Protein 3BZB (pdb70)

Organism: Cyanidioschyzon merolae (strain NIES-3377 / 10D) (NCBI:txid280699)

Solvent-accessible surface area: 18916 Å² total

Radius of gyration: 25.21 Å; Cα contacts (8 Å, |Δi|>4): 828; chains: 2; bounding box: 79×40×41 Å

Sequence (386 aa):
RVERYQSPAGAPQCSVQVQTTSGARALADTLCWQPELIAGKTVCELGAGAGLVSIVAFLAGADQVVATDYPDPEILNSLESNIREHTAASPKVVPYRWGDSPDSLQRCTGLQRFQVVLLADLLSFHQAHDALLRSVKLLALPANDPTAVALVTFTHDLAFFRLVNADGALIAEPWLSPLVHRWRLRWRRVERYQSPAGAPLQCSVQVQTTSGARALADTLCWQPELIAGKTVCELGAGAGLVSIVAFLAGADQVVATDYPDPEILNSLESNIREHRASPKVVPYRWGDSPDSLQRCTGLQRFQVVLLADLLSFHQAHDALLRSVKLLALPANDPTAVALVTFTHHRPHLAERDLAFFRLVNADGALIAEPWLSPLQQVHRWRLRWR

Foldseek 3Di:
DWDKDWEDPPFCIDIAIFDACPLLNVLLNVCRNCVVLAAQWAEEEEQCHRPSNQLSSVVSHHLEYEYEYAPDCVRQVRSVVRQVVNDPNGYHYDYDDQQDQCVVVCVVRVDPATQEYEAGAPVPDPVCLVSNLNNCCSWDDCVVPVNRKYKHFHDDPCVSQVVNVVVPAKHKAFDDDDPRGIIMIGGD/DKDWAFADPPFPQTDIAIFDALPLLNVLLNVCSNPLVLAAQWAEEEEQCGRVSNQLSSVSSHHVEYEYEYAPDCSRQVRSVVRQVVHVDGYHYDYDDQQDDCVVVCVVGVDDATLEYEAGAPPPDPVCLVSNLNRCCSWDDCVVPQNGKYKHKHDDDDDDQDDSNCVSQVVNVVPPFKHKAFDDPQDVHMGIIMIGGD

Secondary structure (DSSP, 8-state):
-EEEEEPPSS----EEEEE---HHHHHHHHHHH-GGGTTT-EEEETT-TTSHHHHHHHHTT-SEEEEEE-S-HHHHHHHHHHHHTT-----EEEE--TTS-THHHHHHHS-SSBSEEEEES--S-GGGHHHHHHHH--BPPTTT-TT-EEEEEE---THHHHHHHHSTTEEEEEEE----EEEEEEE-/-EEEEEPPTT-SS--EEEEE---HHHHHHHHHHH-GGGTTTSEEEETT-TT-HHHHHHHHTT-SEEEEEE-S-HHHHHHHHHHHHT---PPEEEE--TTS--HHHHHHHS-SSBSEEEEES--S-GGGHHHHHHHH--BPPTTT-TT-EEEEEEE-SSSS--TGGGHHHHHHHHSSSEEEEEEEEEE--EEEEEEEE-

Structure (mmCIF, N/CA/C/O backbone):
data_3BZB
#
_entry.id   3BZB
#
_cell.length_a   103.783
_cell.length_b   103.783
_cell.length_c   105.385
_cell.angle_alpha   90.000
_cell.angle_beta   90.000
_cell.angle_gamma   120.000
#
_symmetry.space_group_name_H-M   'P 31 2 1'
#
loop_
_entity.id
_entity.type
_entity.pdbx_description
1 polymer 'Uncharacterized protein'
2 water water
#
loop_
_atom_site.group_PDB
_atom_site.id
_atom_site.type_symbol
_atom_site.label_atom_id
_atom_site.label_alt_id
_atom_site.label_comp_id
_atom_site.label_asym_id
_atom_site.label_entity_id
_atom_site.label_seq_id
_atom_site.pdbx_PDB_ins_code
_atom_site.Cartn_x
_atom_site.Cartn_y
_atom_site.Cartn_z
_atom_site.occupancy
_atom_site.B_iso_or_equiv
_atom_site.auth_seq_id
_atom_site.auth_comp_id
_atom_site.auth_asym_id
_atom_site.auth_atom_id
_atom_site.pdbx_PDB_model_num
ATOM 1 N N . ARG A 1 29 ? 35.991 59.390 -2.736 1.00 79.69 29 ARG A N 1
ATOM 2 C CA . ARG A 1 29 ? 36.929 60.206 -3.561 1.00 79.77 29 ARG A CA 1
ATOM 3 C C . ARG A 1 29 ? 36.200 60.998 -4.649 1.00 79.78 29 ARG A C 1
ATOM 4 O O . ARG A 1 29 ? 35.782 60.440 -5.666 1.00 79.77 29 ARG A O 1
ATOM 12 N N . VAL A 1 30 ? 36.056 62.302 -4.424 1.00 79.80 30 VAL A N 1
ATOM 13 C CA . VAL A 1 30 ? 35.369 63.181 -5.371 1.00 79.84 30 VAL A CA 1
ATOM 14 C C . VAL A 1 30 ? 36.318 63.679 -6.465 1.00 79.83 30 VAL A C 1
ATOM 15 O O . VAL A 1 30 ? 37.274 64.413 -6.195 1.00 79.78 30 VAL A O 1
ATOM 19 N N . GLU A 1 31 ? 36.047 63.250 -7.696 1.00 79.85 31 GLU A N 1
ATOM 20 C CA . GLU A 1 31 ? 36.744 63.751 -8.877 1.00 79.88 31 GLU A CA 1
ATOM 21 C C . GLU A 1 31 ? 35.957 64.927 -9.460 1.00 79.76 31 GLU A C 1
ATOM 22 O O . GLU A 1 31 ? 34.748 64.825 -9.685 1.00 79.72 31 GLU A O 1
ATOM 28 N N . ARG A 1 32 ? 36.648 66.044 -9.683 1.00 79.68 32 ARG A N 1
ATOM 29 C CA . ARG A 1 32 ? 36.025 67.271 -10.196 1.00 79.51 32 ARG A CA 1
ATOM 30 C C . ARG A 1 32 ? 36.281 67.430 -11.695 1.00 79.26 32 ARG A C 1
ATOM 31 O O . ARG A 1 32 ? 37.364 67.104 -12.187 1.00 79.30 32 ARG A O 1
ATOM 39 N N . TYR A 1 33 ? 35.287 67.937 -12.416 1.00 78.89 33 TYR A N 1
ATOM 40 C CA . TYR A 1 33 ? 35.431 68.166 -13.848 1.00 78.56 33 TYR A CA 1
ATOM 41 C C . TYR A 1 33 ? 34.824 69.489 -14.269 1.00 78.39 33 TYR A C 1
ATOM 42 O O . TYR A 1 33 ? 33.737 69.846 -13.824 1.00 78.31 33 TYR A O 1
ATOM 51 N N . GLN A 1 34 ? 35.535 70.205 -15.136 1.00 78.24 34 GLN A N 1
ATOM 52 C CA . GLN A 1 34 ? 34.935 71.297 -15.907 1.00 78.13 34 GLN A CA 1
ATOM 53 C C . GLN A 1 34 ? 35.417 71.312 -17.355 1.00 77.95 34 GLN A C 1
ATOM 54 O O . GLN A 1 34 ? 36.562 70.953 -17.647 1.00 77.77 34 GLN A O 1
ATOM 60 N N . SER A 1 35 ? 34.512 71.720 -18.246 1.00 77.72 35 SER A N 1
ATOM 61 C CA . SER A 1 35 ? 34.758 71.786 -19.689 1.00 77.41 35 SER A CA 1
ATOM 62 C C . SER A 1 35 ? 35.977 72.649 -20.037 1.00 77.27 35 SER A C 1
ATOM 63 O O . SER A 1 35 ? 36.392 73.486 -19.227 1.00 77.21 35 SER A O 1
ATOM 66 N N . PRO A 1 36 ? 36.564 72.440 -21.236 1.00 77.12 36 PRO A N 1
ATOM 67 C CA . PRO A 1 36 ? 37.758 73.206 -21.617 1.00 76.96 36 PRO A CA 1
ATOM 68 C C . PRO A 1 36 ? 37.438 74.654 -21.978 1.00 76.69 36 PRO A C 1
ATOM 69 O O . PRO A 1 36 ? 36.269 75.002 -22.190 1.00 76.70 36 PRO A O 1
ATOM 73 N N . ALA A 1 37 ? 38.478 75.484 -22.038 1.00 76.29 37 ALA A N 1
ATOM 74 C CA . ALA A 1 37 ? 38.349 76.861 -22.491 1.00 75.95 37 ALA A CA 1
ATOM 75 C C . ALA A 1 37 ? 37.803 76.894 -23.920 1.00 75.73 37 ALA A C 1
ATOM 76 O O . ALA A 1 37 ? 38.078 75.985 -24.721 1.00 75.68 37 ALA A O 1
ATOM 78 N N . GLY A 1 38 ? 37.015 77.929 -24.221 1.00 75.41 38 GLY A N 1
ATOM 79 C CA . GLY A 1 38 ? 36.454 78.137 -25.559 1.00 74.96 38 GLY A CA 1
ATOM 80 C C . GLY A 1 38 ? 35.513 77.040 -26.025 1.00 74.64 38 GLY A C 1
ATOM 81 O O . GLY A 1 38 ? 35.654 76.520 -27.133 1.00 74.68 38 GLY A O 1
ATOM 82 N N . ALA A 1 39 ? 34.558 76.686 -25.171 1.00 74.31 39 ALA A N 1
ATOM 83 C CA . ALA A 1 39 ? 33.551 75.685 -25.500 1.00 73.87 39 ALA A CA 1
ATOM 84 C C . ALA A 1 39 ? 32.147 76.267 -25.320 1.00 73.59 39 ALA A C 1
ATOM 85 O O . ALA A 1 39 ? 31.885 76.953 -24.331 1.00 73.50 39 ALA A O 1
ATOM 87 N N . PRO A 1 40 ? 31.244 76.022 -26.290 1.00 73.33 40 PRO A N 1
ATOM 88 C CA . PRO A 1 40 ? 29.853 76.454 -26.132 1.00 73.21 40 PRO A CA 1
ATOM 89 C C . PRO A 1 40 ? 29.123 75.697 -25.016 1.00 73.19 40 PRO A C 1
ATOM 90 O O . PRO A 1 40 ? 29.603 74.662 -24.540 1.00 73.10 40 PRO A O 1
ATOM 94 N N . GLN A 1 42 ? 29.681 74.526 -20.782 1.00 80.96 42 GLN A N 1
ATOM 95 C CA . GLN A 1 42 ? 30.322 75.424 -19.826 1.00 81.08 42 GLN A CA 1
ATOM 96 C C . GLN A 1 42 ? 29.819 75.243 -18.393 1.00 81.24 42 GLN A C 1
ATOM 97 O O . GLN A 1 42 ? 29.069 76.081 -17.878 1.00 81.30 42 GLN A O 1
ATOM 103 N N . CYS A 1 43 ? 30.250 74.156 -17.751 1.00 81.38 43 CYS A N 1
ATOM 104 C CA . CYS A 1 43 ? 29.849 73.848 -16.376 1.00 81.61 43 CYS A CA 1
ATOM 105 C C . CYS A 1 43 ? 30.859 72.954 -15.655 1.00 81.51 43 CYS A C 1
ATOM 106 O O . CYS A 1 43 ? 31.573 72.169 -16.287 1.00 81.37 43 CYS A O 1
ATOM 109 N N . SER A 1 44 ? 30.897 73.070 -14.328 1.00 81.61 44 SER A N 1
ATOM 110 C CA . SER A 1 44 ? 31.731 72.203 -13.495 1.00 81.74 44 SER A CA 1
ATOM 111 C C . SER A 1 44 ? 30.902 71.142 -12.773 1.00 81.79 44 SER A C 1
ATOM 112 O O . SER A 1 44 ? 29.805 71.417 -12.285 1.00 81.80 44 SER A O 1
ATOM 115 N N . VAL A 1 45 ? 31.443 69.927 -12.719 1.00 81.82 45 VAL A N 1
ATOM 116 C CA . VAL A 1 45 ? 30.750 68.779 -12.151 1.00 81.76 45 VAL A CA 1
ATOM 117 C C . VAL A 1 45 ? 31.590 68.136 -11.048 1.00 81.82 45 VAL A C 1
ATOM 118 O O . VAL A 1 45 ? 32.788 67.898 -11.225 1.00 81.73 45 VAL A O 1
ATOM 122 N N . GLN A 1 46 ? 30.945 67.874 -9.911 1.00 81.93 46 GLN A N 1
ATOM 123 C CA . GLN A 1 46 ? 31.554 67.169 -8.773 1.00 81.95 46 GLN A CA 1
ATOM 124 C C . GLN A 1 46 ? 30.822 65.844 -8.507 1.00 81.83 46 GLN A C 1
ATOM 125 O O . GLN A 1 46 ? 29.617 65.839 -8.240 1.00 81.92 46 GLN A O 1
ATOM 131 N N . VAL A 1 47 ? 31.542 64.725 -8.588 1.00 81.62 47 VAL A N 1
ATOM 132 C CA . VAL A 1 47 ? 30.914 63.401 -8.455 1.00 81.44 47 VAL A CA 1
ATOM 133 C C . VAL A 1 47 ? 31.641 62.447 -7.515 1.00 81.51 47 VAL A C 1
ATOM 134 O O . VAL A 1 47 ? 32.870 62.415 -7.475 1.00 81.60 47 VAL A O 1
ATOM 138 N N . GLN A 1 48 ? 30.867 61.662 -6.771 1.00 81.57 48 GLN A N 1
ATOM 139 C CA . GLN A 1 48 ? 31.411 60.598 -5.926 1.00 81.69 48 GLN A CA 1
ATOM 140 C C . GLN A 1 48 ? 31.874 59.414 -6.788 1.00 81.65 48 GLN A C 1
ATOM 141 O O . GLN A 1 48 ? 31.214 59.060 -7.766 1.00 81.64 48 GLN A O 1
ATOM 147 N N . THR A 1 49 ? 33.009 58.813 -6.429 1.00 81.66 49 THR A N 1
ATOM 148 C CA . THR A 1 49 ? 33.524 57.639 -7.148 1.00 81.72 49 THR A CA 1
ATOM 149 C C . THR A 1 49 ? 33.666 56.419 -6.230 1.00 81.65 49 THR A C 1
ATOM 150 O O . THR A 1 49 ? 34.005 56.559 -5.053 1.00 81.62 49 THR A O 1
ATOM 154 N N . THR A 1 50 ? 33.404 55.232 -6.779 1.00 81.62 50 THR A N 1
ATOM 155 C CA . THR A 1 50 ? 33.569 53.965 -6.053 1.00 81.54 50 THR A CA 1
ATOM 156 C C . THR A 1 50 ? 34.537 53.039 -6.793 1.00 81.44 50 THR A C 1
ATOM 157 O O . THR A 1 50 ? 35.617 52.710 -6.276 1.00 81.26 50 THR A O 1
ATOM 161 N N . SER A 1 62 ? 38.507 58.991 -17.596 1.00 56.14 62 SER A N 1
ATOM 162 C CA . SER A 1 62 ? 39.621 59.330 -18.484 1.00 56.28 62 SER A CA 1
ATOM 163 C C . SER A 1 62 ? 39.146 59.622 -19.914 1.00 56.51 62 SER A C 1
ATOM 164 O O . SER A 1 62 ? 39.247 60.755 -20.398 1.00 56.56 62 SER A O 1
ATOM 167 N N . GLY A 1 63 ? 38.646 58.583 -20.585 1.00 56.57 63 GLY A N 1
ATOM 168 C CA . GLY A 1 63 ? 37.991 58.719 -21.879 1.00 56.30 63 GLY A CA 1
ATOM 169 C C . GLY A 1 63 ? 36.601 59.237 -21.618 1.00 56.45 63 GLY A C 1
ATOM 170 O O . GLY A 1 63 ? 35.924 59.715 -22.533 1.00 56.72 63 GLY A O 1
ATOM 171 N N . ALA A 1 64 ? 36.169 59.136 -20.361 1.00 56.33 64 ALA A N 1
ATOM 172 C CA . ALA A 1 64 ? 34.933 59.768 -19.933 1.00 56.28 64 ALA A CA 1
ATOM 173 C C . ALA A 1 64 ? 35.092 61.279 -20.074 1.00 56.30 64 ALA A C 1
ATOM 174 O O . ALA A 1 64 ? 34.225 61.935 -20.655 1.00 56.40 64 ALA A O 1
ATOM 176 N N . ARG A 1 65 ? 36.214 61.808 -19.570 1.00 56.18 65 ARG A N 1
ATOM 177 C CA . ARG A 1 65 ? 36.589 63.223 -19.733 1.00 56.16 65 ARG A CA 1
ATOM 178 C C . ARG A 1 65 ? 36.723 63.621 -21.202 1.00 55.91 65 ARG A C 1
ATOM 179 O O . ARG A 1 65 ? 36.353 64.726 -21.592 1.00 55.64 65 ARG A O 1
ATOM 187 N N . ALA A 1 66 ? 37.262 62.705 -22.000 1.00 55.86 66 ALA A N 1
ATOM 188 C CA . ALA A 1 66 ? 37.461 62.909 -23.425 1.00 55.88 66 ALA A CA 1
ATOM 189 C C . ALA A 1 66 ? 36.140 62.951 -24.186 1.00 56.00 66 ALA A C 1
ATOM 190 O O . ALA A 1 66 ? 35.913 63.854 -24.985 1.00 55.97 66 ALA A O 1
ATOM 192 N N . LEU A 1 67 ? 35.273 61.972 -23.947 1.00 56.28 67 LEU A N 1
ATOM 193 C CA . LEU A 1 67 ? 33.955 61.985 -24.561 1.00 56.61 67 LEU A CA 1
ATOM 194 C C . LEU A 1 67 ? 33.193 63.233 -24.123 1.00 57.04 67 LEU A C 1
ATOM 195 O O . LEU A 1 67 ? 32.530 63.875 -24.940 1.00 57.30 67 LEU A O 1
ATOM 200 N N . ALA A 1 68 ? 33.306 63.583 -22.841 1.00 57.26 68 ALA A N 1
ATOM 201 C CA . ALA A 1 68 ? 32.726 64.824 -22.332 1.00 57.41 68 ALA A CA 1
ATOM 202 C C . ALA A 1 68 ? 33.275 66.020 -23.103 1.00 57.54 68 ALA A C 1
ATOM 203 O O . ALA A 1 68 ? 32.509 66.750 -23.734 1.00 57.57 68 ALA A O 1
ATOM 205 N N . ASP A 1 69 ? 34.599 66.192 -23.071 1.00 57.74 69 ASP A N 1
ATOM 206 C CA . ASP A 1 69 ? 35.278 67.283 -23.780 1.00 57.88 69 ASP A CA 1
ATOM 207 C C . ASP A 1 69 ? 34.679 67.513 -25.162 1.00 57.72 69 ASP A C 1
ATOM 208 O O . ASP A 1 69 ? 34.313 68.633 -25.499 1.00 57.66 69 ASP A O 1
ATOM 213 N N . THR A 1 70 ? 34.562 66.438 -25.940 1.00 57.77 70 THR A N 1
ATOM 214 C CA . THR A 1 70 ? 33.985 66.481 -27.285 1.00 57.79 70 THR A CA 1
ATOM 215 C C . THR A 1 70 ? 32.576 67.049 -27.278 1.00 57.57 70 THR A C 1
ATOM 216 O O . THR A 1 70 ? 32.249 67.907 -28.103 1.00 57.55 70 THR A O 1
ATOM 220 N N . LEU A 1 71 ? 31.755 66.565 -26.346 1.00 57.24 71 LEU A N 1
ATOM 221 C CA . LEU A 1 71 ? 30.359 66.969 -26.263 1.00 57.08 71 LEU A CA 1
ATOM 222 C C . LEU A 1 71 ? 30.183 68.463 -25.987 1.00 57.15 71 LEU A C 1
ATOM 223 O O . LEU A 1 71 ? 29.205 69.064 -26.431 1.00 57.39 71 LEU A O 1
ATOM 228 N N . CYS A 1 72 ? 31.129 69.064 -25.273 1.00 57.00 72 CYS A N 1
ATOM 229 C CA . CYS A 1 72 ? 31.076 70.501 -25.011 1.00 56.95 72 CYS A CA 1
ATOM 230 C C . CYS A 1 72 ? 31.448 71.326 -26.240 1.00 56.86 72 CYS A C 1
ATOM 231 O O . CYS A 1 72 ? 30.827 72.355 -26.502 1.00 56.86 72 CYS A O 1
ATOM 234 N N . TRP A 1 73 ? 32.458 70.867 -26.979 1.00 56.75 73 TRP A N 1
ATOM 235 C CA . TRP A 1 73 ? 32.888 71.503 -28.228 1.00 56.75 73 TRP A CA 1
ATOM 236 C C . TRP A 1 73 ? 31.845 71.347 -29.336 1.00 56.64 73 TRP A C 1
ATOM 237 O O . TRP A 1 73 ? 31.595 72.288 -30.097 1.00 56.55 73 TRP A O 1
ATOM 248 N N . GLN A 1 74 ? 31.248 70.156 -29.411 1.00 56.48 74 GLN A N 1
ATOM 249 C CA . GLN A 1 74 ? 30.218 69.836 -30.399 1.00 56.27 74 GLN A CA 1
ATOM 250 C C . GLN A 1 74 ? 28.944 69.352 -29.704 1.00 56.32 74 GLN A C 1
ATOM 251 O O . GLN A 1 74 ? 28.631 68.158 -29.738 1.00 56.22 74 GLN A O 1
ATOM 257 N N . PRO A 1 75 ? 28.200 70.274 -29.064 1.00 56.44 75 PRO A N 1
ATOM 258 C CA . PRO A 1 75 ? 26.943 69.885 -28.412 1.00 56.47 75 PRO A CA 1
ATOM 259 C C . PRO A 1 75 ? 25.887 69.434 -29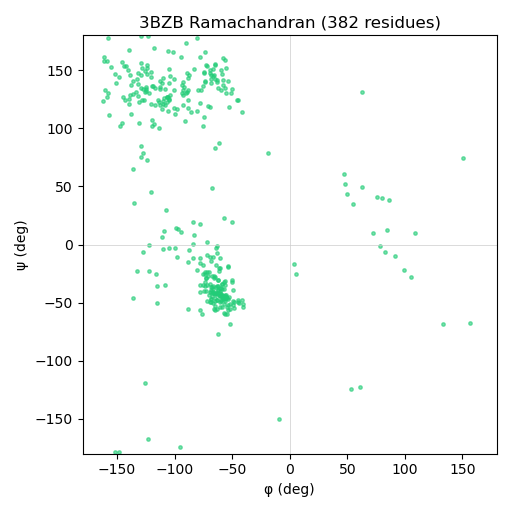.416 1.00 56.49 75 PRO A C 1
ATOM 260 O O . PRO A 1 75 ? 25.023 68.631 -29.069 1.00 56.53 75 PRO A O 1
ATOM 264 N N . GLU A 1 76 ? 25.972 69.948 -30.645 1.00 56.49 76 GLU A N 1
ATOM 265 C CA . GLU A 1 76 ? 25.056 69.584 -31.730 1.00 56.46 76 GLU A CA 1
ATOM 266 C C . GLU A 1 76 ? 25.139 68.101 -32.128 1.00 56.37 76 GLU A C 1
ATOM 267 O O . GLU A 1 76 ? 24.329 67.626 -32.925 1.00 56.46 76 GLU A O 1
ATOM 273 N N . LEU A 1 77 ? 26.114 67.379 -31.573 1.00 56.16 77 LEU A N 1
ATOM 274 C CA . LEU A 1 77 ? 26.158 65.919 -31.692 1.00 56.10 77 LEU A CA 1
ATOM 275 C C . LEU A 1 77 ? 24.952 65.263 -31.012 1.00 55.88 77 LEU A C 1
ATOM 276 O O . LEU A 1 77 ? 24.423 64.253 -31.489 1.00 55.92 77 LEU A O 1
ATOM 281 N N . ILE A 1 78 ? 24.520 65.854 -29.900 1.00 55.49 78 ILE A N 1
ATOM 282 C CA . ILE A 1 78 ? 23.504 65.252 -29.049 1.00 55.05 78 ILE A CA 1
ATOM 283 C C . ILE A 1 78 ? 22.323 66.165 -28.739 1.00 54.26 78 ILE A C 1
ATOM 284 O O . ILE A 1 78 ? 21.357 65.727 -28.131 1.00 54.55 78 ILE A O 1
ATOM 289 N N . ALA A 1 79 ? 22.398 67.427 -29.146 1.00 53.42 79 ALA A N 1
ATOM 290 C CA . ALA A 1 79 ? 21.277 68.361 -28.970 1.00 52.49 79 ALA A CA 1
ATOM 291 C C . ALA A 1 79 ? 19.966 67.801 -29.535 1.00 51.70 79 ALA A C 1
ATOM 292 O O . ALA A 1 79 ? 19.866 67.527 -30.734 1.00 51.64 79 ALA A O 1
ATOM 294 N N . GLY A 1 80 ? 18.978 67.616 -28.657 1.00 50.73 80 GLY A N 1
ATOM 295 C CA . GLY A 1 80 ? 17.642 67.158 -29.055 1.00 49.44 80 GLY A CA 1
ATOM 296 C C . GLY A 1 80 ? 17.573 65.692 -29.456 1.00 48.57 80 GLY A C 1
ATOM 297 O O . GLY A 1 80 ? 16.558 65.232 -29.981 1.00 48.67 80 GLY A O 1
ATOM 298 N N . LYS A 1 81 ? 18.655 64.963 -29.206 1.00 47.45 81 LYS A N 1
ATOM 299 C CA . LYS A 1 81 ? 18.759 63.556 -29.560 1.00 46.50 81 LYS A CA 1
ATOM 300 C C . LYS A 1 81 ? 18.368 62.667 -28.372 1.00 46.03 81 LYS A C 1
ATOM 301 O O . LYS A 1 81 ? 18.338 63.120 -27.225 1.00 45.95 81 LYS A O 1
ATOM 307 N N . THR A 1 82 ? 18.055 61.404 -28.650 1.00 45.25 82 THR A N 1
ATOM 308 C CA . THR A 1 82 ? 17.885 60.417 -27.592 1.00 44.51 82 THR A CA 1
ATOM 309 C C . THR A 1 82 ? 19.238 59.750 -27.334 1.00 44.14 82 THR A C 1
ATOM 310 O O . THR A 1 82 ? 19.907 59.325 -28.275 1.00 44.11 82 THR A O 1
ATOM 314 N N . VAL A 1 83 ? 19.639 59.682 -26.064 1.00 43.54 83 VAL A N 1
ATOM 315 C CA . VAL A 1 83 ? 20.997 59.254 -25.694 1.00 43.14 83 VAL A CA 1
ATOM 316 C C . VAL A 1 83 ? 21.011 58.124 -24.669 1.00 42.83 83 VAL A C 1
ATOM 317 O O . VAL A 1 83 ? 20.312 58.170 -23.655 1.00 42.84 83 VAL A O 1
ATOM 321 N N . CYS A 1 84 ? 21.835 57.120 -24.926 1.00 42.54 84 CYS A N 1
ATOM 322 C CA . CYS A 1 84 ? 21.975 56.006 -24.008 1.00 42.10 84 CYS A CA 1
ATOM 323 C C . CYS A 1 84 ? 23.435 55.776 -23.688 1.00 41.63 84 CYS A C 1
ATOM 324 O O . CYS A 1 84 ? 24.239 55.593 -24.602 1.00 41.61 84 CYS A O 1
ATOM 327 N N . GLU A 1 85 ? 23.778 55.786 -22.400 1.00 41.16 85 GLU A N 1
ATOM 328 C CA . GLU A 1 85 ? 25.165 55.557 -21.990 1.00 40.82 85 GLU A CA 1
ATOM 329 C C . GLU A 1 85 ? 25.369 54.174 -21.412 1.00 39.95 85 GLU A C 1
ATOM 330 O O . GLU A 1 85 ? 24.693 53.777 -20.470 1.00 40.23 85 GLU A O 1
ATOM 336 N N . LEU A 1 86 ? 26.305 53.443 -21.994 1.00 39.09 86 LEU A N 1
ATOM 337 C CA . LEU A 1 86 ? 26.637 52.106 -21.532 1.00 38.48 86 LEU A CA 1
ATOM 338 C C . LEU A 1 86 ? 27.756 52.227 -20.524 1.00 38.25 86 LEU A C 1
ATOM 339 O O . LEU A 1 86 ? 28.702 52.983 -20.745 1.00 38.37 86 LEU A O 1
ATOM 344 N N . GLY A 1 87 ? 27.641 51.497 -19.417 1.00 37.88 87 GLY A N 1
ATOM 345 C CA . GLY A 1 87 ? 28.575 51.634 -18.305 1.00 37.61 87 GLY A CA 1
ATOM 346 C C . GLY A 1 87 ? 28.820 53.091 -17.948 1.00 37.53 87 GLY A C 1
ATOM 347 O O . GLY A 1 87 ? 29.945 53.565 -18.014 1.00 37.73 87 GLY A O 1
ATOM 348 N N . ALA A 1 88 ? 27.760 53.798 -17.570 1.00 37.57 88 ALA A N 1
ATOM 349 C CA . ALA A 1 88 ? 27.825 55.227 -17.254 1.00 37.58 88 ALA A CA 1
ATOM 350 C C . ALA A 1 88 ? 28.752 55.591 -16.090 1.00 37.81 88 ALA A C 1
ATOM 351 O O . ALA A 1 88 ? 29.024 56.767 -15.870 1.00 37.74 88 ALA A O 1
ATOM 353 N N . GLY A 1 89 ? 29.215 54.589 -15.343 1.00 38.33 89 GLY A N 1
ATOM 354 C CA . GLY A 1 89 ? 30.130 54.801 -14.215 1.00 39.12 89 GLY A CA 1
ATOM 355 C C . GLY A 1 89 ? 29.632 55.823 -13.207 1.00 39.64 89 GLY A C 1
ATOM 356 O O . GLY A 1 89 ? 28.527 55.697 -12.679 1.00 39.82 89 GLY A O 1
ATOM 357 N N . ALA A 1 90 ? 30.442 56.846 -12.943 1.00 40.07 90 ALA A N 1
ATOM 358 C CA . ALA A 1 90 ? 30.050 57.925 -12.026 1.00 40.45 90 ALA A CA 1
ATOM 359 C C . ALA A 1 90 ? 28.939 58.825 -12.602 1.00 40.75 90 ALA A C 1
ATOM 360 O O . ALA A 1 90 ? 28.207 59.468 -11.847 1.00 41.09 90 ALA A O 1
ATOM 362 N N . GLY A 1 91 ? 28.820 58.865 -13.929 1.00 40.79 91 GLY A N 1
ATOM 363 C CA . GLY A 1 91 ? 27.725 59.565 -14.588 1.00 40.87 91 GLY A CA 1
ATOM 364 C C . GLY A 1 91 ? 28.113 60.838 -15.310 1.00 41.21 91 GLY A C 1
ATOM 365 O O . GLY A 1 91 ? 27.242 61.595 -15.754 1.00 41.27 91 GLY A O 1
ATOM 366 N N . LEU A 1 92 ? 29.414 61.078 -15.453 1.00 41.33 92 LEU A N 1
ATOM 367 C CA . LEU A 1 92 ? 29.878 62.340 -16.029 1.00 41.26 92 LEU A CA 1
ATOM 368 C C . LEU A 1 92 ? 29.259 62.632 -17.399 1.00 41.03 92 LEU A C 1
ATOM 369 O O . LEU A 1 92 ? 28.556 63.625 -17.560 1.00 41.00 92 LEU A O 1
ATOM 374 N N . VAL A 1 93 ? 29.489 61.740 -18.359 1.00 41.00 93 VAL A N 1
ATOM 375 C CA . VAL A 1 93 ? 29.083 61.964 -19.750 1.00 40.85 93 VAL A CA 1
ATOM 376 C C . VAL A 1 93 ? 27.585 62.147 -19.883 1.00 40.64 93 VAL A C 1
ATOM 377 O O . VAL A 1 93 ? 27.132 62.957 -20.687 1.00 40.61 93 VAL A O 1
ATOM 381 N N . SER A 1 94 ? 26.826 61.389 -19.095 1.00 40.47 94 SER A N 1
ATOM 382 C CA . SER A 1 94 ? 25.368 61.506 -19.065 1.00 40.31 94 SER A CA 1
ATOM 383 C C . SER A 1 94 ? 24.914 62.871 -18.556 1.00 40.22 94 SER A C 1
ATOM 384 O O . SER A 1 94 ? 23.984 63.460 -19.110 1.00 40.22 94 SER A O 1
ATOM 387 N N . ILE A 1 95 ? 25.577 63.365 -17.508 1.00 40.10 95 ILE A N 1
ATOM 388 C CA . ILE A 1 95 ? 25.311 64.704 -16.980 1.00 39.77 95 ILE A CA 1
ATOM 389 C C . ILE A 1 95 ? 25.591 65.751 -18.055 1.00 39.58 95 ILE A C 1
ATOM 390 O O . ILE A 1 95 ? 24.745 66.614 -18.312 1.00 39.73 95 ILE A O 1
ATOM 395 N N . VAL A 1 96 ? 26.758 65.665 -18.691 1.00 39.12 96 VAL A N 1
ATOM 396 C CA . VAL A 1 96 ? 27.092 66.588 -19.776 1.00 38.88 96 VAL A CA 1
ATOM 397 C C . VAL A 1 96 ? 26.066 66.470 -20.901 1.00 38.83 96 VAL A C 1
ATOM 398 O O . VAL A 1 96 ? 25.522 67.477 -21.355 1.00 38.90 96 VAL A O 1
ATOM 402 N N . ALA A 1 97 ? 25.783 65.240 -21.320 1.00 38.73 97 ALA A N 1
ATOM 403 C CA . ALA A 1 97 ? 24.777 64.999 -22.345 1.00 38.94 97 ALA A CA 1
ATOM 404 C C . ALA A 1 97 ? 23.483 65.743 -22.028 1.00 39.28 97 ALA A C 1
ATOM 405 O O . ALA A 1 97 ? 22.931 66.439 -22.890 1.00 39.61 97 ALA A O 1
ATOM 407 N N . PHE A 1 98 ? 23.015 65.608 -20.787 1.00 39.41 98 PHE A N 1
ATOM 408 C CA . PHE A 1 98 ? 21.832 66.323 -20.325 1.00 39.39 98 PHE A CA 1
ATOM 409 C C . PHE A 1 98 ? 22.016 67.827 -20.514 1.00 39.45 98 PHE A C 1
ATOM 410 O O . PHE A 1 98 ? 21.255 68.457 -21.251 1.00 39.50 98 PHE A O 1
ATOM 418 N N . LEU A 1 99 ? 23.043 68.387 -19.874 1.00 39.39 99 LEU A N 1
ATOM 419 C CA . LEU A 1 99 ? 23.330 69.828 -19.944 1.00 39.32 99 LEU A CA 1
ATOM 420 C C . LEU A 1 99 ? 23.458 70.348 -21.372 1.00 39.13 99 LEU A C 1
ATOM 421 O O . LEU A 1 99 ? 23.347 71.549 -21.611 1.00 38.91 99 LEU A O 1
ATOM 426 N N . ALA A 1 100 ? 23.680 69.435 -22.314 1.00 39.10 100 ALA A N 1
ATOM 427 C CA . ALA A 1 100 ? 23.807 69.795 -23.725 1.00 39.12 100 ALA A CA 1
ATOM 428 C C . ALA A 1 100 ? 22.461 69.837 -24.456 1.00 39.02 100 ALA A C 1
ATOM 429 O O . ALA A 1 100 ? 22.401 70.192 -25.632 1.00 39.00 100 ALA A O 1
ATOM 431 N N . GLY A 1 101 ? 21.392 69.463 -23.757 1.00 38.97 101 GLY A N 1
ATOM 432 C CA . GLY A 1 101 ? 20.035 69.546 -24.296 1.00 38.69 101 GLY A CA 1
ATOM 433 C C . GLY A 1 101 ? 19.580 68.343 -25.103 1.00 38.47 101 GLY A C 1
ATOM 434 O O . GLY A 1 101 ? 18.899 68.492 -26.118 1.00 38.48 101 GLY A O 1
ATOM 435 N N . ALA A 1 102 ? 19.966 67.151 -24.660 1.00 38.21 102 ALA A N 1
ATOM 436 C CA . ALA A 1 102 ? 19.398 65.915 -25.182 1.00 38.00 102 ALA A CA 1
ATOM 437 C C . ALA A 1 102 ? 17.930 65.878 -24.755 1.00 37.92 102 ALA A C 1
ATOM 438 O O . ALA A 1 102 ? 17.588 66.465 -23.729 1.00 38.06 102 ALA A O 1
ATOM 440 N N . ASP A 1 103 ? 17.049 65.230 -25.514 1.00 37.75 103 ASP A N 1
ATOM 441 C CA . ASP A 1 103 ? 15.640 65.200 -25.082 1.00 38.00 103 ASP A CA 1
ATOM 442 C C . ASP A 1 103 ? 15.341 64.019 -24.140 1.00 37.78 103 ASP A C 1
ATOM 443 O O . ASP A 1 103 ? 14.292 64.001 -23.461 1.00 37.82 103 ASP A O 1
ATOM 448 N N . GLN A 1 104 ? 16.266 63.051 -24.115 1.00 37.05 104 GLN A N 1
ATOM 449 C CA . GLN A 1 104 ? 16.290 61.984 -23.111 1.00 36.37 104 GLN A CA 1
ATOM 450 C C . GLN A 1 104 ? 17.680 61.370 -22.984 1.00 36.04 104 GLN A C 1
ATOM 451 O O . GLN A 1 104 ? 18.320 61.008 -23.981 1.00 36.00 104 GLN A O 1
ATOM 457 N N . VAL A 1 105 ? 18.142 61.274 -21.743 1.00 35.39 105 VAL A N 1
ATOM 458 C CA . VAL A 1 105 ? 19.351 60.544 -21.424 1.00 34.61 105 VAL A CA 1
ATOM 459 C C . VAL A 1 105 ? 18.967 59.352 -20.565 1.00 34.34 105 VAL A C 1
ATOM 460 O O . VAL A 1 105 ? 18.318 59.494 -19.528 1.00 34.30 105 VAL A O 1
ATOM 464 N N . VAL A 1 106 ? 19.354 58.173 -21.025 1.00 33.98 106 VAL A N 1
ATOM 465 C CA . VAL A 1 106 ? 19.176 56.950 -20.270 1.00 33.37 106 VAL A CA 1
ATOM 466 C C . VAL A 1 106 ? 20.582 56.476 -19.922 1.00 33.57 106 VAL A C 1
ATOM 467 O O . VAL A 1 106 ? 21.294 55.923 -20.770 1.00 33.96 106 VAL A O 1
ATOM 471 N N . ALA A 1 107 ? 21.008 56.739 -18.692 1.00 33.40 107 ALA A N 1
ATOM 472 C CA . ALA A 1 107 ? 22.324 56.292 -18.234 1.00 33.20 107 ALA A CA 1
ATOM 473 C C . ALA A 1 107 ? 22.184 54.899 -17.638 1.00 33.03 107 ALA A C 1
ATOM 474 O O . ALA A 1 107 ? 21.281 54.665 -16.828 1.00 33.22 107 ALA A O 1
ATOM 476 N N . THR A 1 108 ? 23.049 53.972 -18.043 1.00 32.50 108 THR A N 1
ATOM 477 C CA . THR A 1 108 ? 22.947 52.603 -17.540 1.00 32.38 108 THR A CA 1
ATOM 478 C C . THR A 1 108 ? 24.252 52.076 -16.982 1.00 32.35 108 THR A C 1
ATOM 479 O O . THR A 1 108 ? 25.327 52.490 -17.399 1.00 32.66 108 THR A O 1
ATOM 483 N N . ASP A 1 109 ? 24.148 51.160 -16.032 1.00 32.24 109 ASP A N 1
ATOM 484 C CA . ASP A 1 109 ? 25.294 50.388 -15.598 1.00 32.57 109 ASP A CA 1
ATOM 485 C C . ASP A 1 109 ? 24.820 49.027 -15.087 1.00 32.50 109 ASP A C 1
ATOM 486 O O . ASP A 1 109 ? 23.625 48.733 -15.138 1.00 32.23 109 ASP A O 1
ATOM 491 N N . TYR A 1 110 ? 25.754 48.199 -14.620 1.00 32.42 110 TYR A N 1
ATOM 492 C CA . TYR A 1 110 ? 25.455 46.821 -14.243 1.00 32.32 110 TYR A CA 1
ATOM 493 C C . TYR A 1 110 ? 24.511 46.821 -13.046 1.00 32.60 110 TYR A C 1
ATOM 494 O O . TYR A 1 110 ? 24.619 47.701 -12.187 1.00 32.58 110 TYR A O 1
ATOM 503 N N . PRO A 1 111 ? 23.548 45.871 -13.004 1.00 32.87 111 PRO A N 1
ATOM 504 C CA . PRO A 1 111 ? 22.594 45.860 -11.897 1.00 33.20 111 PRO A CA 1
ATOM 505 C C . PRO A 1 111 ? 23.278 45.581 -10.559 1.00 34.17 111 PRO A C 1
ATOM 506 O O . PRO A 1 111 ? 23.304 44.437 -10.077 1.00 34.34 111 PRO A O 1
ATOM 510 N N . ASP A 1 112 ? 23.827 46.650 -9.983 1.00 34.91 112 ASP A N 1
ATOM 511 C CA . ASP A 1 112 ? 24.495 46.631 -8.694 1.00 35.33 112 ASP A CA 1
ATOM 512 C C . ASP A 1 112 ? 24.047 47.885 -7.942 1.00 35.76 112 ASP A C 1
ATOM 513 O O . ASP A 1 112 ? 24.387 49.002 -8.358 1.00 36.21 112 ASP A O 1
ATOM 518 N N . PRO A 1 113 ? 23.275 47.708 -6.844 1.00 35.82 113 PRO A N 1
ATOM 519 C CA . PRO A 1 113 ? 22.740 48.796 -6.003 1.00 35.44 113 PRO A CA 1
ATOM 520 C C . PRO A 1 113 ? 23.752 49.881 -5.666 1.00 35.21 113 PRO A C 1
ATOM 521 O O . PRO A 1 113 ? 23.458 51.051 -5.847 1.00 34.75 113 PRO A O 1
ATOM 525 N N . GLU A 1 114 ? 24.931 49.494 -5.192 1.00 35.77 114 GLU A N 1
ATOM 526 C CA . GLU A 1 114 ? 25.976 50.459 -4.835 1.00 36.74 114 GLU A CA 1
ATOM 527 C C . GLU A 1 114 ? 26.252 51.437 -5.976 1.00 36.71 114 GLU A C 1
ATOM 528 O O . GLU A 1 114 ? 26.235 52.657 -5.765 1.00 36.86 114 GLU A O 1
ATOM 534 N N . ILE A 1 115 ? 26.481 50.906 -7.180 1.00 36.68 115 ILE A N 1
ATOM 535 C CA . ILE A 1 115 ? 26.903 51.742 -8.304 1.00 36.59 115 ILE A CA 1
ATOM 536 C C . ILE A 1 115 ? 25.744 52.527 -8.917 1.00 36.31 115 ILE A C 1
ATOM 537 O O . ILE A 1 115 ? 25.899 53.705 -9.242 1.00 36.72 115 ILE A O 1
ATOM 542 N N . LEU A 1 116 ? 24.587 51.882 -9.050 1.00 35.81 116 LEU A N 1
ATOM 543 C CA . LEU A 1 116 ? 23.384 52.536 -9.580 1.00 35.52 116 LEU A CA 1
ATOM 544 C C . LEU A 1 116 ? 22.900 53.681 -8.696 1.00 35.71 116 LEU A C 1
ATOM 545 O O . LEU A 1 116 ? 22.599 54.765 -9.200 1.00 36.26 116 LEU A O 1
ATOM 550 N N . ASN A 1 117 ? 22.813 53.439 -7.385 1.00 35.43 117 ASN A N 1
ATOM 551 C CA . ASN A 1 117 ? 22.394 54.476 -6.430 1.00 34.69 117 ASN A CA 1
ATOM 552 C C . ASN A 1 117 ? 23.236 55.741 -6.512 1.00 34.80 117 ASN A C 1
ATOM 553 O O . ASN A 1 117 ? 22.695 56.838 -6.531 1.00 34.50 117 ASN A O 1
ATOM 558 N N . SER A 1 118 ? 24.557 55.585 -6.576 1.00 35.34 118 SER A N 1
ATOM 559 C CA . SER A 1 118 ? 25.440 56.750 -6.652 1.00 36.04 118 SER A CA 1
ATOM 560 C C . SER A 1 118 ? 25.475 57.355 -8.057 1.00 36.28 118 SER A C 1
ATOM 561 O O . SER A 1 118 ? 25.581 58.572 -8.202 1.00 36.31 118 SER A O 1
ATOM 564 N N . LEU A 1 119 ? 25.376 56.513 -9.085 1.00 36.88 119 LEU A N 1
ATOM 565 C CA . LEU A 1 119 ? 25.113 57.007 -10.439 1.00 37.38 119 LEU A CA 1
ATOM 566 C C . LEU A 1 119 ? 23.931 57.978 -10.417 1.00 37.71 119 LEU A C 1
ATOM 567 O O . LEU A 1 119 ? 24.029 59.103 -10.901 1.00 37.68 119 LEU A O 1
ATOM 572 N N . GLU A 1 120 ? 22.824 57.542 -9.827 1.00 38.24 120 GLU A N 1
ATOM 573 C CA . GLU A 1 120 ? 21.631 58.359 -9.767 1.00 39.01 120 GLU A CA 1
ATOM 574 C C . GLU A 1 120 ? 21.809 59.559 -8.847 1.00 39.12 120 GLU A C 1
ATOM 575 O O . GLU A 1 120 ? 21.372 60.658 -9.175 1.00 39.49 120 GLU A O 1
ATOM 581 N N . SER A 1 121 ? 22.453 59.350 -7.705 1.00 39.36 121 SER A N 1
ATOM 582 C CA . SER A 1 121 ? 22.739 60.439 -6.775 1.00 39.54 121 SER A CA 1
ATOM 583 C C . SER A 1 121 ? 23.532 61.560 -7.458 1.00 39.67 121 SER A C 1
ATOM 584 O O . SER A 1 121 ? 23.233 62.744 -7.276 1.00 39.56 121 SER A O 1
ATOM 587 N N . ASN A 1 122 ? 24.530 61.166 -8.248 1.00 39.89 122 ASN A N 1
ATOM 588 C CA . ASN A 1 122 ? 25.351 62.098 -9.009 1.00 40.15 122 ASN A CA 1
ATOM 589 C C . ASN A 1 122 ? 24.584 62.794 -10.120 1.00 40.26 122 ASN A C 1
ATOM 590 O O . ASN A 1 122 ? 24.707 64.002 -10.300 1.00 40.39 122 ASN A O 1
ATOM 595 N N . ILE A 1 123 ? 23.792 62.028 -10.861 1.00 40.46 123 ILE A N 1
ATOM 596 C CA . ILE A 1 123 ? 23.006 62.577 -11.958 1.00 40.79 123 ILE A CA 1
ATOM 597 C C . ILE A 1 123 ? 21.922 63.538 -11.453 1.00 41.30 123 ILE A C 1
ATOM 598 O O . ILE A 1 123 ? 21.689 64.602 -12.041 1.00 41.28 123 ILE A O 1
ATOM 603 N N . ARG A 1 124 ? 21.282 63.171 -10.349 1.00 41.89 124 ARG A N 1
ATOM 604 C CA . ARG A 1 124 ? 20.233 63.998 -9.784 1.00 42.72 124 ARG A CA 1
ATOM 605 C C . ARG A 1 124 ? 20.808 65.312 -9.271 1.00 43.18 124 ARG A C 1
ATOM 606 O O . ARG A 1 124 ? 20.225 66.371 -9.499 1.00 43.29 124 ARG A O 1
ATOM 614 N N . GLU A 1 125 ? 21.962 65.240 -8.611 1.00 43.78 125 GLU A N 1
ATOM 615 C CA . GLU A 1 125 ? 22.626 66.423 -8.054 1.00 44.48 125 GLU A CA 1
ATOM 616 C C . GLU A 1 125 ? 23.073 67.470 -9.083 1.00 44.76 125 GLU A C 1
ATOM 617 O O . GLU A 1 125 ? 23.630 68.500 -8.717 1.00 44.72 125 GLU A O 1
ATOM 623 N N . HIS A 1 126 ? 22.839 67.204 -10.363 1.00 45.35 126 HIS A N 1
ATOM 624 C CA . HIS A 1 126 ? 23.169 68.160 -11.417 1.00 45.86 126 HIS A CA 1
ATOM 625 C C . HIS A 1 126 ? 22.021 68.281 -12.427 1.00 46.16 126 HIS A C 1
ATOM 626 O O . HIS A 1 126 ? 22.242 68.463 -13.626 1.00 46.25 126 HIS A O 1
ATOM 633 N N . THR A 1 127 ? 20.793 68.194 -11.917 1.00 46.53 127 THR A N 1
ATOM 634 C CA . THR A 1 127 ? 19.591 68.190 -12.743 1.00 46.77 127 THR A CA 1
ATOM 635 C C . THR A 1 127 ? 18.425 68.897 -12.033 1.00 46.86 127 THR A C 1
ATOM 636 O O . THR A 1 127 ? 17.823 68.341 -11.109 1.00 47.01 127 THR A O 1
ATOM 640 N N . ALA A 1 128 ? 18.119 70.120 -12.469 1.00 46.86 128 ALA A N 1
ATOM 641 C CA . ALA A 1 128 ? 17.057 70.932 -11.864 1.00 46.79 128 ALA A CA 1
ATOM 642 C C . ALA A 1 128 ? 15.980 71.295 -12.890 1.00 46.74 128 ALA A C 1
ATOM 643 O O . ALA A 1 128 ? 16.066 72.327 -13.564 1.00 46.74 128 ALA A O 1
ATOM 645 N N . ALA A 1 139 ? 12.535 67.162 -18.044 1.00 25.65 139 ALA A N 1
ATOM 646 C CA . ALA A 1 139 ? 12.626 65.765 -18.470 1.00 25.85 139 ALA A CA 1
ATOM 647 C C . ALA A 1 139 ? 13.938 65.138 -18.007 1.00 25.82 139 ALA A C 1
ATOM 648 O O . ALA A 1 139 ? 14.887 65.004 -18.785 1.00 25.97 139 ALA A O 1
ATOM 650 N N . SER A 1 140 ? 13.987 64.760 -16.733 1.00 25.63 140 SER A N 1
ATOM 651 C CA . SER A 1 140 ? 15.233 64.325 -16.115 1.00 25.36 140 SER A CA 1
ATOM 652 C C . SER A 1 140 ? 15.700 62.992 -16.673 1.00 25.08 140 SER A C 1
ATOM 653 O O . SER A 1 140 ? 14.886 62.176 -17.098 1.00 25.19 140 SER A O 1
ATOM 656 N N . PRO A 1 141 ? 17.023 62.777 -16.693 1.00 24.83 141 PRO A N 1
ATOM 657 C CA . PRO A 1 141 ? 17.575 61.529 -17.186 1.00 24.55 141 PRO A CA 1
ATOM 658 C C . PRO A 1 141 ? 17.149 60.385 -16.291 1.00 24.32 141 PRO A C 1
ATOM 659 O O . PRO A 1 141 ? 16.842 60.609 -15.116 1.00 24.50 141 PRO A O 1
ATOM 663 N N . LYS A 1 142 ? 17.124 59.179 -16.854 1.00 23.67 142 LYS A N 1
ATOM 664 C CA . LYS A 1 142 ? 16.761 57.979 -16.127 1.00 22.69 142 LYS A CA 1
ATOM 665 C C . LYS A 1 142 ? 17.998 57.134 -15.965 1.00 22.57 142 LYS A C 1
ATOM 666 O O . LYS A 1 142 ? 18.841 57.075 -16.870 1.00 22.40 142 LYS A O 1
ATOM 672 N N . VAL A 1 143 ? 18.097 56.476 -14.810 1.00 22.22 143 VAL A N 1
ATOM 673 C CA . VAL A 1 143 ? 19.153 55.510 -14.553 1.00 21.58 143 VAL A CA 1
ATOM 674 C C . VAL A 1 143 ? 18.555 54.107 -14.502 1.00 21.32 143 VAL A C 1
ATOM 675 O O . VAL A 1 143 ? 17.681 53.817 -13.696 1.00 21.13 143 VAL A O 1
ATOM 679 N N . VAL A 1 144 ? 19.035 53.239 -15.378 1.00 21.39 144 VAL A N 1
ATOM 680 C CA . VAL A 1 144 ? 18.439 51.927 -15.570 1.00 21.59 144 VAL A CA 1
ATOM 681 C C . VAL A 1 144 ? 19.552 50.887 -15.548 1.00 21.77 144 VAL A C 1
ATOM 682 O O . VAL A 1 144 ? 20.623 51.134 -16.098 1.00 21.76 144 VAL A O 1
ATOM 686 N N . PRO A 1 145 ? 19.326 49.730 -14.882 1.00 22.01 145 PRO A N 1
ATOM 687 C CA . PRO A 1 145 ? 20.361 48.694 -14.918 1.00 22.04 145 PRO A CA 1
ATOM 688 C C . PRO A 1 145 ? 20.339 48.034 -16.281 1.00 22.59 145 PRO A C 1
ATOM 689 O O . PRO A 1 145 ? 19.273 47.943 -16.904 1.00 23.27 145 PRO A O 1
ATOM 693 N N . TYR A 1 146 ? 21.494 47.604 -16.762 1.00 22.92 146 TYR A N 1
ATOM 694 C CA . TYR A 1 146 ? 21.565 46.897 -18.034 1.00 23.13 146 TYR A CA 1
ATOM 695 C C . TYR A 1 146 ? 22.869 46.149 -18.157 1.00 23.12 146 TYR A C 1
ATOM 696 O O . TYR A 1 146 ? 23.960 46.732 -18.059 1.00 23.32 146 TYR A O 1
ATOM 705 N N . ARG A 1 147 ? 22.751 44.850 -18.371 1.00 22.88 147 ARG A N 1
ATOM 706 C CA . ARG A 1 147 ? 23.925 44.020 -18.561 1.00 22.76 147 ARG A CA 1
ATOM 707 C C . ARG A 1 147 ? 24.185 43.919 -20.067 1.00 22.48 147 ARG A C 1
ATOM 708 O O . ARG A 1 147 ? 23.272 43.658 -20.849 1.00 22.91 147 ARG A O 1
ATOM 716 N N . TRP A 1 148 ? 25.420 44.166 -20.475 1.00 21.88 148 TRP A N 1
ATOM 717 C CA . TRP A 1 148 ? 25.760 44.108 -21.883 1.00 21.58 148 TRP A CA 1
ATOM 718 C C . TRP A 1 148 ? 25.383 42.745 -22.474 1.00 22.75 148 TRP A C 1
ATOM 719 O O . TRP A 1 148 ? 25.697 41.689 -21.897 1.00 22.79 148 TRP A O 1
ATOM 730 N N . GLY A 1 149 ? 24.672 42.783 -23.602 1.00 23.76 149 GLY A N 1
ATOM 731 C CA . GLY A 1 149 ? 24.256 41.568 -24.292 1.00 25.07 149 GLY A CA 1
ATOM 732 C C . GLY A 1 149 ? 22.826 41.125 -24.040 1.00 26.13 149 GLY A C 1
ATOM 733 O O . GLY A 1 149 ? 22.262 40.384 -24.841 1.00 26.43 149 GLY A O 1
ATOM 734 N N . ASP A 1 150 ? 22.240 41.564 -22.927 1.00 27.12 150 ASP A N 1
ATOM 735 C CA . ASP A 1 150 ? 20.850 41.244 -22.584 1.00 27.95 150 ASP A CA 1
ATOM 736 C C . ASP A 1 150 ? 19.865 41.922 -23.524 1.00 28.53 150 ASP A C 1
ATOM 737 O O . ASP A 1 150 ? 20.078 43.074 -23.915 1.00 28.69 150 ASP A O 1
ATOM 742 N N . SER A 1 151 ? 18.780 41.228 -23.872 1.00 29.20 151 SER A N 1
ATOM 743 C CA . SER A 1 151 ? 17.703 41.868 -24.640 1.00 29.79 151 SER A CA 1
ATOM 744 C C . SER A 1 151 ? 17.246 43.096 -23.858 1.00 30.27 151 SER A C 1
ATOM 745 O O . SER A 1 151 ? 17.091 43.033 -22.637 1.00 30.60 151 SER A O 1
ATOM 748 N N . PRO A 1 152 ? 17.070 44.231 -24.543 1.00 30.72 152 PRO A N 1
ATOM 749 C CA . PRO A 1 152 ? 16.786 45.458 -23.803 1.00 31.10 152 PRO A CA 1
ATOM 750 C C . PRO A 1 152 ? 15.313 45.666 -23.441 1.00 31.45 152 PRO A C 1
ATOM 751 O O . PRO A 1 152 ? 14.924 46.787 -23.121 1.00 31.58 152 PRO A O 1
ATOM 755 N N . ASP A 1 153 ? 14.515 44.600 -23.463 1.00 31.91 153 ASP A N 1
ATOM 756 C CA . ASP A 1 153 ? 13.075 44.703 -23.234 1.00 32.62 153 ASP A CA 1
ATOM 757 C C . ASP A 1 153 ? 12.735 45.521 -22.013 1.00 32.82 153 ASP A C 1
ATOM 758 O O . ASP A 1 153 ? 11.905 46.425 -22.090 1.00 33.07 153 ASP A O 1
ATOM 763 N N . SER A 1 154 ? 13.380 45.209 -20.891 1.00 33.03 154 SER A N 1
ATOM 764 C CA . SER A 1 154 ? 13.108 45.909 -19.639 1.00 33.23 154 SER A CA 1
ATOM 765 C C . SER A 1 154 ? 13.571 47.365 -19.689 1.00 33.19 154 SER A C 1
ATOM 766 O O . SER A 1 154 ? 12.917 48.235 -19.120 1.00 33.15 154 SER A O 1
ATOM 769 N N . LEU A 1 155 ? 14.694 47.623 -20.360 1.00 33.21 155 LEU A N 1
ATOM 770 C CA . LEU A 1 155 ? 15.184 48.989 -20.529 1.00 33.43 155 LEU A CA 1
ATOM 771 C C . LEU A 1 155 ? 14.225 49.781 -21.395 1.00 33.80 155 LEU A C 1
ATOM 772 O O . LEU A 1 155 ? 13.977 50.963 -21.150 1.00 33.83 155 LEU A O 1
ATOM 777 N N . GLN A 1 156 ? 13.685 49.118 -22.410 1.00 34.32 156 GLN A N 1
ATOM 778 C CA . GLN A 1 156 ? 12.716 49.736 -23.303 1.00 34.96 156 GLN A CA 1
ATOM 779 C C . GLN A 1 156 ? 11.354 49.904 -22.622 1.00 34.86 156 GLN A C 1
ATOM 780 O O . GLN A 1 156 ? 10.588 50.787 -22.981 1.00 35.19 156 GLN A O 1
ATOM 786 N N . ARG A 1 157 ? 11.081 49.067 -21.625 1.00 35.07 157 ARG A N 1
ATOM 787 C CA . ARG A 1 157 ? 9.893 49.184 -20.782 1.00 35.36 157 ARG A CA 1
ATOM 788 C C . ARG A 1 157 ? 9.978 50.416 -19.870 1.00 35.35 157 ARG A C 1
ATOM 789 O O . ARG A 1 157 ? 9.005 51.151 -19.722 1.00 35.34 157 ARG A O 1
ATOM 797 N N . CYS A 1 158 ? 11.152 50.625 -19.276 1.00 35.44 158 CYS A N 1
ATOM 798 C CA . CYS A 1 158 ? 11.393 51.641 -18.243 1.00 35.76 158 CYS A CA 1
ATOM 799 C C . CYS A 1 158 ? 11.496 53.060 -18.741 1.00 35.38 158 CYS A C 1
ATOM 800 O O . CYS A 1 158 ? 11.290 54.012 -17.982 1.00 35.43 158 CYS A O 1
ATOM 803 N N . THR A 1 159 ? 11.882 53.197 -19.999 1.00 34.93 159 THR A N 1
ATOM 804 C CA . THR A 1 159 ? 12.228 54.484 -20.550 1.00 34.48 159 THR A CA 1
ATOM 805 C C . THR A 1 159 ? 11.264 54.863 -21.659 1.00 34.35 159 THR A C 1
ATOM 806 O O . THR A 1 159 ? 11.061 56.042 -21.936 1.00 34.47 159 THR A O 1
ATOM 810 N N . GLY A 1 160 ? 10.668 53.854 -22.284 1.00 34.18 160 GLY A N 1
ATOM 811 C CA . GLY A 1 160 ? 9.714 54.064 -23.360 1.00 34.02 160 GLY A CA 1
ATOM 812 C C . GLY A 1 160 ? 10.363 54.080 -24.727 1.00 33.98 160 GLY A C 1
ATOM 813 O O . GLY A 1 160 ? 9.675 54.062 -25.741 1.00 34.14 160 GLY A O 1
ATOM 814 N N . LEU A 1 161 ? 11.691 54.118 -24.752 1.00 34.09 161 LEU A N 1
ATOM 815 C CA . LEU A 1 161 ? 12.453 54.123 -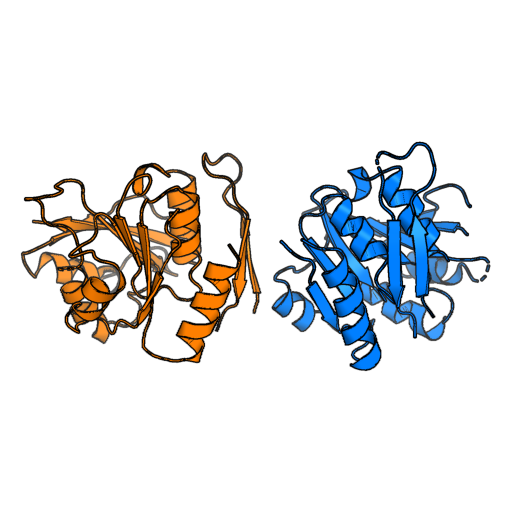26.002 1.00 33.98 161 LEU A CA 1
ATOM 816 C C . LEU A 1 161 ? 12.840 52.713 -26.421 1.00 33.77 161 LEU A C 1
ATOM 817 O O . LEU A 1 161 ? 13.316 51.927 -25.599 1.00 33.65 161 LEU A O 1
ATOM 822 N N . GLN A 1 162 ? 12.626 52.398 -27.700 1.00 33.50 162 GLN A N 1
ATOM 823 C CA . GLN A 1 162 ? 13.112 51.138 -28.281 1.00 33.21 162 GLN A CA 1
ATOM 824 C C . GLN A 1 162 ? 14.617 51.237 -28.578 1.00 32.41 162 GLN A C 1
ATOM 825 O O . GLN A 1 162 ? 15.423 50.437 -28.081 1.00 31.97 162 GLN A O 1
ATOM 831 N N . ARG A 1 163 ? 14.979 52.243 -29.371 1.00 31.53 163 ARG A N 1
ATOM 832 C CA . ARG A 1 163 ? 16.358 52.461 -29.774 1.00 30.61 163 ARG A CA 1
ATOM 833 C C . ARG A 1 163 ? 16.800 53.905 -29.533 1.00 30.44 163 ARG A C 1
ATOM 834 O O . ARG A 1 163 ? 16.027 54.721 -29.049 1.00 30.51 163 ARG A O 1
ATOM 842 N N . PHE A 1 164 ? 18.048 54.216 -29.847 1.00 30.31 164 PHE A N 1
ATOM 843 C CA . PHE A 1 164 ? 18.603 55.516 -29.493 1.00 30.33 164 PHE A CA 1
ATOM 844 C C . PHE A 1 164 ? 19.397 56.140 -30.641 1.00 30.46 164 PHE A C 1
ATOM 845 O O . PHE A 1 164 ? 20.144 55.452 -31.346 1.00 30.38 164 PHE A O 1
ATOM 853 N N . GLN A 1 165 ? 19.248 57.453 -30.794 1.00 30.57 165 GLN A N 1
ATOM 854 C CA . GLN A 1 165 ? 19.963 58.216 -31.814 1.00 30.80 165 GLN A CA 1
ATOM 855 C C . GLN A 1 165 ? 21.469 58.298 -31.548 1.00 30.91 165 GLN A C 1
ATOM 856 O O . GLN A 1 165 ? 22.270 58.097 -32.464 1.00 31.45 165 GLN A O 1
ATOM 862 N N . VAL A 1 166 ? 21.849 58.606 -30.310 1.00 30.78 166 VAL A N 1
ATOM 863 C CA . VAL A 1 166 ? 23.259 58.604 -29.899 1.00 30.67 166 VAL A CA 1
ATOM 864 C C . VAL A 1 166 ? 23.451 57.567 -28.788 1.00 30.76 166 VAL A C 1
ATOM 865 O O . VAL A 1 166 ? 22.620 57.473 -27.879 1.00 31.18 166 VAL A O 1
ATOM 869 N N . VAL A 1 167 ? 24.529 56.788 -28.871 1.00 30.41 167 VAL A N 1
ATOM 870 C CA . VAL A 1 167 ? 24.859 55.784 -27.864 1.00 30.09 167 VAL A CA 1
ATOM 871 C C . VAL A 1 167 ? 26.290 56.057 -27.431 1.00 30.36 167 VAL A C 1
ATOM 872 O O . VAL A 1 167 ? 27.190 56.097 -28.269 1.00 30.40 167 VAL A O 1
ATOM 876 N N . LEU A 1 168 ? 26.508 56.239 -26.133 1.00 30.39 168 LEU A N 1
ATOM 877 C CA . LEU A 1 168 ? 27.810 56.686 -25.653 1.00 30.69 168 LEU A CA 1
ATOM 878 C C . LEU A 1 168 ? 28.589 55.578 -24.973 1.00 31.16 168 LEU A C 1
ATOM 879 O O . LEU A 1 168 ? 28.076 54.938 -24.061 1.00 31.50 168 LEU A O 1
ATOM 884 N N . LEU A 1 169 ? 29.824 55.346 -25.417 1.00 31.48 169 LEU A N 1
ATOM 885 C CA . LEU A 1 169 ? 30.660 54.310 -24.814 1.00 31.77 169 LEU A CA 1
ATOM 886 C C . LEU A 1 169 ? 32.035 54.837 -24.394 1.00 32.07 169 LEU A C 1
ATOM 887 O O . LEU A 1 169 ? 33.039 54.614 -25.087 1.00 32.40 169 LEU A O 1
ATOM 892 N N . ALA A 1 170 ? 32.080 55.519 -23.250 1.00 32.11 170 ALA A N 1
ATOM 893 C CA . ALA A 1 170 ? 33.342 55.967 -22.660 1.00 32.10 170 ALA A CA 1
ATOM 894 C C . ALA A 1 170 ? 34.090 54.835 -21.938 1.00 32.32 170 ALA A C 1
ATOM 895 O O . ALA A 1 170 ? 33.546 54.202 -21.025 1.00 32.81 170 ALA A O 1
ATOM 897 N N . ASP A 1 171 ? 35.323 54.571 -22.366 1.00 32.14 171 ASP A N 1
ATOM 898 C CA . ASP A 1 171 ? 36.251 53.702 -21.632 1.00 32.28 171 ASP A CA 1
ATOM 899 C C . ASP A 1 171 ? 35.772 52.295 -21.279 1.00 31.95 171 ASP A C 1
ATOM 900 O O . ASP A 1 171 ? 36.158 51.768 -20.243 1.00 32.21 171 ASP A O 1
ATOM 905 N N . LEU A 1 172 ? 34.971 51.676 -22.140 1.00 31.49 172 LEU A N 1
ATOM 906 C CA . LEU A 1 172 ? 34.459 50.334 -21.882 1.00 30.97 172 LEU A CA 1
ATOM 907 C C . LEU A 1 172 ? 35.284 49.207 -22.510 1.00 31.07 172 LEU A C 1
ATOM 908 O O . LEU A 1 172 ? 34.856 48.053 -22.525 1.00 30.86 172 LEU A O 1
ATOM 913 N N . LEU A 1 173 ? 36.470 49.524 -23.014 1.00 31.32 173 LEU A N 1
ATOM 914 C CA . LEU A 1 173 ? 37.158 48.586 -23.891 1.00 31.47 173 LEU A CA 1
ATOM 915 C C . LEU A 1 173 ? 38.230 47.705 -23.249 1.00 31.79 173 LEU A C 1
ATOM 916 O O . LEU A 1 173 ? 38.682 46.742 -23.871 1.00 32.02 173 LEU A O 1
ATOM 921 N N . SER A 1 174 ? 38.608 48.003 -22.010 1.00 32.04 174 SER A N 1
ATOM 922 C CA . SER A 1 174 ? 39.688 47.267 -21.333 1.00 32.19 174 SER A CA 1
ATOM 923 C C . SER A 1 174 ? 39.461 45.756 -21.231 1.00 32.20 174 SER A C 1
ATOM 924 O O . SER A 1 174 ? 40.367 44.973 -21.479 1.00 32.03 174 SER A O 1
ATOM 927 N N . PHE A 1 175 ? 38.252 45.348 -20.868 1.00 32.52 175 PHE A N 1
ATOM 928 C CA . PHE A 1 175 ? 37.955 43.923 -20.754 1.00 32.63 175 PHE A CA 1
ATOM 929 C C . PHE A 1 175 ? 37.418 43.336 -22.074 1.00 32.72 175 PHE A C 1
ATOM 930 O O . PHE A 1 175 ? 36.262 43.587 -22.478 1.00 32.71 175 PHE A O 1
ATOM 938 N N . HIS A 1 176 ? 38.295 42.571 -22.728 1.00 32.43 176 HIS A N 1
ATOM 939 C CA . HIS A 1 176 ? 38.055 41.949 -24.028 1.00 32.49 176 HIS A CA 1
ATOM 940 C C . HIS A 1 176 ? 36.919 40.943 -24.055 1.00 31.96 176 HIS A C 1
ATOM 941 O O . HIS A 1 176 ? 36.169 40.885 -25.029 1.00 32.06 176 HIS A O 1
ATOM 948 N N . GLN A 1 177 ? 36.801 40.145 -22.996 1.00 31.43 177 GLN A N 1
ATOM 949 C CA . GLN A 1 177 ? 35.803 39.088 -22.934 1.00 31.00 177 GLN A CA 1
ATOM 950 C C . GLN A 1 177 ? 34.403 39.670 -22.956 1.00 31.25 177 GLN A C 1
ATOM 951 O O . GLN A 1 177 ? 33.414 38.936 -22.981 1.00 31.45 177 GLN A O 1
ATOM 957 N N . ALA A 1 178 ? 34.331 40.995 -22.966 1.00 31.27 178 ALA A N 1
ATOM 958 C CA . ALA A 1 178 ? 33.070 41.696 -22.987 1.00 31.37 178 ALA A CA 1
ATOM 959 C C . ALA A 1 178 ? 32.828 42.387 -24.322 1.00 31.68 178 ALA A C 1
ATOM 960 O O . ALA A 1 178 ? 31.760 42.972 -24.529 1.00 32.00 178 ALA A O 1
ATOM 962 N N . HIS A 1 179 ? 33.800 42.322 -25.229 1.00 31.97 179 HIS A N 1
ATOM 963 C CA . HIS A 1 179 ? 33.677 43.016 -26.511 1.00 32.18 179 HIS A CA 1
ATOM 964 C C . HIS A 1 179 ? 32.487 42.553 -27.339 1.00 33.08 179 HIS A C 1
ATOM 965 O O . HIS A 1 179 ? 31.803 43.363 -27.962 1.00 33.04 179 HIS A O 1
ATOM 972 N N . ASP A 1 180 ? 32.234 41.248 -27.332 1.00 34.29 180 ASP A N 1
ATOM 973 C CA . ASP A 1 180 ? 31.091 40.693 -28.049 1.00 35.45 180 ASP A CA 1
ATOM 974 C C . ASP A 1 180 ? 29.776 41.234 -27.476 1.00 35.49 180 ASP A C 1
ATOM 975 O O . ASP A 1 180 ? 28.976 41.807 -28.211 1.00 35.79 180 ASP A O 1
ATOM 980 N N . ALA A 1 181 ? 29.565 41.073 -26.171 1.00 35.50 181 ALA A N 1
ATOM 981 C CA . ALA A 1 181 ? 28.337 41.560 -25.537 1.00 35.41 181 ALA A CA 1
ATOM 982 C C . ALA A 1 181 ? 28.136 43.062 -25.743 1.00 35.42 181 ALA A C 1
ATOM 983 O O . ALA A 1 181 ? 26.996 43.538 -25.836 1.00 35.76 181 ALA A O 1
ATOM 985 N N . LEU A 1 182 ? 29.237 43.803 -25.820 1.00 35.07 182 LEU A N 1
ATOM 986 C CA . LEU A 1 182 ? 29.170 45.227 -26.097 1.00 35.07 182 LEU A CA 1
ATOM 987 C C . LEU A 1 182 ? 28.661 45.445 -27.521 1.00 35.09 182 LEU A C 1
ATOM 988 O O . LEU A 1 182 ? 27.720 46.217 -27.744 1.00 35.48 182 LEU A O 1
ATOM 993 N N . LEU A 1 183 ? 29.269 44.752 -28.481 1.00 34.65 183 LEU A N 1
ATOM 994 C CA . LEU A 1 183 ? 28.835 44.829 -29.873 1.00 34.24 183 LEU A CA 1
ATOM 995 C C . LEU A 1 183 ? 27.335 44.571 -30.004 1.00 34.10 183 LEU A C 1
ATOM 996 O O . LEU A 1 183 ? 26.603 45.407 -30.541 1.00 34.10 183 LEU A O 1
ATOM 1001 N N . ARG A 1 184 ? 26.888 43.424 -29.494 1.00 33.74 184 ARG A N 1
ATOM 1002 C CA . ARG A 1 184 ? 25.487 43.039 -29.563 1.00 33.76 184 ARG A CA 1
ATOM 1003 C C . ARG A 1 184 ? 24.573 44.077 -28.916 1.00 33.48 184 ARG A C 1
ATOM 1004 O O . ARG A 1 184 ? 23.488 44.362 -29.432 1.00 33.24 184 ARG A O 1
ATOM 1012 N N . SER A 1 185 ? 25.035 44.649 -27.804 1.00 33.15 185 SER A N 1
ATOM 1013 C CA . SER A 1 185 ? 24.328 45.737 -27.143 1.00 32.92 185 SER A CA 1
ATOM 1014 C C . SER A 1 185 ? 24.103 46.901 -28.087 1.00 32.53 185 SER A C 1
ATOM 1015 O O . SER A 1 185 ? 22.991 47.410 -28.174 1.00 32.38 185 SER A O 1
ATOM 1018 N N . VAL A 1 186 ? 25.156 47.322 -28.787 1.00 32.27 186 VAL A N 1
ATOM 1019 C CA . VAL A 1 186 ? 25.047 48.455 -29.708 1.00 32.15 186 VAL A CA 1
ATOM 1020 C C . VAL A 1 186 ? 24.101 48.116 -30.864 1.00 32.46 186 VAL A C 1
ATOM 1021 O O . VAL A 1 186 ? 23.209 48.902 -31.190 1.00 32.34 186 VAL A O 1
ATOM 1025 N N . LYS A 1 187 ? 24.281 46.928 -31.444 1.00 32.76 187 LYS A N 1
ATOM 1026 C CA . LYS A 1 187 ? 23.366 46.398 -32.455 1.00 32.86 187 LYS A CA 1
ATOM 1027 C C . LYS A 1 187 ? 21.899 46.459 -32.008 1.00 33.33 187 LYS A C 1
ATOM 1028 O O . LYS A 1 187 ? 21.006 46.702 -32.828 1.00 33.70 187 LYS A O 1
ATOM 1042 N N . LEU A 1 189 ? 20.671 48.524 -29.462 1.00 33.05 189 LEU A N 1
ATOM 1043 C CA . LEU A 1 189 ? 20.274 49.800 -28.889 1.00 32.76 189 LEU A CA 1
ATOM 1044 C C . LEU A 1 189 ? 20.327 50.954 -29.875 1.00 32.68 189 LEU A C 1
ATOM 1045 O O . LEU A 1 189 ? 19.595 51.939 -29.701 1.00 32.44 189 LEU A O 1
ATOM 1050 N N . LEU A 1 190 ? 21.175 50.835 -30.902 1.00 32.58 190 LEU A N 1
ATOM 1051 C CA . LEU A 1 190 ? 21.344 51.918 -31.875 1.00 32.63 190 LEU A CA 1
ATOM 1052 C C . LEU A 1 190 ? 20.170 51.986 -32.836 1.00 33.20 190 LEU A C 1
ATOM 1053 O O . LEU A 1 190 ? 19.695 50.954 -33.321 1.00 33.31 190 LEU A O 1
ATOM 1058 N N . ALA A 1 191 ? 19.711 53.207 -33.099 1.00 33.60 191 ALA A N 1
ATOM 1059 C CA . ALA A 1 191 ? 18.593 53.442 -34.001 1.00 34.20 191 ALA A CA 1
ATOM 1060 C C . ALA A 1 191 ? 18.883 52.926 -35.406 1.00 34.51 191 ALA A C 1
ATOM 1061 O O . ALA A 1 191 ? 19.961 53.161 -35.961 1.00 34.61 191 ALA A O 1
ATOM 1063 N N . LEU A 1 192 ? 17.910 52.211 -35.960 1.00 35.03 192 LEU A N 1
ATOM 1064 C CA . LEU A 1 192 ? 17.994 51.658 -37.309 1.00 35.52 192 LEU A CA 1
ATOM 1065 C C . LEU A 1 192 ? 17.958 52.756 -38.387 1.00 35.95 192 LEU A C 1
ATOM 1066 O O . LEU A 1 192 ? 17.186 53.713 -38.273 1.00 35.70 192 LEU A O 1
ATOM 1071 N N . PRO A 1 193 ? 18.802 52.617 -39.433 1.00 36.53 193 PRO A N 1
ATOM 1072 C CA . PRO A 1 193 ? 18.911 53.577 -40.542 1.00 36.87 193 PRO A CA 1
ATOM 1073 C C . PRO A 1 193 ? 17.569 53.963 -41.157 1.00 37.27 193 PRO A C 1
ATOM 1074 O O . PRO A 1 193 ? 17.369 55.131 -41.484 1.00 37.22 193 PRO A O 1
ATOM 1078 N N . ALA A 1 194 ? 16.664 52.995 -41.296 1.00 37.84 194 ALA A N 1
ATOM 1079 C CA . ALA A 1 194 ? 15.323 53.248 -41.832 1.00 38.53 194 ALA A CA 1
ATOM 1080 C C . ALA A 1 194 ? 14.696 54.497 -41.215 1.00 39.09 194 ALA A C 1
ATOM 1081 O O . ALA A 1 194 ? 14.182 55.357 -41.933 1.00 39.31 194 ALA A O 1
ATOM 1083 N N . ASN A 1 195 ? 14.762 54.596 -39.889 1.00 39.81 195 ASN A N 1
ATOM 1084 C CA . ASN A 1 195 ? 14.225 55.745 -39.167 1.00 40.51 195 ASN A CA 1
ATOM 1085 C C . ASN A 1 195 ? 15.243 56.864 -39.016 1.00 40.95 195 ASN A C 1
ATOM 1086 O O . ASN A 1 195 ? 14.985 57.998 -39.416 1.00 41.15 195 ASN A O 1
ATOM 1091 N N . ASP A 1 196 ? 16.400 56.549 -38.442 1.00 41.53 196 ASP A N 1
ATOM 1092 C CA . ASP A 1 196 ? 17.418 57.570 -38.233 1.00 42.14 196 ASP A CA 1
ATOM 1093 C C . ASP A 1 196 ? 18.731 57.271 -38.963 1.00 42.44 196 ASP A C 1
ATOM 1094 O O . ASP A 1 196 ? 19.542 56.445 -38.512 1.00 42.46 196 ASP A O 1
ATOM 1099 N N . PRO A 1 197 ? 18.939 57.960 -40.100 1.00 42.67 197 PRO A N 1
ATOM 1100 C CA . PRO A 1 197 ? 20.093 57.753 -40.972 1.00 42.81 197 PRO A CA 1
ATOM 1101 C C . PRO A 1 197 ? 21.372 58.298 -40.347 1.00 42.95 197 PRO A C 1
ATOM 1102 O O . PRO A 1 197 ? 22.467 57.859 -40.691 1.00 42.84 197 PRO A O 1
ATOM 1106 N N . THR A 1 198 ? 21.212 59.249 -39.432 1.00 43.25 198 THR A N 1
ATOM 1107 C CA . THR A 1 198 ? 22.333 59.922 -38.792 1.00 43.45 198 THR A CA 1
ATOM 1108 C C . THR A 1 198 ? 22.641 59.318 -37.409 1.00 43.41 198 THR A C 1
ATOM 1109 O O . THR A 1 198 ? 23.395 59.894 -36.620 1.00 43.16 198 THR A O 1
ATOM 1113 N N . ALA A 1 199 ? 22.065 58.140 -37.149 1.00 43.59 199 ALA A N 1
ATOM 1114 C CA . ALA A 1 199 ? 22.270 57.390 -35.901 1.00 43.80 199 ALA A CA 1
ATOM 1115 C C . ALA A 1 199 ? 23.724 56.969 -35.732 1.00 43.97 199 ALA A C 1
ATOM 1116 O O . ALA A 1 199 ? 24.375 56.552 -36.694 1.00 43.93 199 ALA A O 1
ATOM 1118 N N . VAL A 1 200 ? 24.221 57.067 -34.502 1.00 44.24 200 VAL A N 1
ATOM 1119 C CA . VAL A 1 200 ? 25.646 56.866 -34.230 1.00 44.45 200 VAL A CA 1
ATOM 1120 C C . VAL A 1 200 ? 25.934 56.348 -32.810 1.00 44.63 200 VAL A C 1
ATOM 1121 O O . VAL A 1 200 ? 25.213 56.672 -31.865 1.00 44.81 200 VAL A O 1
ATOM 1125 N N . ALA A 1 201 ? 26.978 55.533 -32.679 1.00 44.78 201 ALA A N 1
ATOM 1126 C CA . ALA A 1 201 ? 27.519 55.148 -31.369 1.00 45.09 201 ALA A CA 1
ATOM 1127 C C . ALA A 1 201 ? 28.928 55.740 -31.215 1.00 45.37 201 ALA A C 1
ATOM 1128 O O . ALA A 1 201 ? 29.797 55.476 -32.049 1.00 45.65 201 ALA A O 1
ATOM 1130 N N . LEU A 1 202 ? 29.148 56.544 -30.172 1.00 45.64 202 LEU A N 1
ATOM 1131 C CA . LEU A 1 202 ? 30.428 57.245 -29.977 1.00 46.00 202 LEU A CA 1
ATOM 1132 C C . LEU A 1 202 ? 31.328 56.536 -28.980 1.00 46.44 202 LEU A C 1
ATOM 1133 O O . LEU A 1 202 ? 31.029 56.482 -27.785 1.00 46.87 202 LEU A O 1
ATOM 1138 N N . VAL A 1 203 ? 32.437 55.998 -29.476 1.00 46.75 203 VAL A N 1
ATOM 1139 C CA . VAL A 1 203 ? 33.288 55.130 -28.673 1.00 47.09 203 VAL A CA 1
ATOM 1140 C C . VAL A 1 203 ? 34.621 55.794 -28.393 1.00 47.38 203 VAL A C 1
ATOM 1141 O O . VAL A 1 203 ? 35.375 56.128 -29.306 1.00 47.56 203 VAL A O 1
ATOM 1145 N N . THR A 1 204 ? 34.914 55.974 -27.118 1.00 47.66 204 THR A N 1
ATOM 1146 C CA . THR A 1 204 ? 36.152 56.612 -26.723 1.00 47.79 204 THR A CA 1
ATOM 1147 C C . THR A 1 204 ? 36.924 55.682 -25.780 1.00 47.94 204 THR A C 1
ATOM 1148 O O . THR A 1 204 ? 36.310 54.921 -25.018 1.00 48.32 204 THR A O 1
ATOM 1152 N N . PHE A 1 205 ? 38.256 55.722 -25.849 1.00 47.86 205 PHE A N 1
ATOM 1153 C CA . PHE A 1 205 ? 39.100 54.812 -25.055 1.00 47.96 205 PHE A CA 1
ATOM 1154 C C . PHE A 1 205 ? 40.532 55.312 -24.847 1.00 47.96 205 PHE A C 1
ATOM 1155 O O . PHE A 1 205 ? 41.034 56.112 -25.633 1.00 47.94 205 PHE A O 1
ATOM 1163 N N . THR A 1 206 ? 41.183 54.799 -23.802 1.00 47.98 206 THR A N 1
ATOM 1164 C CA . THR A 1 206 ? 42.511 55.261 -23.360 1.00 48.02 206 THR A CA 1
ATOM 1165 C C . THR A 1 206 ? 43.664 54.268 -23.676 1.00 48.06 206 THR A C 1
ATOM 1166 O O . THR A 1 206 ? 43.595 53.086 -23.320 1.00 48.03 206 THR A O 1
ATOM 1170 N N . HIS A 1 207 ? 44.711 54.762 -24.346 1.00 48.06 207 HIS A N 1
ATOM 1171 C CA . HIS A 1 207 ? 45.835 53.931 -24.820 1.00 48.12 207 HIS A CA 1
ATOM 1172 C C . HIS A 1 207 ? 46.729 53.436 -23.678 1.00 47.96 207 HIS A C 1
ATOM 1173 O O . HIS A 1 207 ? 47.299 54.224 -22.922 1.00 47.74 207 HIS A O 1
ATOM 1180 N N . ASP A 1 216 ? 43.154 45.172 -28.027 1.00 36.30 216 ASP A N 1
ATOM 1181 C CA . ASP A 1 216 ? 43.553 46.515 -28.391 1.00 36.33 216 ASP A CA 1
ATOM 1182 C C . ASP A 1 216 ? 42.391 47.207 -29.140 1.00 36.57 216 ASP A C 1
ATOM 1183 O O . ASP A 1 216 ? 41.281 47.378 -28.592 1.00 36.69 216 ASP A O 1
ATOM 1188 N N . LEU A 1 217 ? 42.649 47.590 -30.393 1.00 36.22 217 LEU A N 1
ATOM 1189 C CA . LEU A 1 217 ? 41.619 48.060 -31.312 1.00 35.37 217 LEU A CA 1
ATOM 1190 C C . LEU A 1 217 ? 40.756 46.885 -31.751 1.00 34.99 217 LEU A C 1
ATOM 1191 O O . LEU A 1 217 ? 39.820 47.042 -32.553 1.00 35.37 217 LEU A O 1
ATOM 1196 N N . ALA A 1 218 ? 41.074 45.713 -31.202 1.00 34.21 218 ALA A N 1
ATOM 1197 C CA . ALA A 1 218 ? 40.406 44.456 -31.528 1.00 33.70 218 ALA A CA 1
ATOM 1198 C C . ALA A 1 218 ? 38.888 44.554 -31.445 1.00 33.38 218 ALA A C 1
ATOM 1199 O O . ALA A 1 218 ? 38.188 43.867 -32.186 1.00 33.46 218 ALA A O 1
ATOM 1201 N N . PHE A 1 219 ? 38.380 45.412 -30.559 1.00 32.87 219 PHE A N 1
ATOM 1202 C CA . PHE A 1 219 ? 36.942 45.600 -30.466 1.00 32.49 219 PHE A CA 1
ATOM 1203 C C . PHE A 1 219 ? 36.397 45.975 -31.835 1.00 32.67 219 PHE A C 1
ATOM 1204 O O . PHE A 1 219 ? 35.385 45.428 -32.280 1.00 32.72 219 PHE A O 1
ATOM 1212 N N . PHE A 1 220 ? 37.085 46.895 -32.505 1.00 32.66 220 PHE A N 1
ATOM 1213 C CA . PHE A 1 220 ? 36.610 47.400 -33.785 1.00 32.72 220 PHE A CA 1
ATOM 1214 C C . PHE A 1 220 ? 36.794 46.370 -34.897 1.00 32.61 220 PHE A C 1
ATOM 1215 O O . PHE A 1 220 ? 35.949 46.264 -35.795 1.00 32.61 220 PHE A O 1
ATOM 1223 N N . ARG A 1 221 ? 37.887 45.607 -34.809 1.00 32.23 221 ARG A N 1
ATOM 1224 C CA . ARG A 1 221 ? 38.078 44.416 -35.639 1.00 31.96 221 ARG A CA 1
ATOM 1225 C C . ARG A 1 221 ? 36.868 43.499 -35.514 1.00 31.90 221 ARG A C 1
ATOM 1226 O O . ARG A 1 221 ? 36.337 43.001 -36.517 1.00 31.95 221 ARG A O 1
ATOM 1234 N N . LEU A 1 222 ? 36.428 43.303 -34.273 1.00 31.57 222 LEU A N 1
ATOM 1235 C CA . LEU A 1 222 ? 35.331 42.408 -33.991 1.00 31.29 222 LEU A CA 1
ATOM 1236 C C . LEU A 1 222 ? 34.062 42.942 -34.634 1.00 31.25 222 LEU A C 1
ATOM 1237 O O . LEU A 1 222 ? 33.258 42.163 -35.142 1.00 31.16 222 LEU A O 1
ATOM 1242 N N . VAL A 1 223 ? 33.909 44.266 -34.642 1.00 31.45 223 VAL A N 1
ATOM 1243 C CA . VAL A 1 223 ? 32.706 44.893 -35.197 1.00 32.03 223 VAL A CA 1
ATOM 1244 C C . VAL A 1 223 ? 32.654 44.700 -36.703 1.00 32.05 223 VAL A C 1
ATOM 1245 O O . VAL A 1 223 ? 31.643 44.276 -37.236 1.00 31.75 223 VAL A O 1
ATOM 1249 N N . ASN A 1 224 ? 33.753 45.003 -37.377 1.00 32.29 224 ASN A N 1
ATOM 1250 C CA . ASN A 1 224 ? 33.797 44.903 -38.824 1.00 32.55 224 ASN A CA 1
ATOM 1251 C C . ASN A 1 224 ? 33.716 43.465 -39.344 1.00 33.03 224 ASN A C 1
ATOM 1252 O O . ASN A 1 224 ? 33.092 43.224 -40.375 1.00 33.21 224 ASN A O 1
ATOM 1257 N N . ALA A 1 225 ? 34.326 42.517 -38.634 1.00 33.63 225 ALA A N 1
ATOM 1258 C CA . ALA A 1 225 ? 34.225 41.094 -39.000 1.00 34.35 225 ALA A CA 1
ATOM 1259 C C . ALA A 1 225 ? 32.764 40.645 -39.019 1.00 34.96 225 ALA A C 1
ATOM 1260 O O . ALA A 1 225 ? 32.325 39.973 -39.952 1.00 35.14 225 ALA A O 1
ATOM 1262 N N . ASP A 1 226 ? 32.032 41.020 -37.972 1.00 35.67 226 ASP A N 1
ATOM 1263 C CA . ASP A 1 226 ? 30.575 40.956 -37.930 1.00 36.39 226 ASP A CA 1
ATOM 1264 C C . ASP A 1 226 ? 30.068 42.120 -38.790 1.00 36.93 226 ASP A C 1
ATOM 1265 O O . ASP A 1 226 ? 30.074 43.266 -38.351 1.00 37.65 226 ASP A O 1
ATOM 1270 N N . GLY A 1 227 ? 29.637 41.854 -40.011 1.00 37.01 227 GLY A N 1
ATOM 1271 C CA . GLY A 1 227 ? 29.435 42.951 -40.951 1.00 37.69 227 GLY A CA 1
ATOM 1272 C C . GLY A 1 227 ? 28.187 43.811 -40.822 1.00 38.22 227 GLY A C 1
ATOM 1273 O O . GLY A 1 227 ? 27.823 44.509 -41.776 1.00 38.50 227 GLY A O 1
ATOM 1274 N N . ALA A 1 228 ? 27.524 43.773 -39.667 1.00 38.59 228 ALA A N 1
ATOM 1275 C CA . ALA A 1 228 ? 26.271 44.517 -39.480 1.00 38.99 228 ALA A CA 1
ATOM 1276 C C . ALA A 1 228 ? 26.523 46.014 -39.283 1.00 39.35 228 ALA A C 1
ATOM 1277 O O . ALA A 1 228 ? 26.046 46.845 -40.057 1.00 39.12 228 ALA A O 1
ATOM 1279 N N . LEU A 1 229 ? 27.280 46.343 -38.242 1.00 40.08 229 LEU A N 1
ATOM 1280 C CA . LEU A 1 229 ? 27.723 47.707 -38.013 1.00 40.79 229 LEU A CA 1
ATOM 1281 C C . LEU A 1 229 ? 29.048 47.913 -38.719 1.00 41.60 229 LEU A C 1
ATOM 1282 O O . LEU A 1 229 ? 29.629 46.966 -39.262 1.00 41.91 229 LEU A O 1
ATOM 1287 N N . ILE A 1 230 ? 29.527 49.151 -38.719 1.00 42.41 230 ILE A N 1
ATOM 1288 C CA . ILE A 1 230 ? 30.840 49.447 -39.279 1.00 43.14 230 ILE A CA 1
ATOM 1289 C C . ILE A 1 230 ? 31.587 50.451 -38.397 1.00 43.89 230 ILE A C 1
ATOM 1290 O O . ILE A 1 230 ? 31.058 51.503 -38.029 1.00 43.70 230 ILE A O 1
ATOM 1295 N N . ALA A 1 231 ? 32.815 50.087 -38.049 1.00 45.05 231 ALA A N 1
ATOM 1296 C CA . ALA A 1 231 ? 33.606 50.820 -37.071 1.00 46.23 231 ALA A CA 1
ATOM 1297 C C . ALA A 1 231 ? 34.710 51.616 -37.745 1.00 46.93 231 ALA A C 1
ATOM 1298 O O . ALA A 1 231 ? 35.626 51.043 -38.334 1.00 46.64 231 ALA A O 1
ATOM 1300 N N . GLU A 1 232 ? 34.609 52.938 -37.647 1.00 48.04 232 GLU A N 1
ATOM 1301 C CA . GLU A 1 232 ? 35.569 53.847 -38.266 1.00 49.29 232 GLU A CA 1
ATOM 1302 C C . GLU A 1 232 ? 36.155 54.775 -37.206 1.00 49.69 232 GLU A C 1
ATOM 1303 O O . GLU A 1 232 ? 35.490 55.064 -36.212 1.00 49.68 232 GLU A O 1
ATOM 1309 N N . PRO A 1 233 ? 37.400 55.250 -37.413 1.00 50.30 233 PRO A N 1
ATOM 1310 C CA . PRO A 1 233 ? 37.890 56.395 -36.638 1.00 50.79 233 PRO A CA 1
ATOM 1311 C C . PRO A 1 233 ? 36.964 57.601 -36.832 1.00 51.25 233 PRO A C 1
ATOM 1312 O O . PRO A 1 233 ? 36.214 57.650 -37.810 1.00 51.18 233 PRO A O 1
ATOM 1316 N N . TRP A 1 234 ? 37.025 58.566 -35.921 1.00 51.88 234 TRP A N 1
ATOM 1317 C CA . TRP A 1 234 ? 36.055 59.653 -35.915 1.00 52.61 234 TRP A CA 1
ATOM 1318 C C . TRP A 1 234 ? 36.667 61.034 -35.689 1.00 53.01 234 TRP A C 1
ATOM 1319 O O . TRP A 1 234 ? 36.327 61.983 -36.401 1.00 53.05 234 TRP A O 1
ATOM 1330 N N . LEU A 1 235 ? 37.555 61.142 -34.702 1.00 53.50 235 LEU A N 1
ATOM 1331 C CA . LEU A 1 235 ? 38.198 62.416 -34.362 1.00 54.08 235 LEU A CA 1
ATOM 1332 C C . LEU A 1 235 ? 39.637 62.211 -33.884 1.00 54.51 235 LEU A C 1
ATOM 1333 O O . LEU A 1 235 ? 39.982 61.121 -33.417 1.00 54.72 235 LEU A O 1
ATOM 1338 N N . SER A 1 236 ? 40.460 63.261 -33.992 1.00 54.86 236 SER A N 1
ATOM 1339 C CA . SER A 1 236 ? 41.863 63.232 -33.546 1.00 55.19 236 SER A CA 1
ATOM 1340 C C . SER A 1 236 ? 42.035 62.925 -32.035 1.00 55.58 236 SER A C 1
ATOM 1341 O O . SER A 1 236 ? 41.151 63.248 -31.226 1.00 55.61 236 SER A O 1
ATOM 1344 N N . PRO A 1 237 ? 43.168 62.284 -31.656 1.00 55.80 237 PRO A N 1
ATOM 1345 C CA . PRO A 1 237 ? 43.432 61.874 -30.266 1.00 55.92 237 PRO A CA 1
ATOM 1346 C C . PRO A 1 237 ? 43.812 63.012 -29.301 1.00 55.98 237 PRO A C 1
ATOM 1347 O O . PRO A 1 237 ? 44.444 63.995 -29.712 1.00 55.88 237 PRO A O 1
ATOM 1351 N N . LEU A 1 238 ? 43.436 62.856 -28.028 1.00 55.92 238 LEU A N 1
ATOM 1352 C CA . LEU A 1 238 ? 43.798 63.808 -26.969 1.00 55.86 238 LEU A CA 1
ATOM 1353 C C . LEU A 1 238 ? 44.851 63.221 -26.022 1.00 55.76 238 LEU A C 1
ATOM 1354 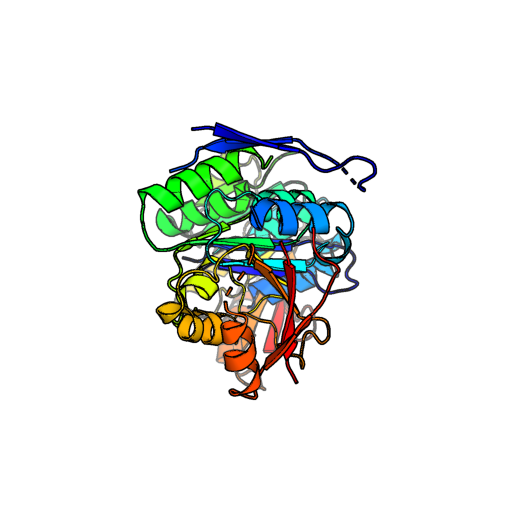O O . LEU A 1 238 ? 45.557 63.957 -25.317 1.00 55.52 238 LEU A O 1
ATOM 1359 N N . VAL A 1 257 ? 44.355 59.471 -25.523 1.00 49.91 257 VAL A N 1
ATOM 1360 C CA . VAL A 1 257 ? 42.997 58.930 -25.562 1.00 49.84 257 VAL A CA 1
ATOM 1361 C C . VAL A 1 257 ? 42.349 59.151 -26.937 1.00 49.85 257 VAL A C 1
ATOM 1362 O O . VAL A 1 257 ? 42.377 60.258 -27.484 1.00 49.94 257 VAL A O 1
ATOM 1366 N N . HIS A 1 258 ? 41.779 58.076 -27.479 1.00 49.68 258 HIS A N 1
ATOM 1367 C CA . HIS A 1 258 ? 41.264 58.049 -28.845 1.00 49.36 258 HIS A CA 1
ATOM 1368 C C . HIS A 1 258 ? 39.757 58.188 -28.875 1.00 49.09 258 HIS A C 1
ATOM 1369 O O . HIS A 1 258 ? 39.104 58.044 -27.837 1.00 49.52 258 HIS A O 1
ATOM 1376 N N . ARG A 1 259 ? 39.221 58.468 -30.067 1.00 48.44 259 ARG A N 1
ATOM 1377 C CA . ARG A 1 259 ? 37.782 58.653 -30.286 1.00 47.70 259 ARG A CA 1
ATOM 1378 C C . ARG A 1 259 ? 37.362 57.988 -31.598 1.00 47.23 259 ARG A C 1
ATOM 1379 O O . ARG A 1 259 ? 37.873 58.328 -32.660 1.00 47.35 259 ARG A O 1
ATOM 1387 N N . TRP A 1 260 ? 36.442 57.034 -31.521 1.00 46.64 260 TRP A N 1
ATOM 1388 C CA . TRP A 1 260 ? 35.944 56.338 -32.713 1.00 46.19 260 TRP A CA 1
ATOM 1389 C C . TRP A 1 260 ? 34.420 56.446 -32.884 1.00 46.36 260 TRP A C 1
ATOM 1390 O O . TRP A 1 260 ? 33.758 57.245 -32.213 1.00 46.37 260 TRP A O 1
ATOM 1401 N N . ARG A 1 261 ? 33.872 55.639 -33.788 1.00 46.43 261 ARG A N 1
ATOM 1402 C CA . ARG A 1 261 ? 32.481 55.768 -34.181 1.00 46.59 261 ARG A CA 1
ATOM 1403 C C . ARG A 1 261 ? 31.942 54.479 -34.789 1.00 46.76 261 ARG A C 1
ATOM 1404 O O . ARG A 1 261 ? 32.531 53.939 -35.736 1.00 46.87 261 ARG A O 1
ATOM 1412 N N . LEU A 1 262 ? 30.824 53.999 -34.243 1.00 46.80 262 LEU A N 1
ATOM 1413 C CA . LEU A 1 262 ? 30.066 52.902 -34.848 1.00 46.94 262 LEU A CA 1
ATOM 1414 C C . LEU A 1 262 ? 28.806 53.431 -35.521 1.00 47.12 262 LEU A C 1
ATOM 1415 O O . LEU A 1 262 ? 28.240 54.446 -35.102 1.00 47.24 262 LEU A O 1
ATOM 1420 N N . ARG A 1 263 ? 28.368 52.720 -36.558 1.00 47.45 263 ARG A N 1
ATOM 1421 C CA . ARG A 1 263 ? 27.271 53.151 -37.429 1.00 47.48 263 ARG A CA 1
ATOM 1422 C C . ARG A 1 263 ? 26.755 51.921 -38.161 1.00 47.44 263 ARG A C 1
ATOM 1423 O O . ARG A 1 263 ? 27.452 50.906 -38.250 1.00 47.58 263 ARG A O 1
ATOM 1431 N N . TRP A 1 264 ? 25.546 51.996 -38.694 1.00 47.40 264 TRP A N 1
ATOM 1432 C CA . TRP A 1 264 ? 25.033 50.897 -39.510 1.00 47.71 264 TRP A CA 1
ATOM 1433 C C . TRP A 1 264 ? 25.578 50.925 -40.964 1.00 47.79 264 TRP A C 1
ATOM 1434 O O . TRP A 1 264 ? 26.329 51.833 -41.337 1.00 47.80 264 TRP A O 1
ATOM 1445 N N . ARG A 1 265 ? 25.193 49.922 -41.764 1.00 47.90 265 ARG A N 1
ATOM 1446 C CA . ARG A 1 265 ? 25.537 49.789 -43.207 1.00 47.84 265 ARG A CA 1
ATOM 1447 C C . ARG A 1 265 ? 26.824 49.000 -43.461 1.00 47.64 265 ARG A C 1
ATOM 1448 O O . ARG A 1 265 ? 27.911 49.419 -43.075 1.00 47.54 265 ARG A O 1
ATOM 1456 N N . ARG B 1 29 ? 5.880 50.194 -17.024 1.00 24.91 29 ARG B N 1
ATOM 1457 C CA . ARG B 1 29 ? 5.931 50.796 -18.391 1.00 25.15 29 ARG B CA 1
ATOM 1458 C C . ARG B 1 29 ? 6.025 52.308 -18.376 1.00 24.73 29 ARG B C 1
ATOM 1459 O O . ARG B 1 29 ? 5.254 52.985 -17.702 1.00 24.75 29 ARG B O 1
ATOM 1467 N N . VAL B 1 30 ? 6.968 52.846 -19.126 1.00 24.42 30 VAL B N 1
ATOM 1468 C CA . VAL B 1 30 ? 6.894 54.252 -19.460 1.00 24.45 30 VAL B CA 1
ATOM 1469 C C . VAL B 1 30 ? 6.418 54.349 -20.903 1.00 24.84 30 VAL B C 1
ATOM 1470 O O . VAL B 1 30 ? 6.722 53.485 -21.724 1.00 24.93 30 VAL B O 1
ATOM 1474 N N . GLU B 1 31 ? 5.627 55.376 -21.187 1.00 25.25 31 GLU B N 1
ATOM 1475 C CA . GLU B 1 31 ? 5.196 55.670 -22.540 1.00 25.96 31 GLU B CA 1
ATOM 1476 C C . GLU B 1 31 ? 5.424 57.131 -22.841 1.00 25.60 31 GLU B C 1
ATOM 1477 O O . GLU B 1 31 ? 4.919 58.010 -22.135 1.00 25.73 31 GLU B O 1
ATOM 1483 N N . ARG B 1 32 ? 6.196 57.383 -23.889 1.00 25.18 32 ARG B N 1
ATOM 1484 C CA . ARG B 1 32 ? 6.489 58.746 -24.302 1.00 24.78 32 ARG B CA 1
ATOM 1485 C C . ARG B 1 32 ? 5.433 59.245 -25.271 1.00 24.22 32 ARG B C 1
ATOM 1486 O O . ARG B 1 32 ? 4.907 58.478 -26.068 1.00 24.32 32 ARG B O 1
ATOM 1494 N N . TYR B 1 33 ? 5.092 60.518 -25.165 1.00 23.63 33 TYR B N 1
ATOM 1495 C CA . TYR B 1 33 ? 4.160 61.119 -26.084 1.00 23.43 33 TYR B CA 1
ATOM 1496 C C . TYR B 1 33 ? 4.715 62.427 -26.588 1.00 23.95 33 TYR B C 1
ATOM 1497 O O . TYR B 1 33 ? 5.106 63.284 -25.798 1.00 23.95 33 TYR B O 1
ATOM 1506 N N . GLN B 1 34 ? 4.749 62.569 -27.912 1.00 24.51 34 GLN B N 1
ATOM 1507 C CA . GLN B 1 34 ? 5.155 63.806 -28.556 1.00 25.01 34 GLN B CA 1
ATOM 1508 C C . GLN B 1 34 ? 3.925 64.340 -29.228 1.00 25.10 34 GLN B C 1
ATOM 1509 O O . GLN B 1 34 ? 3.128 63.568 -29.768 1.00 25.59 34 GLN B O 1
ATOM 1515 N N . SER B 1 35 ? 3.723 65.650 -29.194 1.00 25.02 35 SER B N 1
ATOM 1516 C CA . SER B 1 35 ? 2.591 66.185 -29.955 1.00 24.72 35 SER B CA 1
ATOM 1517 C C . SER B 1 35 ? 2.942 66.106 -31.439 1.00 24.23 35 SER B C 1
ATOM 1518 O O . SER B 1 35 ? 4.125 66.063 -31.793 1.00 24.09 35 SER B O 1
ATOM 1521 N N . PRO B 1 36 ? 1.926 66.029 -32.312 1.00 23.85 36 PRO B N 1
ATOM 1522 C CA . PRO B 1 36 ? 2.190 65.913 -33.744 1.00 23.50 36 PRO B CA 1
ATOM 1523 C C . PRO B 1 36 ? 3.017 67.069 -34.276 1.00 23.31 36 PRO B C 1
ATOM 1524 O O . PRO B 1 36 ? 2.789 68.229 -33.915 1.00 23.17 36 PRO B O 1
ATOM 1528 N N . ALA B 1 37 ? 3.985 66.742 -35.123 1.00 23.25 37 ALA B N 1
ATOM 1529 C CA . ALA B 1 37 ? 4.758 67.754 -35.817 1.00 23.21 37 ALA B CA 1
ATOM 1530 C C . ALA B 1 37 ? 3.817 68.775 -36.474 1.00 23.45 37 ALA B C 1
ATOM 1531 O O . ALA B 1 37 ? 2.790 68.412 -37.092 1.00 23.43 37 ALA B O 1
ATOM 1533 N N . GLY B 1 38 ? 4.154 70.049 -36.285 1.00 23.38 38 GLY B N 1
ATOM 1534 C CA . GLY B 1 38 ? 3.416 71.152 -36.874 1.00 23.21 38 GLY B CA 1
ATOM 1535 C C . GLY B 1 38 ? 2.170 71.595 -36.143 1.00 23.23 38 GLY B C 1
ATOM 1536 O O . GLY B 1 38 ? 1.558 72.583 -36.531 1.00 23.47 38 GLY B O 1
ATOM 1537 N N . ALA B 1 39 ? 1.768 70.878 -35.102 1.00 23.54 39 ALA B N 1
ATOM 1538 C CA . ALA B 1 39 ? 0.574 71.280 -34.344 1.00 24.27 39 ALA B CA 1
ATOM 1539 C C . ALA B 1 39 ? 0.819 72.514 -33.455 1.00 24.72 39 ALA B C 1
ATOM 1540 O O . ALA B 1 39 ? 1.902 72.653 -32.878 1.00 24.94 39 ALA B O 1
ATOM 1542 N N . PRO B 1 40 ? -0.174 73.431 -33.368 1.00 25.15 40 PRO B N 1
ATOM 1543 C CA . PRO B 1 40 ? -0.075 74.628 -32.532 1.00 25.42 40 PRO B CA 1
ATOM 1544 C C . PRO B 1 40 ? 0.580 74.359 -31.186 1.00 25.91 40 PRO B C 1
ATOM 1545 O O . PRO B 1 40 ? 1.548 75.025 -30.845 1.00 26.05 40 PRO B O 1
ATOM 1549 N N . LEU B 1 41 ? 0.072 73.384 -30.439 1.00 26.67 41 LEU B N 1
ATOM 1550 C CA . LEU B 1 41 ? 0.666 73.028 -29.152 1.00 27.58 41 LEU B CA 1
ATOM 1551 C C . LEU B 1 41 ? 1.769 71.991 -29.317 1.00 28.04 41 LEU B C 1
ATOM 1552 O O . LEU B 1 41 ? 1.524 70.870 -29.764 1.00 28.18 41 LEU B O 1
ATOM 1557 N N . GLN B 1 42 ? 2.985 72.372 -28.949 1.00 28.59 42 GLN B N 1
ATOM 1558 C CA . GLN B 1 42 ? 4.094 71.437 -28.965 1.00 29.02 42 GLN B CA 1
ATOM 1559 C C . GLN B 1 42 ? 4.450 71.032 -27.544 1.00 29.25 42 GLN B C 1
ATOM 1560 O O . GLN B 1 42 ? 4.653 71.893 -26.691 1.00 29.58 42 GLN B O 1
ATOM 1566 N N . CYS B 1 43 ? 4.494 69.727 -27.283 1.00 29.60 43 CYS B N 1
ATOM 1567 C CA . CYS B 1 43 ? 4.936 69.216 -25.978 1.00 30.00 43 CYS B CA 1
ATOM 1568 C C . CYS B 1 43 ? 5.351 67.744 -25.988 1.00 29.73 43 CYS B C 1
ATOM 1569 O O . CYS B 1 43 ? 4.927 66.965 -26.857 1.00 29.91 43 CYS B O 1
ATOM 1572 N N . SER B 1 44 ? 6.168 67.384 -24.999 1.00 29.32 44 SER B N 1
ATOM 1573 C CA . SER B 1 44 ? 6.600 66.018 -24.769 1.00 29.25 44 SER B CA 1
ATOM 1574 C C . SER B 1 44 ? 6.160 65.628 -23.383 1.00 29.07 44 SER B C 1
ATOM 1575 O O . SER B 1 44 ? 6.554 66.255 -22.400 1.00 29.28 44 SER B O 1
ATOM 1578 N N . VAL B 1 45 ? 5.348 64.583 -23.308 1.00 28.82 45 VAL B N 1
ATOM 1579 C CA . VAL B 1 45 ? 4.912 64.022 -22.042 1.00 28.47 45 VAL B CA 1
ATOM 1580 C C . VAL B 1 45 ? 5.437 62.594 -21.958 1.00 28.13 45 VAL B C 1
ATOM 1581 O O . VAL B 1 45 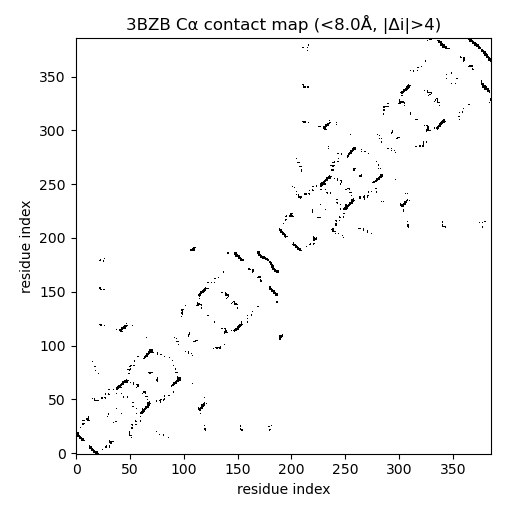? 5.371 61.852 -22.933 1.00 28.39 45 VAL B O 1
ATOM 1585 N N . GLN B 1 46 ? 6.000 62.217 -20.819 1.00 27.68 46 GLN B N 1
ATOM 1586 C CA . GLN B 1 46 ? 6.202 60.804 -20.555 1.00 27.17 46 GLN B CA 1
ATOM 1587 C C . GLN B 1 46 ? 5.573 60.432 -19.237 1.00 27.08 46 GLN B C 1
ATOM 1588 O O . GLN B 1 46 ? 5.492 61.238 -18.319 1.00 26.89 46 GLN B O 1
ATOM 1594 N N . VAL B 1 47 ? 5.117 59.195 -19.165 1.00 27.24 47 VAL B N 1
ATOM 1595 C CA . VAL B 1 47 ? 4.044 58.851 -18.276 1.00 27.40 47 VAL B CA 1
ATOM 1596 C C . VAL B 1 47 ? 4.185 57.405 -17.859 1.00 27.89 47 VAL B C 1
ATOM 1597 O O . VAL B 1 47 ? 4.527 56.560 -18.677 1.00 27.91 47 VAL B O 1
ATOM 1601 N N . GLN B 1 48 ? 3.944 57.127 -16.582 1.00 28.74 48 GLN B N 1
ATOM 1602 C CA . GLN B 1 48 ? 4.014 55.757 -16.082 1.00 29.89 48 GLN B CA 1
ATOM 1603 C C . GLN B 1 48 ? 2.658 55.080 -16.112 1.00 30.27 48 GLN B C 1
ATOM 1604 O O . GLN B 1 48 ? 1.651 55.671 -15.735 1.00 30.06 48 GLN B O 1
ATOM 1610 N N . THR B 1 49 ? 2.663 53.825 -16.548 1.00 31.19 49 THR B N 1
ATOM 1611 C CA . THR B 1 49 ? 1.450 53.069 -16.837 1.00 32.07 49 THR B CA 1
ATOM 1612 C C . THR B 1 49 ? 1.290 51.934 -15.837 1.00 32.58 49 THR B C 1
ATOM 1613 O O . THR B 1 49 ? 2.261 51.226 -15.539 1.00 32.63 49 THR B O 1
ATOM 1617 N N . THR B 1 50 ? 0.066 51.764 -15.327 1.00 33.21 50 THR B N 1
ATOM 1618 C CA . THR B 1 50 ? -0.215 50.824 -14.217 1.00 33.68 50 THR B CA 1
ATOM 1619 C C . THR B 1 50 ? -0.168 49.339 -14.607 1.00 33.45 50 THR B C 1
ATOM 1620 O O . THR B 1 50 ? -0.705 48.933 -15.641 1.00 33.49 50 THR B O 1
ATOM 1624 N N . SER B 1 62 ? -3.984 55.162 -26.551 1.00 21.47 62 SER B N 1
ATOM 1625 C CA . SER B 1 62 ? -4.513 54.820 -27.894 1.00 21.77 62 SER B CA 1
ATOM 1626 C C . SER B 1 62 ? -5.691 55.702 -28.326 1.00 21.54 62 SER B C 1
ATOM 1627 O O . SER B 1 62 ? -5.575 56.492 -29.246 1.00 21.69 62 SER B O 1
ATOM 1630 N N . GLY B 1 63 ? -6.828 55.549 -27.666 1.00 21.44 63 GLY B N 1
ATOM 1631 C CA . GLY B 1 63 ? -7.847 56.573 -27.705 1.00 21.37 63 GLY B CA 1
ATOM 1632 C C . GLY B 1 63 ? -7.365 57.774 -26.910 1.00 21.88 63 GLY B C 1
ATOM 1633 O O . GLY B 1 63 ? -7.783 58.902 -27.159 1.00 22.17 63 GLY B O 1
ATOM 1634 N N . ALA B 1 64 ? -6.493 57.542 -25.935 1.00 21.91 64 ALA B N 1
ATOM 1635 C CA . ALA B 1 64 ? -5.898 58.640 -25.212 1.00 22.13 64 ALA B CA 1
ATOM 1636 C C . ALA B 1 64 ? -4.943 59.430 -26.136 1.00 22.76 64 ALA B C 1
ATOM 1637 O O . ALA B 1 64 ? -4.997 60.674 -26.180 1.00 22.74 64 ALA B O 1
ATOM 1639 N N . ARG B 1 65 ? -4.086 58.718 -26.881 1.00 22.98 65 ARG B N 1
ATOM 1640 C CA . ARG B 1 65 ? -3.165 59.376 -27.827 1.00 23.13 65 ARG B CA 1
ATOM 1641 C C . ARG B 1 65 ? -3.937 60.173 -28.862 1.00 22.43 65 ARG B C 1
ATOM 1642 O O . ARG B 1 65 ? -3.584 61.314 -29.172 1.00 22.09 65 ARG B O 1
ATOM 1650 N N . ALA B 1 66 ? -5.002 59.568 -29.379 1.00 21.87 66 ALA B N 1
ATOM 1651 C CA . ALA B 1 66 ? -5.818 60.217 -30.375 1.00 21.62 66 ALA B CA 1
ATOM 1652 C C . ALA B 1 66 ? -6.356 61.513 -29.803 1.00 21.70 66 ALA B C 1
ATOM 1653 O O . ALA B 1 66 ? -6.161 62.569 -30.390 1.00 22.20 66 ALA B O 1
ATOM 1655 N N . LEU B 1 67 ? -6.999 61.439 -28.639 1.00 21.70 67 LEU B N 1
ATOM 1656 C CA . LEU B 1 67 ? -7.560 62.621 -28.013 1.00 21.47 67 LEU B CA 1
ATOM 1657 C C . LEU B 1 67 ? -6.485 63.680 -27.785 1.00 21.92 67 LEU B C 1
ATOM 1658 O O . LEU B 1 67 ? -6.695 64.853 -28.098 1.00 22.55 67 LEU B O 1
ATOM 1663 N N . ALA B 1 68 ? -5.336 63.267 -27.260 1.00 21.97 68 ALA B N 1
ATOM 1664 C CA . ALA B 1 68 ? -4.227 64.180 -27.030 1.00 22.08 68 ALA B CA 1
ATOM 1665 C C . ALA B 1 68 ? -3.806 64.870 -28.330 1.00 22.66 68 ALA B C 1
ATOM 1666 O O . ALA B 1 68 ? -3.615 66.091 -28.362 1.00 22.90 68 ALA B O 1
ATOM 1668 N N . ASP B 1 69 ? -3.672 64.098 -29.408 1.00 23.12 69 ASP B N 1
ATOM 1669 C CA . ASP B 1 69 ? -3.309 64.682 -30.700 1.00 23.44 69 ASP B CA 1
ATOM 1670 C C . ASP B 1 69 ? -4.338 65.726 -31.074 1.00 23.29 69 ASP B C 1
ATOM 1671 O O . ASP B 1 69 ? -3.988 66.835 -31.448 1.00 23.81 69 ASP B O 1
ATOM 1676 N N . THR B 1 70 ? -5.611 65.379 -30.945 1.00 22.89 70 THR B N 1
ATOM 1677 C CA . THR B 1 70 ? -6.681 66.295 -31.302 1.00 22.87 70 THR B CA 1
ATOM 1678 C C . THR B 1 70 ? -6.583 67.622 -30.554 1.00 23.05 70 THR B C 1
ATOM 1679 O O . THR B 1 70 ? -6.731 68.689 -31.163 1.00 23.16 70 THR B O 1
ATOM 1683 N N . LEU B 1 71 ? -6.334 67.563 -29.245 1.00 22.98 71 LEU B N 1
ATOM 1684 C CA . LEU B 1 71 ? -6.234 68.786 -28.448 1.00 22.90 71 LEU B CA 1
ATOM 1685 C C . LEU B 1 71 ? -5.019 69.606 -28.851 1.00 22.85 71 LEU B C 1
ATOM 1686 O O . LEU B 1 71 ? -5.084 70.840 -28.864 1.00 22.44 71 LEU B O 1
ATOM 1691 N N . CYS B 1 72 ? -3.924 68.927 -29.196 1.00 22.91 72 CYS B N 1
ATOM 1692 C CA . CYS B 1 72 ? -2.748 69.621 -29.734 1.00 23.55 72 CYS B CA 1
ATOM 1693 C C . CYS B 1 72 ? -3.000 70.345 -31.050 1.00 23.29 72 CYS B C 1
ATOM 1694 O O . CYS B 1 72 ? -2.493 71.452 -31.247 1.00 23.66 72 CYS B O 1
ATOM 1697 N N . TRP B 1 73 ? -3.779 69.741 -31.944 1.00 22.85 73 TRP B N 1
ATOM 1698 C CA . TRP B 1 73 ? -4.166 70.446 -33.160 1.00 22.77 73 TRP B CA 1
ATOM 1699 C C . TRP B 1 73 ? -5.198 71.525 -32.867 1.00 23.18 73 TRP B C 1
ATOM 1700 O O . TRP B 1 73 ? -5.304 72.479 -33.614 1.00 23.36 73 TRP B O 1
ATOM 1711 N N . GLN B 1 74 ? -5.936 71.387 -31.767 1.00 24.09 74 GLN B N 1
ATOM 1712 C CA . GLN B 1 74 ? -7.068 72.275 -31.481 1.00 24.91 74 GLN B CA 1
ATOM 1713 C C . GLN B 1 74 ? -7.152 72.779 -30.031 1.00 25.09 74 GLN B C 1
ATOM 1714 O O . GLN B 1 74 ? -8.128 72.493 -29.322 1.00 25.18 74 GLN B O 1
ATOM 1720 N N . PRO B 1 75 ? -6.164 73.576 -29.595 1.00 25.21 75 PRO B N 1
ATOM 1721 C CA . PRO B 1 75 ? -6.116 73.936 -28.181 1.00 25.42 75 PRO B CA 1
ATOM 1722 C C . PRO B 1 75 ? -7.314 74.759 -27.713 1.00 25.75 75 PRO B C 1
ATOM 1723 O O . PRO B 1 75 ? -7.548 74.835 -26.522 1.00 26.17 75 PRO B O 1
ATOM 1727 N N . GLU B 1 76 ? -8.063 75.360 -28.638 1.00 26.11 76 GLU B N 1
ATOM 1728 C CA . GLU B 1 76 ? -9.235 76.183 -28.308 1.00 26.32 76 GLU B CA 1
ATOM 1729 C C . GLU B 1 76 ? -10.370 75.329 -27.774 1.00 26.34 76 GLU B C 1
ATOM 1730 O O . GLU B 1 76 ? -11.374 75.860 -27.285 1.00 26.40 76 GLU B O 1
ATOM 1736 N N . LEU B 1 77 ? -10.228 74.008 -27.892 1.00 26.34 77 LEU B N 1
ATOM 1737 C CA . LEU B 1 77 ? -11.227 73.089 -27.353 1.00 26.15 77 LEU B CA 1
ATOM 1738 C C . LEU B 1 77 ? -11.253 73.128 -25.832 1.00 26.19 77 LEU B C 1
ATOM 1739 O O . LEU B 1 77 ? -12.289 72.853 -25.224 1.00 26.21 77 LEU B O 1
ATOM 1744 N N . ILE B 1 78 ? -10.119 73.484 -25.227 1.00 26.07 78 ILE B N 1
ATOM 1745 C CA . ILE B 1 78 ? -9.987 73.484 -23.768 1.00 26.23 78 ILE B CA 1
ATOM 1746 C C . ILE B 1 78 ? -9.349 74.750 -23.176 1.00 25.77 78 ILE B C 1
ATOM 1747 O O . ILE B 1 78 ? -9.565 75.058 -22.003 1.00 25.57 78 ILE B O 1
ATOM 1752 N N . ALA B 1 79 ? -8.584 75.480 -23.992 1.00 25.53 79 ALA B N 1
ATOM 1753 C CA . ALA B 1 79 ? -7.985 76.767 -23.599 1.00 25.00 79 ALA B CA 1
ATOM 1754 C C . ALA B 1 79 ? -8.998 77.651 -22.897 1.00 25.00 79 ALA B C 1
ATOM 1755 O O . ALA B 1 79 ? -10.072 77.913 -23.435 1.00 24.88 79 ALA B O 1
ATOM 1757 N N . GLY B 1 80 ? -8.648 78.081 -21.683 1.00 25.11 80 GLY B N 1
ATOM 1758 C CA . GLY B 1 80 ? -9.467 78.985 -20.874 1.00 25.06 80 GLY B CA 1
ATOM 1759 C C . GLY B 1 80 ? -10.632 78.315 -20.169 1.00 25.11 80 GLY B C 1
ATOM 1760 O O . GLY B 1 80 ? -11.377 78.964 -19.439 1.00 25.04 80 GLY B O 1
ATOM 1761 N N . LYS B 1 81 ? -10.782 77.011 -20.382 1.00 25.25 81 LYS B N 1
ATOM 1762 C CA . LYS B 1 81 ? -11.972 76.297 -19.937 1.00 25.24 81 LYS B CA 1
ATOM 1763 C C . LYS B 1 81 ? -11.737 75.407 -18.720 1.00 25.19 81 LYS B C 1
ATOM 1764 O O . LYS B 1 81 ? -10.601 75.123 -18.326 1.00 24.96 81 LYS B O 1
ATOM 1770 N N . THR B 1 82 ? -12.844 74.982 -18.131 1.00 25.20 82 THR B N 1
ATOM 1771 C CA . THR B 1 82 ? -12.812 74.192 -16.931 1.00 25.50 82 THR B CA 1
ATOM 1772 C C . THR B 1 82 ? -13.025 72.735 -17.346 1.00 25.31 82 THR B C 1
ATOM 1773 O O . THR B 1 82 ? -14.059 72.393 -17.919 1.00 25.58 82 THR B O 1
ATOM 1777 N N . VAL B 1 83 ? -12.016 71.899 -17.091 1.00 25.04 83 VAL B N 1
ATOM 1778 C CA . VAL B 1 83 ? -11.885 70.566 -17.709 1.00 24.48 83 VAL B CA 1
ATOM 1779 C C . VAL B 1 83 ? -11.884 69.454 -16.671 1.00 24.47 83 VAL B C 1
ATOM 1780 O O . VAL B 1 83 ? -11.205 69.565 -15.648 1.00 24.78 83 VAL B O 1
ATOM 1784 N N . CYS B 1 84 ? -12.616 68.374 -16.946 1.00 24.13 84 CYS B N 1
ATOM 1785 C CA . CYS B 1 84 ? -12.626 67.193 -16.076 1.00 24.06 84 CYS B CA 1
ATOM 1786 C C . CYS B 1 84 ? -12.465 65.885 -16.856 1.00 24.20 84 CYS B C 1
ATOM 1787 O O . CYS B 1 84 ? -13.170 65.658 -17.839 1.00 24.17 84 CYS B O 1
ATOM 1790 N N . GLU B 1 85 ? -11.556 65.017 -16.415 1.00 24.27 85 GLU B N 1
ATOM 1791 C CA . GLU B 1 85 ? -11.366 63.744 -17.103 1.00 24.74 85 GLU B CA 1
ATOM 1792 C C . GLU B 1 85 ? -11.845 62.551 -16.302 1.00 24.15 85 GLU B C 1
ATOM 1793 O O . GLU B 1 85 ? -11.402 62.315 -15.177 1.00 24.23 85 GLU B O 1
ATOM 1799 N N . LEU B 1 86 ? -12.750 61.795 -16.909 1.00 23.79 86 LEU B N 1
ATOM 1800 C CA . LEU B 1 86 ? -13.212 60.544 -16.351 1.00 23.53 86 LEU B CA 1
ATOM 1801 C C . LEU B 1 86 ? -12.278 59.449 -16.822 1.00 23.40 86 LEU B C 1
ATOM 1802 O O . LEU B 1 86 ? -11.760 59.519 -17.929 1.00 23.74 86 LEU B O 1
ATOM 1807 N N . GLY B 1 87 ? -12.054 58.452 -15.971 1.00 23.41 87 GLY B N 1
ATOM 1808 C CA . GLY B 1 87 ? -11.138 57.339 -16.257 1.00 23.17 87 GLY B CA 1
ATOM 1809 C C . GLY B 1 87 ? -9.759 57.756 -16.749 1.00 23.06 87 GLY B C 1
ATOM 1810 O O . GLY B 1 87 ? -9.220 57.145 -17.676 1.00 23.34 87 GLY B O 1
ATOM 1811 N N . ALA B 1 88 ? -9.186 58.780 -16.114 1.00 22.65 88 ALA B N 1
ATOM 1812 C CA . ALA B 1 88 ? -7.967 59.443 -16.591 1.00 22.31 88 ALA B CA 1
ATOM 1813 C C . ALA B 1 88 ? -6.762 58.539 -16.861 1.00 22.16 88 ALA B C 1
ATOM 1814 O O . ALA B 1 88 ? -5.840 58.937 -17.566 1.00 22.27 88 ALA B O 1
ATOM 1816 N N . GLY B 1 89 ? -6.759 57.342 -16.287 1.00 22.09 89 GLY B N 1
ATOM 1817 C CA . GLY B 1 89 ? -5.692 56.379 -16.528 1.00 21.85 89 GLY B CA 1
ATOM 1818 C C . GLY B 1 89 ? -4.351 56.913 -16.084 1.00 21.68 89 GLY B C 1
ATOM 1819 O O . GLY B 1 89 ? -4.186 57.286 -14.926 1.00 22.51 89 GLY B O 1
ATOM 1820 N N . ALA B 1 90 ? -3.395 56.965 -17.004 1.00 21.18 90 ALA B N 1
ATOM 1821 C CA . ALA B 1 90 ? -2.077 57.501 -16.712 1.00 20.65 90 ALA B CA 1
ATOM 1822 C C . ALA B 1 90 ? -2.081 59.038 -16.689 1.00 20.84 90 ALA B C 1
ATOM 1823 O O . ALA B 1 90 ? -1.110 59.660 -16.251 1.00 21.04 90 ALA B O 1
ATOM 1825 N N . GLY B 1 91 ? -3.172 59.644 -17.157 1.00 20.76 91 GLY B N 1
ATOM 1826 C CA . GLY B 1 91 ? -3.322 61.092 -17.149 1.00 20.93 91 GLY B CA 1
ATOM 1827 C C . GLY B 1 91 ? -2.716 61.864 -18.308 1.00 21.38 91 GLY B C 1
ATOM 1828 O O . GLY B 1 91 ? -2.611 63.096 -18.248 1.00 21.63 91 GLY B O 1
ATOM 1829 N N . LEU B 1 92 ? -2.325 61.167 -19.375 1.00 21.53 92 LEU B N 1
ATOM 1830 C CA . LEU B 1 92 ? -1.840 61.846 -20.574 1.00 21.40 92 LEU B CA 1
ATOM 1831 C C . LEU B 1 92 ? -2.775 62.970 -20.993 1.00 21.68 92 LEU B C 1
ATOM 1832 O O . LEU B 1 92 ? -2.356 64.121 -21.111 1.00 22.11 92 LEU B O 1
ATOM 1837 N N . VAL B 1 93 ? -4.049 62.646 -21.185 1.00 21.88 93 VAL B N 1
ATOM 1838 C CA . VAL B 1 93 ? -4.996 63.637 -21.699 1.00 22.00 93 VAL B CA 1
ATOM 1839 C C . VAL B 1 93 ? -5.174 64.819 -20.744 1.00 22.24 93 VAL B C 1
ATOM 1840 O O . VAL B 1 93 ? -5.179 65.982 -21.184 1.00 22.64 93 VAL B O 1
ATOM 1844 N N . SER B 1 94 ? -5.273 64.531 -19.445 1.00 21.90 94 SER B N 1
ATOM 1845 C CA . SER B 1 94 ? -5.281 65.595 -18.438 1.00 21.54 94 SER B CA 1
ATOM 1846 C C . SER B 1 94 ? -4.047 66.492 -18.505 1.00 21.00 94 SER B C 1
ATOM 1847 O O . SER B 1 94 ? -4.168 67.716 -18.459 1.00 20.76 94 SER B O 1
ATOM 1850 N N . ILE B 1 95 ? -2.869 65.889 -18.641 1.00 20.41 95 ILE B N 1
ATOM 1851 C CA . ILE B 1 95 ? -1.640 66.668 -18.705 1.00 19.95 95 ILE B CA 1
ATOM 1852 C C . ILE B 1 95 ? -1.669 67.591 -19.923 1.00 19.95 95 ILE B C 1
ATOM 1853 O O . ILE B 1 95 ? -1.307 68.772 -19.827 1.00 19.76 95 ILE B O 1
ATOM 1858 N N . VAL B 1 96 ? -2.125 67.047 -21.055 1.00 19.44 96 VAL B N 1
ATOM 1859 C CA . VAL B 1 96 ? -2.202 67.802 -22.297 1.00 18.95 96 VAL B CA 1
ATOM 1860 C C . VAL B 1 96 ? -3.189 68.979 -22.181 1.00 19.08 96 VAL B C 1
ATOM 1861 O O . VAL B 1 96 ? -2.897 70.088 -22.634 1.00 18.80 96 VAL B O 1
ATOM 1865 N N . ALA B 1 97 ? -4.331 68.734 -21.544 1.00 19.09 97 ALA B N 1
ATOM 1866 C CA . ALA B 1 97 ? -5.282 69.788 -21.251 1.00 19.33 97 ALA B CA 1
ATOM 1867 C C . ALA B 1 97 ? -4.627 70.945 -20.473 1.00 20.07 97 ALA B C 1
ATOM 1868 O O . ALA B 1 97 ? -4.813 72.117 -20.805 1.00 20.50 97 ALA B O 1
ATOM 1870 N N . PHE B 1 98 ? -3.851 70.618 -19.447 1.00 20.47 98 PHE B N 1
ATOM 1871 C CA . PHE B 1 98 ? -3.194 71.633 -18.657 1.00 20.97 98 PHE B CA 1
ATOM 1872 C C . PHE B 1 98 ? -2.272 72.444 -19.548 1.00 21.14 98 PHE B C 1
ATOM 1873 O O . PHE B 1 98 ? -2.388 73.664 -19.614 1.00 21.52 98 PHE B O 1
ATOM 1881 N N . LEU B 1 99 ? -1.383 71.755 -20.256 1.00 21.25 99 LEU B N 1
ATOM 1882 C CA . LEU B 1 99 ? -0.433 72.396 -21.162 1.00 21.10 99 LEU B CA 1
ATOM 1883 C C . LEU B 1 99 ? -1.109 73.172 -22.290 1.00 21.24 99 LEU B C 1
ATOM 1884 O O . LEU B 1 99 ? -0.490 74.042 -22.888 1.00 21.49 99 LEU B O 1
ATOM 1889 N N . ALA B 1 100 ? -2.367 72.857 -22.586 1.00 21.28 100 ALA B N 1
ATOM 1890 C CA . ALA B 1 100 ? -3.121 73.612 -23.583 1.00 21.52 100 ALA B CA 1
ATOM 1891 C C . ALA B 1 100 ? -3.752 74.862 -22.973 1.00 21.90 100 ALA B C 1
ATOM 1892 O O . ALA B 1 100 ? -4.437 75.630 -23.658 1.00 22.06 100 ALA B O 1
A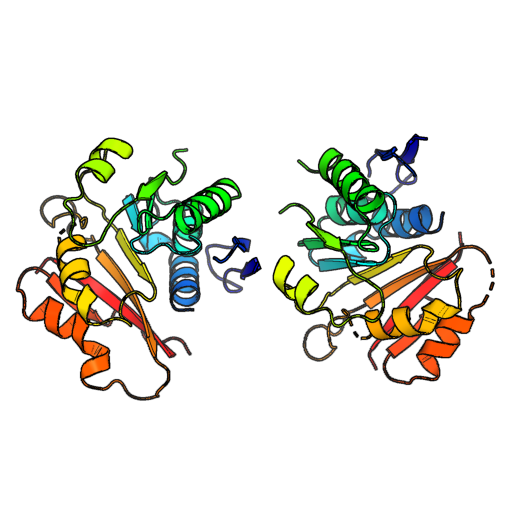TOM 1894 N N . GLY B 1 101 ? -3.513 75.061 -21.679 1.00 22.31 101 GLY B N 1
ATOM 1895 C CA . GLY B 1 101 ? -3.945 76.258 -20.982 1.00 22.27 101 GLY B CA 1
ATOM 1896 C C . GLY B 1 101 ? -5.401 76.251 -20.579 1.00 22.63 101 GLY B C 1
ATOM 1897 O O . GLY B 1 101 ? -6.075 77.270 -20.696 1.00 22.72 101 GLY B O 1
ATOM 1898 N N . ALA B 1 102 ? -5.902 75.108 -20.117 1.00 22.89 102 ALA B N 1
ATOM 1899 C CA . ALA B 1 102 ? -7.179 75.091 -19.418 1.00 23.38 102 ALA B CA 1
ATOM 1900 C C . ALA B 1 102 ? -6.946 75.819 -18.103 1.00 24.14 102 ALA B C 1
ATOM 1901 O O . ALA B 1 102 ? -5.848 75.735 -17.524 1.00 24.42 102 ALA B O 1
ATOM 1903 N N . ASP B 1 103 ? -7.951 76.540 -17.619 1.00 24.77 103 ASP B N 1
ATOM 1904 C CA . ASP B 1 103 ? -7.752 77.295 -16.384 1.00 25.45 103 ASP B CA 1
ATOM 1905 C C . ASP B 1 103 ? -7.969 76.452 -15.129 1.00 25.51 103 ASP B C 1
ATOM 1906 O O . ASP B 1 103 ? -7.623 76.883 -14.027 1.00 25.69 103 ASP B O 1
ATOM 1911 N N . GLN B 1 104 ? -8.536 75.257 -15.310 1.00 25.63 104 GLN B N 1
ATOM 1912 C CA . GLN B 1 104 ? -8.574 74.229 -14.258 1.00 25.96 104 GLN B CA 1
ATOM 1913 C C . GLN B 1 104 ? -8.837 72.817 -14.80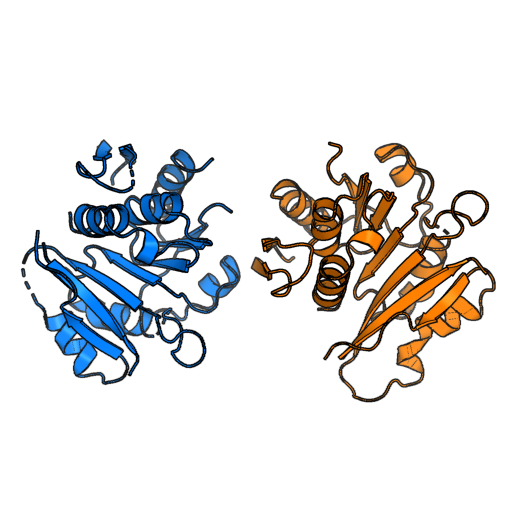1 1.00 25.88 104 GLN B C 1
ATOM 1914 O O . GLN B 1 104 ? -9.751 72.614 -15.609 1.00 26.20 104 GLN B O 1
ATOM 1920 N N . VAL B 1 105 ? -8.043 71.847 -14.348 1.00 25.46 105 VAL B N 1
ATOM 1921 C CA . VAL B 1 105 ? -8.177 70.462 -14.805 1.00 25.32 105 VAL B CA 1
ATOM 1922 C C . VAL B 1 105 ? -8.346 69.509 -13.623 1.00 25.23 105 VAL B C 1
ATOM 1923 O O . VAL B 1 105 ? -7.579 69.565 -12.672 1.00 25.61 105 VAL B O 1
ATOM 1927 N N . VAL B 1 106 ? -9.337 68.625 -13.691 1.00 24.87 106 VAL B N 1
ATOM 1928 C CA . VAL B 1 106 ? -9.553 67.622 -12.639 1.00 24.49 106 VAL B CA 1
ATOM 1929 C C . VAL B 1 106 ? -9.453 66.187 -13.207 1.00 24.28 106 VAL B C 1
ATOM 1930 O O . VAL B 1 106 ? -10.348 65.732 -13.936 1.00 24.67 106 VAL B O 1
ATOM 1934 N N . ALA B 1 107 ? -8.370 65.482 -12.904 1.00 23.62 107 ALA B N 1
ATOM 1935 C CA . ALA B 1 107 ? -8.225 64.093 -13.373 1.00 23.60 107 ALA B CA 1
ATOM 1936 C C . ALA B 1 107 ? -8.835 63.123 -12.369 1.00 23.76 107 ALA B C 1
ATOM 1937 O O . ALA B 1 107 ? -8.585 63.230 -11.170 1.00 24.53 107 ALA B O 1
ATOM 1939 N N . THR B 1 108 ? -9.637 62.180 -12.838 1.00 23.31 108 THR B N 1
ATOM 1940 C CA . THR B 1 108 ? -10.253 61.248 -11.922 1.00 23.07 108 THR B CA 1
ATOM 1941 C C . THR B 1 108 ? -10.100 59.819 -12.392 1.00 23.32 108 THR B C 1
ATOM 1942 O O . THR B 1 108 ? -10.090 59.549 -13.595 1.00 23.45 108 THR B O 1
ATOM 1946 N N . ASP B 1 109 ? -9.992 58.904 -11.433 1.00 23.30 109 ASP B N 1
ATOM 1947 C CA . ASP B 1 109 ? -10.125 57.483 -11.706 1.00 23.14 109 ASP B CA 1
ATOM 1948 C C . ASP B 1 109 ? -10.728 56.753 -10.507 1.00 22.74 109 ASP B C 1
ATOM 1949 O O . ASP B 1 109 ? -11.068 57.386 -9.500 1.00 23.08 109 ASP B O 1
ATOM 1954 N N . TYR B 1 110 ? -10.869 55.431 -10.619 1.00 22.04 110 TYR B N 1
ATOM 1955 C CA . TYR B 1 110 ? -11.469 54.623 -9.571 1.00 21.56 110 TYR B CA 1
ATOM 1956 C C . TYR B 1 110 ? -10.625 54.683 -8.292 1.00 21.68 110 TYR B C 1
ATOM 1957 O O . TYR B 1 110 ? -9.400 54.736 -8.373 1.00 22.09 110 TYR B O 1
ATOM 1966 N N . PRO B 1 111 ? -11.267 54.732 -7.103 1.00 21.67 111 PRO B N 1
ATOM 1967 C CA . PRO B 1 111 ? -10.470 54.697 -5.864 1.00 21.56 111 PRO B CA 1
ATOM 1968 C C . PRO B 1 111 ? -9.646 53.422 -5.685 1.00 21.56 111 PRO B C 1
ATOM 1969 O O . PRO B 1 111 ? -10.092 52.466 -5.061 1.00 21.73 111 PRO B O 1
ATOM 1973 N N . ASP B 1 112 ? -8.444 53.432 -6.241 1.00 21.64 112 ASP B N 1
ATOM 1974 C CA . ASP B 1 112 ? -7.479 52.355 -6.068 1.00 22.14 112 ASP B CA 1
ATOM 1975 C C . ASP B 1 112 ? -6.109 53.013 -5.905 1.00 21.81 112 ASP B C 1
ATOM 1976 O O . ASP B 1 112 ? -5.697 53.783 -6.763 1.00 22.67 112 ASP B O 1
ATOM 1981 N N . PRO B 1 113 ? -5.388 52.711 -4.816 1.00 21.09 113 PRO B N 1
ATOM 1982 C CA . PRO B 1 113 ? -4.173 53.455 -4.550 1.00 20.82 113 PRO B CA 1
ATOM 1983 C C . PRO B 1 113 ? -3.177 53.429 -5.718 1.00 21.02 113 PRO B C 1
ATOM 1984 O O . PRO B 1 113 ? -2.608 54.463 -6.061 1.00 20.32 113 PRO B O 1
ATOM 1988 N N . GLU B 1 114 ? -2.988 52.262 -6.333 1.00 21.65 114 GLU B N 1
ATOM 1989 C CA . GLU B 1 114 ? -2.026 52.129 -7.421 1.00 22.36 114 GLU B CA 1
ATOM 1990 C C . GLU B 1 114 ? -2.343 53.019 -8.610 1.00 22.36 114 GLU B C 1
ATOM 1991 O O . GLU B 1 114 ? -1.443 53.668 -9.150 1.00 22.38 114 GLU B O 1
ATOM 1997 N N . ILE B 1 115 ? -3.611 53.059 -9.007 1.00 22.40 115 ILE B N 1
ATOM 1998 C CA . ILE B 1 115 ? -4.026 53.942 -10.088 1.00 22.75 115 ILE B CA 1
ATOM 1999 C C . ILE B 1 115 ? -3.863 55.398 -9.682 1.00 22.78 115 ILE B C 1
ATOM 2000 O O . ILE B 1 115 ? -3.163 56.155 -10.358 1.00 23.38 115 ILE B O 1
ATOM 2005 N N . LEU B 1 116 ? -4.472 55.779 -8.564 1.00 22.70 116 LEU B N 1
ATOM 2006 C CA . LEU B 1 116 ? -4.408 57.158 -8.081 1.00 22.66 116 LEU B CA 1
ATOM 2007 C C . LEU B 1 116 ? -2.989 57.665 -7.821 1.00 23.02 116 LEU B C 1
ATOM 2008 O O . LEU B 1 116 ? -2.702 58.842 -8.022 1.00 23.43 116 LEU B O 1
ATOM 2013 N N . ASN B 1 117 ? -2.093 56.792 -7.380 1.00 23.34 117 ASN B N 1
ATOM 2014 C CA . ASN B 1 117 ? -0.765 57.259 -7.030 1.00 23.63 117 ASN B CA 1
ATOM 2015 C C . ASN B 1 117 ? 0.060 57.637 -8.242 1.00 23.95 117 ASN B C 1
ATOM 2016 O O . ASN B 1 117 ? 0.641 58.729 -8.266 1.00 24.12 117 ASN B O 1
ATOM 2021 N N . SER B 1 118 ? 0.095 56.767 -9.254 1.00 24.12 118 SER B N 1
ATOM 2022 C CA . SER B 1 118 ? 0.893 57.060 -10.451 1.00 24.25 118 SER B CA 1
ATOM 2023 C C . SER B 1 118 ? 0.293 58.203 -11.251 1.00 24.16 118 SER B C 1
ATOM 2024 O O . SER B 1 118 ? 1.025 59.001 -11.837 1.00 23.88 118 SER B O 1
ATOM 2027 N N . LEU B 1 119 ? -1.033 58.293 -11.245 1.00 24.45 119 LEU B N 1
ATOM 2028 C CA . LEU B 1 119 ? -1.707 59.428 -11.850 1.00 24.95 119 LEU B CA 1
ATOM 2029 C C . LEU B 1 119 ? -1.248 60.746 -11.233 1.00 25.65 119 LEU B C 1
ATOM 2030 O O . LEU B 1 119 ? -0.870 61.668 -11.961 1.00 25.87 119 LEU B O 1
ATOM 2035 N N . GLU B 1 120 ? -1.272 60.837 -9.902 1.00 26.33 120 GLU B N 1
ATOM 2036 C CA . GLU B 1 120 ? -0.694 61.989 -9.217 1.00 27.39 120 GLU B CA 1
ATOM 2037 C C . GLU B 1 120 ? 0.751 62.203 -9.668 1.00 27.06 120 GLU B C 1
ATOM 2038 O O . GLU B 1 120 ? 1.096 63.274 -10.175 1.00 27.16 120 GLU B O 1
ATOM 2044 N N . SER B 1 121 ? 1.584 61.175 -9.523 1.00 26.99 121 SER B N 1
ATOM 2045 C CA . SER B 1 121 ? 3.005 61.335 -9.805 1.00 27.04 121 SER B CA 1
ATOM 2046 C C . SER B 1 121 ? 3.298 61.692 -11.273 1.00 26.82 121 SER B C 1
ATOM 2047 O O . SER B 1 121 ? 4.273 62.391 -11.555 1.00 27.11 121 SER B O 1
ATOM 2050 N N . ASN B 1 122 ? 2.458 61.230 -12.198 1.00 26.35 122 ASN B N 1
ATOM 2051 C CA . ASN B 1 122 ? 2.553 61.671 -13.590 1.00 25.99 122 ASN B CA 1
ATOM 2052 C C . ASN B 1 122 ? 2.249 63.156 -13.733 1.00 26.26 122 ASN B C 1
ATOM 2053 O O . ASN B 1 122 ? 2.996 63.883 -14.375 1.00 26.07 122 ASN B O 1
ATOM 2058 N N . ILE B 1 123 ? 1.144 63.592 -13.135 1.00 26.71 123 ILE B N 1
ATOM 2059 C CA . ILE B 1 123 ? 0.719 64.984 -13.215 1.00 27.28 123 ILE B CA 1
ATOM 2060 C C . ILE B 1 123 ? 1.705 65.942 -12.534 1.00 28.06 123 ILE B C 1
ATOM 2061 O O . ILE B 1 123 ? 2.025 67.018 -13.073 1.00 27.87 123 ILE B O 1
ATOM 2066 N N . ARG B 1 124 ? 2.197 65.548 -11.363 1.00 28.84 124 ARG B N 1
ATOM 2067 C CA . ARG B 1 124 ? 3.157 66.367 -10.651 1.00 30.03 124 ARG B CA 1
ATOM 2068 C C . ARG B 1 124 ? 4.410 66.568 -11.517 1.00 30.32 124 ARG B C 1
ATOM 2069 O O . ARG B 1 124 ? 4.981 67.656 -11.548 1.00 30.57 124 ARG B O 1
ATOM 2077 N N . GLU B 1 125 ? 4.807 65.530 -12.250 1.00 30.69 125 GLU B N 1
ATOM 2078 C CA . GLU B 1 125 ? 5.998 65.594 -13.092 1.00 30.93 125 GLU B CA 1
ATOM 2079 C C . GLU B 1 125 ? 5.898 66.562 -14.270 1.00 30.84 125 GLU B C 1
ATOM 2080 O O . GLU B 1 125 ? 6.905 66.836 -14.912 1.00 30.80 125 GLU B O 1
ATOM 2086 N N . HIS B 1 126 ? 4.704 67.085 -14.551 1.00 30.98 126 HIS B N 1
ATOM 2087 C CA . HIS B 1 126 ? 4.514 67.982 -15.701 1.00 31.18 126 HIS B CA 1
ATOM 2088 C C . HIS B 1 126 ? 3.798 69.295 -15.379 1.00 31.42 126 HIS B C 1
ATOM 2089 O O . HIS B 1 126 ? 3.211 69.456 -14.302 1.00 32.10 126 HIS B O 1
ATOM 2096 N N . ARG B 1 138 ? -0.432 78.650 -12.797 1.00 37.87 138 ARG B N 1
ATOM 2097 C CA . ARG B 1 138 ? -1.444 78.801 -11.758 1.00 37.92 138 ARG B CA 1
ATOM 2098 C C . ARG B 1 138 ? -1.945 77.426 -11.295 1.00 37.98 138 ARG B C 1
ATOM 2099 O O . ARG B 1 138 ? -1.192 76.443 -11.324 1.00 37.81 138 ARG B O 1
ATOM 2107 N N . ALA B 1 139 ? -3.205 77.364 -10.865 1.00 38.07 139 ALA B N 1
ATOM 2108 C CA . ALA B 1 139 ? -3.816 76.129 -10.371 1.00 38.14 139 ALA B CA 1
ATOM 2109 C C . ALA B 1 139 ? -3.433 74.909 -11.209 1.00 38.20 139 ALA B C 1
ATOM 2110 O O . ALA B 1 139 ? -3.785 74.813 -12.391 1.00 38.30 139 ALA B O 1
ATOM 2112 N N . SER B 1 140 ? -2.692 73.995 -10.586 1.00 38.15 140 SER B N 1
ATOM 2113 C CA . SER B 1 140 ? -2.307 72.715 -11.203 1.00 38.03 140 SER B CA 1
ATOM 2114 C C . SER B 1 140 ? -3.469 71.713 -11.172 1.00 37.41 140 SER B C 1
ATOM 2115 O O . SER B 1 140 ? -4.423 71.909 -10.419 1.00 37.26 140 SER B O 1
ATOM 2118 N N . PRO B 1 141 ? -3.413 70.660 -12.015 1.00 36.98 141 PRO B N 1
ATOM 2119 C CA . PRO B 1 141 ? -4.484 69.652 -12.009 1.00 36.67 141 PRO B CA 1
ATOM 2120 C C . PRO B 1 141 ? -4.612 68.914 -10.685 1.00 36.40 141 PRO B C 1
ATOM 2121 O O . PRO B 1 141 ? -3.603 68.525 -10.093 1.00 36.56 141 PRO B O 1
ATOM 2125 N N . LYS B 1 142 ? -5.852 68.763 -10.227 1.00 36.06 142 LYS B N 1
ATOM 2126 C CA . LYS B 1 142 ? -6.189 67.967 -9.052 1.00 35.80 142 LYS B CA 1
ATOM 2127 C C . LYS B 1 142 ? -6.551 66.534 -9.448 1.00 35.09 142 LYS B C 1
ATOM 2128 O O . LYS B 1 142 ? -7.222 66.311 -10.454 1.00 35.23 142 LYS B O 1
ATOM 2134 N N . VAL B 1 143 ? -6.101 65.569 -8.656 1.00 34.36 143 VAL B N 1
ATOM 2135 C CA . VAL B 1 143 ? -6.482 64.175 -8.849 1.00 33.65 143 VAL B CA 1
ATOM 2136 C C . VAL B 1 143 ? -7.495 63.824 -7.775 1.00 33.29 143 VAL B C 1
ATOM 2137 O O . VAL B 1 143 ? -7.226 64.007 -6.592 1.00 33.70 143 VAL B O 1
ATOM 2141 N N . VAL B 1 144 ? -8.653 63.328 -8.190 1.00 32.45 144 VAL B N 1
ATOM 2142 C CA . VAL B 1 144 ? -9.773 63.104 -7.295 1.00 31.71 144 VAL B CA 1
ATOM 2143 C C . VAL B 1 144 ? -10.396 61.738 -7.612 1.00 31.51 144 VAL B C 1
ATOM 2144 O O . VAL B 1 144 ? -10.705 61.450 -8.763 1.00 31.13 144 VAL B O 1
ATOM 2148 N N . PRO B 1 145 ? -10.598 60.889 -6.591 1.00 31.35 145 PRO B N 1
ATOM 2149 C CA . PRO B 1 145 ? -11.220 59.612 -6.912 1.00 31.30 145 PRO B CA 1
ATOM 2150 C C . PRO B 1 145 ? -12.637 59.870 -7.381 1.00 31.20 145 PRO B C 1
ATOM 2151 O O . PRO B 1 145 ? -13.279 60.801 -6.898 1.00 31.42 145 PRO B O 1
ATOM 2155 N N . TYR B 1 146 ? -13.120 59.073 -8.323 1.00 30.90 146 TYR B N 1
ATOM 2156 C CA . TYR B 1 146 ? -14.519 59.159 -8.721 1.00 30.51 146 TYR B CA 1
ATOM 2157 C C . TYR B 1 146 ? -15.024 57.875 -9.366 1.00 30.75 146 TYR B C 1
ATOM 2158 O O . TYR B 1 146 ? -14.620 57.514 -10.477 1.00 31.12 146 TYR B O 1
ATOM 2167 N N . ARG B 1 147 ? -15.916 57.198 -8.658 1.00 30.55 147 ARG B N 1
ATOM 2168 C CA . ARG B 1 147 ? -16.631 56.070 -9.206 1.00 30.58 147 ARG B CA 1
ATOM 2169 C C . ARG B 1 147 ? -17.787 56.594 -10.058 1.00 30.30 147 ARG B C 1
ATOM 2170 O O . ARG B 1 147 ? -18.696 57.251 -9.546 1.00 30.00 147 ARG B O 1
ATOM 2178 N N . TRP B 1 148 ? -17.725 56.328 -11.364 1.00 30.19 148 TRP B N 1
ATOM 2179 C CA . TRP B 1 148 ? -18.798 56.688 -12.292 1.00 29.99 148 TRP B CA 1
ATOM 2180 C C . TRP B 1 148 ? -20.169 56.330 -11.703 1.00 29.90 148 TRP B C 1
ATOM 2181 O O . TRP B 1 148 ? -20.411 55.178 -11.324 1.00 29.90 148 TRP B O 1
ATOM 2192 N N . GLY B 1 149 ? -21.060 57.306 -11.617 1.00 29.62 149 GLY B N 1
ATOM 2193 C CA . GLY B 1 149 ? -22.402 57.024 -11.137 1.00 29.78 149 GLY B CA 1
ATOM 2194 C C . GLY B 1 149 ? -22.663 57.507 -9.728 1.00 29.85 149 GLY B C 1
ATOM 2195 O O . GLY B 1 149 ? -23.803 57.797 -9.383 1.00 29.80 149 GLY B O 1
ATOM 2196 N N . ASP B 1 150 ? -21.613 57.577 -8.911 1.00 29.97 150 ASP B N 1
ATOM 2197 C CA . ASP B 1 150 ? -21.689 58.221 -7.609 1.00 30.28 150 ASP B CA 1
ATOM 2198 C C . ASP B 1 150 ? -21.945 59.702 -7.812 1.00 30.74 150 ASP B C 1
ATOM 2199 O O . ASP B 1 150 ? -21.590 60.241 -8.848 1.00 31.05 150 ASP B O 1
ATOM 2204 N N . SER B 1 151 ? -22.549 60.362 -6.827 1.00 31.41 151 SER B N 1
ATOM 2205 C CA . SER B 1 151 ? -22.743 61.806 -6.900 1.00 32.01 151 SER B CA 1
ATOM 2206 C C . SER B 1 151 ? -21.374 62.484 -6.837 1.00 32.33 151 SER B C 1
ATOM 2207 O O . SER B 1 151 ? -20.484 62.000 -6.149 1.00 32.42 151 SER B O 1
ATOM 2210 N N . PRO B 1 152 ? -21.199 63.604 -7.556 1.00 32.83 152 PRO B N 1
ATOM 2211 C CA . PRO B 1 152 ? -19.888 64.246 -7.648 1.00 33.33 152 PRO B CA 1
ATOM 2212 C C . PRO B 1 152 ? -19.519 65.184 -6.479 1.00 34.04 152 PRO B C 1
ATOM 2213 O O . PRO B 1 152 ? -18.495 65.873 -6.552 1.00 34.21 152 PRO B O 1
ATOM 2217 N N . ASP B 1 153 ? -20.325 65.209 -5.417 1.00 34.59 153 ASP B N 1
ATOM 2218 C CA . ASP B 1 153 ? -20.097 66.137 -4.302 1.00 35.18 153 ASP B CA 1
ATOM 2219 C C . ASP B 1 153 ? -18.627 66.322 -3.869 1.00 35.55 153 ASP B C 1
ATOM 2220 O O . ASP B 1 153 ? -18.162 67.457 -3.730 1.00 35.53 153 ASP B O 1
ATOM 2225 N N . SER B 1 154 ? -17.897 65.222 -3.688 1.00 36.00 154 SER B N 1
ATOM 2226 C CA . SER B 1 154 ? -16.509 65.300 -3.224 1.00 36.65 154 SER B CA 1
ATOM 2227 C C . SER B 1 154 ? -15.573 65.988 -4.236 1.00 36.90 154 SER B C 1
ATOM 2228 O O . SER B 1 154 ? -14.568 66.597 -3.840 1.00 36.89 154 SER B O 1
ATOM 2231 N N . LEU B 1 155 ? -15.900 65.878 -5.528 1.00 37.14 155 LEU B N 1
ATOM 2232 C CA . LEU B 1 155 ? -15.177 66.593 -6.595 1.00 37.32 155 LEU B CA 1
ATOM 2233 C C . LEU B 1 155 ? -15.373 68.084 -6.454 1.00 37.49 155 LEU B C 1
ATOM 2234 O O . LEU B 1 155 ? -14.441 68.874 -6.644 1.00 37.61 155 LEU B O 1
ATOM 2239 N N . GLN B 1 156 ? -16.613 68.452 -6.150 1.00 37.58 156 GLN B N 1
ATOM 2240 C CA . GLN B 1 156 ? -17.021 69.841 -6.086 1.00 37.71 156 GLN B CA 1
ATOM 2241 C C . GLN B 1 156 ? -16.444 70.474 -4.831 1.00 37.69 156 GLN B C 1
ATOM 2242 O O . GLN B 1 156 ? -16.091 71.651 -4.830 1.00 37.68 156 GLN B O 1
ATOM 2248 N N . ARG B 1 157 ? -16.304 69.663 -3.787 1.00 37.76 157 ARG B N 1
ATOM 2249 C CA . ARG B 1 157 ? -15.675 70.091 -2.547 1.00 37.98 157 ARG B CA 1
ATOM 2250 C C . ARG B 1 157 ? -14.171 70.257 -2.684 1.00 37.78 157 ARG B C 1
ATOM 2251 O O . ARG B 1 157 ? -13.586 71.137 -2.059 1.00 37.86 157 ARG B O 1
ATOM 2259 N N . CYS B 1 158 ? -13.544 69.406 -3.489 1.00 37.70 158 CYS B N 1
ATOM 2260 C CA . CYS B 1 158 ? -12.083 69.381 -3.583 1.00 37.67 158 CYS B CA 1
ATOM 2261 C C . CYS B 1 158 ? -11.503 70.461 -4.493 1.00 37.26 158 CYS B C 1
ATOM 2262 O O . CYS B 1 158 ? -10.332 70.841 -4.360 1.00 37.14 158 CYS B O 1
ATOM 2265 N N . THR B 1 159 ? -12.336 70.956 -5.404 1.00 36.83 159 THR B N 1
ATOM 2266 C CA . THR B 1 159 ? -11.883 71.809 -6.499 1.00 36.34 159 THR B CA 1
ATOM 2267 C C . THR B 1 159 ? -12.572 73.171 -6.527 1.00 36.01 159 THR B C 1
ATOM 2268 O O . THR B 1 159 ? -12.035 74.132 -7.084 1.00 35.99 159 THR B O 1
ATOM 2272 N N . GLY B 1 160 ? -13.756 73.245 -5.923 1.00 35.60 160 GLY B N 1
ATOM 2273 C CA . GLY B 1 160 ? -14.550 74.471 -5.906 1.00 35.12 160 GLY B CA 1
ATOM 2274 C C . GLY B 1 160 ? -15.224 74.719 -7.241 1.00 34.78 160 GLY B C 1
ATOM 2275 O O . GLY B 1 160 ? -15.262 75.856 -7.723 1.00 34.79 160 GLY B O 1
ATOM 2276 N N . LEU B 1 161 ? -15.743 73.642 -7.835 1.00 34.45 161 LEU B N 1
ATOM 2277 C CA . LEU B 1 161 ? -16.427 73.680 -9.134 1.00 33.86 161 LEU B CA 1
ATOM 2278 C C . LEU B 1 161 ? -17.601 72.715 -9.187 1.00 33.34 161 LEU B C 1
ATOM 2279 O O . LEU B 1 161 ? -17.430 71.511 -8.971 1.00 33.27 161 LEU B O 1
ATOM 2284 N N . GLN B 1 162 ? -18.783 73.242 -9.499 1.00 32.56 162 GLN B N 1
ATOM 2285 C CA . GLN B 1 162 ? -19.957 72.402 -9.723 1.00 32.00 162 GLN B CA 1
ATOM 2286 C C . GLN B 1 162 ? -19.761 71.455 -10.933 1.00 31.43 162 GLN B C 1
ATOM 2287 O O . GLN B 1 162 ? -19.494 70.255 -10.765 1.00 31.31 162 GLN B O 1
ATOM 2293 N N . ARG B 1 163 ? -19.877 72.008 -12.141 1.00 30.46 163 ARG B N 1
ATOM 2294 C CA . ARG B 1 163 ? -19.792 71.233 -13.367 1.00 29.44 163 ARG B CA 1
ATOM 2295 C C . ARG B 1 163 ? -18.684 71.788 -14.275 1.00 29.25 163 ARG B C 1
ATOM 2296 O O . ARG B 1 163 ? -18.024 72.770 -13.930 1.00 29.39 163 ARG B O 1
ATOM 2304 N N . PHE B 1 164 ? -18.480 71.160 -15.432 1.00 28.53 164 PHE B N 1
ATOM 2305 C CA . PHE B 1 164 ? -17.313 71.441 -16.258 1.00 27.73 164 PHE B CA 1
ATOM 2306 C C . PHE B 1 164 ? -17.707 71.730 -17.682 1.00 27.27 164 PHE B C 1
ATOM 2307 O O . PHE B 1 164 ? -18.656 71.147 -18.187 1.00 27.37 164 PHE B O 1
ATOM 2315 N N . GLN B 1 165 ? -16.960 72.623 -18.324 1.00 26.79 165 GLN B N 1
ATOM 2316 C CA . GLN B 1 165 ? -17.222 73.040 -19.699 1.00 26.27 165 GLN B CA 1
ATOM 2317 C C . GLN B 1 165 ? -16.788 71.964 -20.657 1.00 26.10 165 GLN B C 1
ATOM 2318 O O . GLN B 1 165 ? -17.396 71.782 -21.710 1.00 26.54 165 GLN B O 1
ATOM 2324 N N . VAL B 1 166 ? -15.715 71.268 -20.306 1.00 25.53 166 VAL B N 1
ATOM 2325 C CA . VAL B 1 166 ? -15.257 70.143 -21.102 1.00 25.10 166 VAL B CA 1
ATOM 2326 C C . VAL B 1 166 ? -15.169 68.941 -20.188 1.00 24.80 166 VAL B C 1
ATOM 2327 O O . VAL B 1 166 ? -14.659 69.051 -19.071 1.00 25.35 166 VAL B O 1
ATOM 2331 N N . VAL B 1 167 ? -15.684 67.806 -20.649 1.00 23.87 167 VAL B N 1
ATOM 2332 C CA . VAL B 1 167 ? -15.529 66.539 -19.942 1.00 23.16 167 VAL B CA 1
ATOM 2333 C C . VAL B 1 167 ? -14.847 65.581 -20.928 1.00 23.44 167 VAL B C 1
ATOM 2334 O O . VAL B 1 167 ? -15.279 65.483 -22.081 1.00 23.66 167 VAL B O 1
ATOM 2338 N N . LEU B 1 168 ? -13.783 64.899 -20.496 1.00 23.13 168 LEU B N 1
ATOM 2339 C CA . LEU B 1 168 ? -12.973 64.087 -21.404 1.00 23.25 168 LEU B CA 1
ATOM 2340 C C . LEU B 1 168 ? -13.133 62.598 -21.170 1.00 23.93 168 LEU B C 1
ATOM 2341 O O . LEU B 1 168 ? -12.926 62.120 -20.060 1.00 24.90 168 LEU B O 1
ATOM 2346 N N . LEU B 1 169 ? -13.475 61.856 -22.220 1.00 24.15 169 LEU B N 1
ATOM 2347 C CA . LEU B 1 169 ? -13.709 60.415 -22.107 1.00 23.93 169 LEU B CA 1
ATOM 2348 C C . LEU B 1 169 ? -12.913 59.642 -23.151 1.00 23.85 169 LEU B C 1
ATOM 2349 O O . LEU B 1 169 ? -13.440 59.323 -24.210 1.00 24.40 169 LEU B O 1
ATOM 2354 N N . ALA B 1 170 ? -11.656 59.338 -22.849 1.00 23.62 170 ALA B N 1
ATOM 2355 C CA . ALA B 1 170 ? -10.801 58.588 -23.748 1.00 23.51 170 ALA B CA 1
ATOM 2356 C C . ALA B 1 170 ? -10.847 57.082 -23.468 1.00 23.87 170 ALA B C 1
ATOM 2357 O O . ALA B 1 170 ? -10.500 56.639 -22.383 1.00 24.06 170 ALA B O 1
ATOM 2359 N N . ASP B 1 171 ? -11.270 56.307 -24.466 1.00 24.37 171 ASP B N 1
ATOM 2360 C CA . ASP B 1 171 ? -11.371 54.834 -24.386 1.00 24.82 171 ASP B CA 1
ATOM 2361 C C . ASP B 1 171 ? -12.075 54.247 -23.146 1.00 24.55 171 ASP B C 1
ATOM 2362 O O . ASP B 1 171 ? -11.551 53.349 -22.484 1.00 24.71 171 ASP B O 1
ATOM 2367 N N . LEU B 1 172 ? -13.283 54.727 -22.867 1.00 23.98 172 LEU B N 1
ATOM 2368 C CA . LEU B 1 172 ? -14.023 54.272 -21.700 1.00 23.35 172 LEU B CA 1
ATOM 2369 C C . LEU B 1 172 ? -15.242 53.405 -22.017 1.00 23.15 172 LEU B C 1
ATOM 2370 O O . LEU B 1 172 ? -16.052 53.125 -21.127 1.00 23.47 172 LEU B O 1
ATOM 2375 N N . LEU B 1 173 ? -15.371 52.956 -23.261 1.00 22.57 173 LEU B N 1
ATOM 2376 C CA . LEU B 1 173 ? -16.596 52.277 -23.686 1.00 21.57 173 LEU B CA 1
ATOM 2377 C C . LEU B 1 173 ? -16.517 50.763 -23.842 1.00 21.25 173 LEU B C 1
ATOM 2378 O O . LEU B 1 173 ? -17.527 50.130 -24.115 1.00 21.29 173 LEU B O 1
ATOM 2383 N N . SER B 1 174 ? -15.344 50.169 -23.654 1.00 21.12 174 SER B N 1
ATOM 2384 C CA . SER B 1 174 ? -15.185 48.742 -23.968 1.00 21.26 174 SER B CA 1
ATOM 2385 C C . SER B 1 174 ? -15.889 47.781 -22.999 1.00 21.58 174 SER B C 1
ATOM 2386 O O . SER B 1 174 ? -15.970 46.587 -23.276 1.00 21.72 174 SER B O 1
ATOM 2389 N N . PHE B 1 175 ? -16.403 48.295 -21.881 1.00 22.01 175 PHE B N 1
ATOM 2390 C CA . PHE B 1 175 ? -17.209 47.488 -20.972 1.00 22.38 175 PHE B CA 1
ATOM 2391 C C . PHE B 1 175 ? -18.637 48.013 -20.847 1.00 22.49 175 PHE B C 1
ATOM 2392 O O . PHE B 1 175 ? -18.884 49.008 -20.160 1.00 22.44 175 PHE B O 1
ATOM 2400 N N . HIS B 1 176 ? -19.559 47.310 -21.510 1.00 22.63 176 HIS B N 1
ATOM 2401 C CA . HIS B 1 176 ? -20.962 47.722 -21.686 1.00 22.92 176 HIS B CA 1
ATOM 2402 C C . HIS B 1 176 ? -21.743 48.009 -20.399 1.00 22.59 176 HIS B C 1
ATOM 2403 O O . HIS B 1 176 ? -22.606 48.892 -20.384 1.00 22.59 176 HIS B O 1
ATOM 2410 N N . GLN B 1 177 ? -21.453 47.260 -19.335 1.00 22.20 177 GLN B N 1
ATOM 2411 C CA . GLN B 1 177 ? -22.193 47.383 -18.075 1.00 21.77 177 GLN B CA 1
ATOM 2412 C C . GLN B 1 177 ? -21.940 48.714 -17.365 1.00 22.21 177 GLN B C 1
ATOM 2413 O O . GLN B 1 177 ? -22.678 49.077 -16.431 1.00 23.01 177 GLN B O 1
ATOM 2419 N N . ALA B 1 178 ? -20.910 49.434 -17.799 1.00 21.81 178 ALA B N 1
ATOM 2420 C CA . ALA B 1 178 ? -20.605 50.731 -17.227 1.00 22.10 178 ALA B CA 1
ATOM 2421 C C . ALA B 1 178 ? -21.114 51.925 -18.060 1.00 22.57 178 ALA B C 1
ATOM 2422 O O . ALA B 1 178 ? -20.965 53.080 -17.649 1.00 22.59 178 ALA B O 1
ATOM 2424 N N . HIS B 1 179 ? -21.707 51.653 -19.222 1.00 23.05 179 HIS B N 1
ATOM 2425 C CA . HIS B 1 179 ? -22.250 52.707 -20.076 1.00 23.46 179 HIS B CA 1
ATOM 2426 C C . HIS B 1 179 ? -23.235 53.631 -19.354 1.00 24.18 179 HIS B C 1
ATOM 2427 O O . HIS B 1 179 ? -23.090 54.858 -19.391 1.00 24.38 179 HIS B O 1
ATOM 2434 N N . ASP B 1 180 ? -24.235 53.052 -18.694 1.00 24.69 180 ASP B N 1
ATOM 2435 C CA . ASP B 1 180 ? -25.191 53.866 -17.963 1.00 25.30 180 ASP B CA 1
ATOM 2436 C C . ASP B 1 180 ? -24.523 54.716 -16.868 1.00 25.57 180 ASP B C 1
ATOM 2437 O O . ASP B 1 180 ? -24.857 55.888 -16.699 1.00 25.67 180 ASP B O 1
ATOM 2442 N N . ALA B 1 181 ? -23.584 54.128 -16.130 1.00 25.86 181 ALA B N 1
ATOM 2443 C CA . ALA B 1 181 ? -22.863 54.865 -15.093 1.00 26.16 181 ALA B CA 1
ATOM 2444 C C . ALA B 1 181 ? -22.183 56.099 -15.685 1.00 26.62 181 ALA B C 1
ATOM 2445 O O . ALA B 1 181 ? -22.286 57.196 -15.115 1.00 26.94 181 ALA B O 1
ATOM 2447 N N . LEU B 1 182 ? -21.521 55.915 -16.837 1.00 26.82 182 LEU B N 1
ATOM 2448 C CA . LEU B 1 182 ? -20.835 56.995 -17.559 1.00 26.93 182 LEU B CA 1
ATOM 2449 C C . LEU B 1 182 ? -21.787 58.107 -17.973 1.00 27.19 182 LEU B C 1
ATOM 2450 O O . LEU B 1 182 ? -21.490 59.284 -17.775 1.00 27.31 182 LEU B O 1
ATOM 2455 N N . LEU B 1 183 ? -22.922 57.721 -18.559 1.00 27.34 183 LEU B N 1
ATOM 2456 C CA . LEU B 1 183 ? -23.952 58.665 -18.961 1.00 27.44 183 LEU B CA 1
ATOM 2457 C C . LEU B 1 183 ? -24.385 59.538 -17.782 1.00 27.85 183 LEU B C 1
ATOM 2458 O O . LEU B 1 183 ? -24.363 60.773 -17.873 1.00 28.19 183 LEU B O 1
ATOM 2463 N N . ARG B 1 184 ? -24.768 58.885 -16.686 1.00 27.91 184 ARG B N 1
ATOM 2464 C CA . ARG B 1 184 ? -25.162 59.574 -15.467 1.00 27.91 184 ARG B CA 1
ATOM 2465 C C . ARG B 1 184 ? -24.039 60.474 -14.922 1.00 28.45 184 ARG B C 1
ATOM 2466 O O . ARG B 1 184 ? -24.313 61.543 -14.373 1.00 28.30 184 ARG B O 1
ATOM 2474 N N . SER B 1 185 ? -22.784 60.065 -15.088 1.00 28.90 185 SER B N 1
ATOM 2475 C CA . SER B 1 185 ? -21.679 60.926 -14.678 1.00 29.81 185 SER B CA 1
ATOM 2476 C C . SER B 1 185 ? -21.652 62.194 -15.526 1.00 30.84 185 SER B C 1
ATOM 2477 O O . SER B 1 185 ? -21.651 63.307 -14.995 1.00 30.88 185 SER B O 1
ATOM 2480 N N . VAL B 1 186 ? -21.648 62.015 -16.845 1.00 32.16 186 VAL B N 1
ATOM 2481 C CA . VAL B 1 186 ? -21.563 63.130 -17.776 1.00 33.41 186 VAL B CA 1
ATOM 2482 C C . VAL B 1 186 ? -22.731 64.090 -17.547 1.00 34.53 186 VAL B C 1
ATOM 2483 O O . VAL B 1 186 ? -22.532 65.310 -17.482 1.00 35.11 186 VAL B O 1
ATOM 2487 N N . LYS B 1 187 ? -23.936 63.545 -17.386 1.00 35.30 187 LYS B N 1
ATOM 2488 C CA . LYS B 1 187 ? -25.108 64.370 -17.064 1.00 36.08 187 LYS B CA 1
ATOM 2489 C C . LYS B 1 187 ? -24.942 65.202 -15.791 1.00 36.98 187 LYS B C 1
ATOM 2490 O O . LYS B 1 187 ? -25.568 66.250 -15.659 1.00 37.14 187 LYS B O 1
ATOM 2504 N N . LEU B 1 189 ? -21.719 66.097 -14.460 1.00 39.28 189 LEU B N 1
ATOM 2505 C CA . LEU B 1 189 ? -20.476 66.863 -14.488 1.00 39.58 189 LEU B CA 1
ATOM 2506 C C . LEU B 1 189 ? -20.387 67.911 -15.604 1.00 39.86 189 LEU B C 1
ATOM 2507 O O . LEU B 1 189 ? -19.542 68.805 -15.545 1.00 40.28 189 LEU B O 1
ATOM 2512 N N . LEU B 1 190 ? -21.240 67.806 -16.620 1.00 39.87 190 LEU B N 1
ATOM 2513 C CA . LEU B 1 190 ? -21.169 68.715 -17.766 1.00 39.64 190 LEU B CA 1
ATOM 2514 C C . LEU B 1 190 ? -21.995 69.972 -17.553 1.00 39.58 190 LEU B C 1
ATOM 2515 O O . LEU B 1 190 ? -23.195 69.890 -17.300 1.00 39.70 190 LEU B O 1
ATOM 2520 N N . ALA B 1 191 ? -21.336 71.122 -17.682 1.00 39.56 191 ALA B N 1
ATOM 2521 C CA . ALA B 1 191 ? -21.951 72.438 -17.509 1.00 39.68 191 ALA B CA 1
ATOM 2522 C C . ALA B 1 191 ? -23.228 72.635 -18.332 1.00 40.06 191 ALA B C 1
ATOM 2523 O O . ALA B 1 191 ? -23.256 72.368 -19.536 1.00 40.49 191 ALA B O 1
ATOM 2525 N N . LEU B 1 192 ? -24.274 73.112 -17.661 1.00 40.26 192 LEU B N 1
ATOM 2526 C CA . LEU B 1 192 ? -25.598 73.297 -18.253 1.00 40.49 192 LEU B CA 1
ATOM 2527 C C . LEU B 1 192 ? -25.650 74.418 -19.292 1.00 40.46 192 LEU B C 1
ATOM 2528 O O . LEU B 1 192 ? -24.955 75.422 -19.147 1.00 40.50 192 LEU B O 1
ATOM 2533 N N . PRO B 1 193 ? -26.509 74.268 -20.324 1.00 40.44 193 PRO B N 1
ATOM 2534 C CA . PRO B 1 193 ? -26.716 75.319 -21.326 1.00 40.24 193 PRO B CA 1
ATOM 2535 C C . PRO B 1 193 ? -27.003 76.686 -20.711 1.00 39.95 193 PRO B C 1
ATOM 2536 O O . PRO B 1 193 ? -26.612 77.703 -21.284 1.00 40.07 193 PRO B O 1
ATOM 2540 N N . ALA B 1 194 ? -27.669 76.703 -19.555 1.00 39.61 194 ALA B N 1
ATOM 2541 C CA . ALA B 1 194 ? -28.006 77.954 -18.857 1.00 39.14 194 ALA B CA 1
ATOM 2542 C C . ALA B 1 194 ? -26.770 78.771 -18.440 1.00 38.83 194 ALA B C 1
ATOM 2543 O O . ALA B 1 194 ? -26.863 79.980 -18.244 1.00 38.71 194 ALA B O 1
ATOM 2545 N N . ASN B 1 195 ? -25.622 78.104 -18.315 1.00 38.58 195 ASN B N 1
ATOM 2546 C CA . ASN B 1 195 ? -24.364 78.768 -17.959 1.00 38.25 195 ASN B CA 1
ATOM 2547 C C . ASN B 1 195 ? -23.317 78.699 -19.065 1.00 38.01 195 ASN B C 1
ATOM 2548 O O . ASN B 1 195 ? -22.541 79.634 -19.240 1.00 38.02 195 ASN B O 1
ATOM 2553 N N . ASP B 1 196 ? -23.290 77.585 -19.794 1.00 37.66 196 ASP B N 1
ATOM 2554 C CA . ASP B 1 196 ? -22.394 77.423 -20.940 1.00 37.34 196 ASP B CA 1
ATOM 2555 C C . ASP B 1 196 ? -23.008 76.541 -22.042 1.00 36.80 196 ASP B C 1
ATOM 2556 O O . ASP B 1 196 ? -23.022 75.303 -21.929 1.00 37.07 196 ASP B O 1
ATOM 2561 N N . PRO B 1 197 ? -23.506 77.177 -23.121 1.00 36.01 197 PRO B N 1
ATOM 2562 C CA . PRO B 1 197 ? -24.143 76.431 -24.210 1.00 35.38 197 PRO B CA 1
ATOM 2563 C C . PRO B 1 197 ? -23.121 75.708 -25.088 1.00 34.73 197 PRO B C 1
ATOM 2564 O O . PRO B 1 197 ? -23.474 74.790 -25.827 1.00 34.58 197 PRO B O 1
ATOM 2568 N N . THR B 1 198 ? -21.864 76.129 -24.985 1.00 33.94 198 THR B N 1
ATOM 2569 C CA . THR B 1 198 ? -20.792 75.664 -25.852 1.00 33.03 198 THR B CA 1
ATOM 2570 C C . THR B 1 198 ? -20.009 74.526 -25.169 1.00 32.38 198 THR B C 1
ATOM 2571 O O . THR B 1 198 ? -18.928 74.136 -25.612 1.00 32.30 198 THR B O 1
ATOM 2575 N N . ALA B 1 199 ? -20.589 73.986 -24.097 1.00 31.47 199 ALA B N 1
ATOM 2576 C CA . ALA B 1 199 ? -19.983 72.913 -23.303 1.00 30.36 199 ALA B CA 1
ATOM 2577 C C . ALA B 1 199 ? -20.092 71.553 -23.977 1.00 29.45 199 ALA B C 1
ATOM 2578 O O . ALA B 1 199 ? -21.168 71.179 -24.426 1.00 29.42 199 ALA B O 1
ATOM 2580 N N . VAL B 1 200 ? -18.992 70.807 -24.024 1.00 28.53 200 VAL B N 1
ATOM 2581 C CA . VAL B 1 200 ? -19.006 69.454 -24.616 1.00 27.95 200 VAL B CA 1
ATOM 2582 C C . VAL B 1 200 ? -18.409 68.356 -23.749 1.00 27.37 200 VAL B C 1
ATOM 2583 O O . VAL B 1 200 ? -17.581 68.621 -22.880 1.00 27.70 200 VAL B O 1
ATOM 2587 N N . ALA B 1 201 ? -18.830 67.122 -24.007 1.00 26.45 201 ALA B N 1
ATOM 2588 C CA . ALA B 1 201 ? -18.102 65.949 -23.544 1.00 25.77 201 ALA B CA 1
ATOM 2589 C C . ALA B 1 201 ? -17.452 65.301 -24.771 1.00 25.30 201 ALA B C 1
ATOM 2590 O O . ALA B 1 201 ? -18.151 64.924 -25.712 1.00 25.56 201 ALA B O 1
ATOM 2592 N N . LEU B 1 202 ? -16.127 65.194 -24.775 1.00 24.20 202 LEU B N 1
ATOM 2593 C CA . LEU B 1 202 ? -15.419 64.666 -25.933 1.00 23.53 202 LEU B CA 1
ATOM 2594 C C . LEU B 1 202 ? -15.095 63.201 -25.753 1.00 23.46 202 LEU B C 1
ATOM 2595 O O . LEU B 1 202 ? -14.352 62.842 -24.857 1.00 23.47 202 LEU B O 1
ATOM 2600 N N . VAL B 1 203 ? -15.663 62.360 -26.610 1.00 23.55 203 VAL B N 1
ATOM 2601 C CA . VAL B 1 203 ? -15.523 60.909 -26.498 1.00 23.45 203 VAL B CA 1
ATOM 2602 C C . VAL B 1 203 ? -14.627 60.343 -27.597 1.00 23.61 203 VAL B C 1
ATOM 2603 O O . VAL B 1 203 ? -14.776 60.655 -28.780 1.00 23.98 203 VAL B O 1
ATOM 2607 N N . THR B 1 204 ? -13.710 59.484 -27.191 1.00 23.53 204 THR B N 1
ATOM 2608 C CA . THR B 1 204 ? -12.743 58.880 -28.083 1.00 23.30 204 THR B CA 1
ATOM 2609 C C . THR B 1 204 ? -12.801 57.386 -27.837 1.00 23.00 204 THR B C 1
ATOM 2610 O O . THR B 1 204 ? -12.826 56.956 -26.681 1.00 22.97 204 THR B O 1
ATOM 2614 N N . PHE B 1 205 ? -12.825 56.589 -28.900 1.00 22.76 205 PHE B N 1
ATOM 2615 C CA . PHE B 1 205 ? -12.775 55.126 -28.740 1.00 22.69 205 PHE B CA 1
ATOM 2616 C C . PHE B 1 205 ? -12.075 54.388 -29.881 1.00 22.74 205 PHE B C 1
ATOM 2617 O O . PHE B 1 205 ? -12.159 54.775 -31.052 1.00 22.82 205 PHE B O 1
ATOM 2625 N N . THR B 1 206 ? -11.374 53.323 -29.521 1.00 22.83 206 THR B N 1
ATOM 2626 C CA . THR B 1 206 ? -10.635 52.527 -30.490 1.00 22.72 206 THR B CA 1
ATOM 2627 C C . THR B 1 206 ? -11.527 51.433 -31.033 1.00 22.90 206 THR B C 1
ATOM 2628 O O . THR B 1 206 ? -12.397 50.934 -30.330 1.00 23.09 206 THR B O 1
ATOM 2632 N N . HIS B 1 207 ? -11.301 51.078 -32.292 1.00 23.25 207 HIS B N 1
ATOM 2633 C CA . HIS B 1 207 ? -12.087 50.085 -33.007 1.00 23.63 207 HIS B CA 1
ATOM 2634 C C . HIS B 1 207 ? -11.142 49.341 -33.942 1.00 23.96 207 HIS B C 1
ATOM 2635 O O . HIS B 1 207 ? -10.420 49.965 -34.720 1.00 24.08 207 HIS B O 1
ATOM 2642 N N . HIS B 1 208 ? -11.139 48.012 -33.850 1.00 24.27 208 HIS B N 1
ATOM 2643 C CA . HIS B 1 208 ? -10.175 47.180 -34.566 1.00 24.36 208 HIS B CA 1
ATOM 2644 C C . HIS B 1 208 ? -10.821 46.434 -35.736 1.00 24.06 208 HIS B C 1
ATOM 2645 O O . HIS B 1 208 ? -10.402 45.333 -36.073 1.00 24.28 208 HIS B O 1
ATOM 2652 N N . ARG B 1 209 ? -11.856 47.025 -36.330 1.00 23.75 209 ARG B N 1
ATOM 2653 C CA . ARG B 1 209 ? -12.483 46.516 -37.555 1.00 23.46 209 ARG B CA 1
ATOM 2654 C C . ARG B 1 209 ? -12.833 47.712 -38.418 1.00 22.88 209 ARG B C 1
ATOM 2655 O O . ARG B 1 209 ? -13.105 48.785 -37.888 1.00 23.09 209 ARG B O 1
ATOM 2663 N N . PRO B 1 210 ? -12.828 47.546 -39.749 1.00 22.34 210 PRO B N 1
ATOM 2664 C CA . PRO B 1 210 ? -13.105 48.699 -40.606 1.00 21.89 210 PRO B CA 1
ATOM 2665 C C . PRO B 1 210 ? -14.495 49.320 -40.442 1.00 21.54 210 PRO B C 1
ATOM 2666 O O . PRO B 1 210 ? -14.629 50.539 -40.518 1.00 21.57 210 PRO B O 1
ATOM 2670 N N . HIS B 1 211 ? -15.511 48.510 -40.190 1.00 21.35 211 HIS B N 1
ATOM 2671 C CA . HIS B 1 211 ? -16.872 49.038 -40.138 1.00 21.44 211 HIS B CA 1
ATOM 2672 C C . HIS B 1 211 ? -17.508 48.991 -38.757 1.00 21.49 211 HIS B C 1
ATOM 2673 O O . HIS B 1 211 ? -17.442 47.972 -38.055 1.00 21.40 211 HIS B O 1
ATOM 2680 N N . LEU B 1 212 ? -18.123 50.110 -38.382 1.00 21.56 212 LEU B N 1
ATOM 2681 C CA . LEU B 1 212 ? -18.859 50.219 -37.122 1.00 21.86 212 LEU B CA 1
ATOM 2682 C C . LEU B 1 212 ? -20.148 49.397 -37.109 1.00 22.05 212 LEU B C 1
ATOM 2683 O O . LEU B 1 212 ? -21.051 49.632 -37.913 1.00 21.82 212 LEU B O 1
ATOM 2688 N N . ALA B 1 213 ? -20.223 48.435 -36.194 1.00 22.66 213 ALA B N 1
ATOM 2689 C CA . ALA B 1 213 ? -21.413 47.592 -36.053 1.00 23.65 213 ALA B CA 1
ATOM 2690 C C . ALA B 1 213 ? -22.380 48.106 -34.975 1.00 24.26 213 ALA B C 1
ATOM 2691 O O . ALA B 1 213 ? -22.181 49.185 -34.409 1.00 24.07 213 ALA B O 1
ATOM 2693 N N . GLU B 1 214 ? -23.425 47.323 -34.708 1.00 25.37 214 GLU B N 1
ATOM 2694 C CA . GLU B 1 214 ? -24.424 47.643 -33.686 1.00 26.64 214 GLU B CA 1
ATOM 2695 C C . GLU B 1 214 ? -23.799 47.968 -32.323 1.00 27.06 214 GLU B C 1
ATOM 2696 O O . GLU B 1 214 ? -23.831 49.119 -31.888 1.00 27.21 214 GLU B O 1
ATOM 2702 N N . ARG B 1 215 ? -23.214 46.964 -31.669 1.00 27.84 215 ARG B N 1
ATOM 2703 C CA . ARG B 1 215 ? -22.682 47.127 -30.306 1.00 28.76 215 ARG B CA 1
ATOM 2704 C C . ARG B 1 215 ? -21.568 48.155 -30.198 1.00 28.59 215 ARG B C 1
ATOM 2705 O O . ARG B 1 215 ? -21.302 48.676 -29.108 1.00 28.55 215 ARG B O 1
ATOM 2713 N N . ASP B 1 216 ? -20.938 48.447 -31.332 1.00 28.34 216 ASP B N 1
ATOM 2714 C CA . ASP B 1 216 ? -19.869 49.420 -31.396 1.00 28.06 216 ASP B CA 1
ATOM 2715 C C . ASP B 1 216 ? -20.337 50.829 -31.066 1.00 27.38 216 ASP B C 1
ATOM 2716 O O . ASP B 1 216 ? -19.542 51.631 -30.591 1.00 27.52 216 ASP B O 1
ATOM 2721 N N . LEU B 1 217 ? -21.612 51.129 -31.318 1.00 26.50 217 LEU B N 1
ATOM 2722 C CA . LEU B 1 217 ? -22.172 52.466 -31.031 1.00 25.72 217 LEU B CA 1
ATOM 2723 C C . LEU B 1 217 ? -23.183 52.455 -29.877 1.00 25.14 217 LEU B C 1
ATOM 2724 O O . LEU B 1 217 ? -23.835 53.474 -29.589 1.00 24.76 217 LEU B O 1
ATOM 2729 N N . ALA B 1 218 ? -23.300 51.291 -29.232 1.00 24.28 218 ALA B N 1
ATOM 2730 C CA . ALA B 1 218 ? -24.244 51.064 -28.146 1.00 23.17 218 ALA B CA 1
ATOM 2731 C C . ALA B 1 218 ? -24.276 52.212 -27.145 1.00 22.69 218 ALA B C 1
ATOM 2732 O O . ALA B 1 218 ? -25.341 52.722 -26.832 1.00 22.44 218 ALA B O 1
ATOM 2734 N N . PHE B 1 219 ? -23.116 52.641 -26.661 1.00 22.50 219 PHE B N 1
ATOM 2735 C CA . PHE B 1 219 ? -23.084 53.741 -25.704 1.00 22.41 219 PHE B CA 1
ATOM 2736 C C . PHE B 1 219 ? -23.834 54.977 -26.221 1.00 22.58 219 PHE B C 1
ATOM 2737 O O . PHE B 1 219 ? -24.654 55.559 -25.504 1.00 22.63 219 PHE B O 1
ATOM 2745 N N . PHE B 1 220 ? -23.570 55.357 -27.466 1.00 22.59 220 PHE B N 1
ATOM 2746 C CA . PHE B 1 220 ? -24.193 56.543 -28.046 1.00 22.69 220 PHE B CA 1
ATOM 2747 C C . PHE B 1 220 ? -25.688 56.397 -28.285 1.00 23.12 220 PHE B C 1
ATOM 2748 O O . PHE B 1 220 ? -26.430 57.344 -28.041 1.00 23.33 220 PHE B O 1
ATOM 2756 N N . ARG B 1 221 ? -26.135 55.223 -28.732 1.00 23.53 221 ARG B N 1
ATOM 2757 C CA . ARG B 1 221 ? -27.572 54.946 -28.810 1.00 24.12 221 ARG B CA 1
ATOM 2758 C C . ARG B 1 221 ? -28.219 55.159 -27.452 1.00 23.92 221 ARG B C 1
ATOM 2759 O O . ARG B 1 221 ? -29.253 55.809 -27.346 1.00 23.87 221 ARG B O 1
ATOM 2767 N N . LEU B 1 222 ? -27.576 54.636 -26.413 1.00 24.21 222 LEU B N 1
ATOM 2768 C CA . LEU B 1 222 ? -28.047 54.774 -25.044 1.00 24.19 222 LEU B CA 1
ATOM 2769 C C . LEU B 1 222 ? -28.164 56.243 -24.653 1.00 24.56 222 LEU B C 1
ATOM 2770 O O . LEU B 1 222 ? -29.149 56.645 -24.047 1.00 24.92 222 LEU B O 1
ATOM 2775 N N . VAL B 1 223 ? -27.169 57.046 -25.013 1.00 25.01 223 VAL B N 1
ATOM 2776 C CA . VAL B 1 223 ? -27.191 58.471 -24.693 1.00 25.46 223 VAL B CA 1
ATOM 2777 C C . VAL B 1 223 ? -28.392 59.192 -25.328 1.00 26.10 223 VAL B C 1
ATOM 2778 O O . VAL B 1 223 ? -29.054 59.994 -24.671 1.00 26.28 223 VAL B O 1
ATOM 2782 N N . ASN B 1 224 ? -28.664 58.890 -26.597 1.00 26.67 224 ASN B N 1
ATOM 2783 C CA . ASN B 1 224 ? -29.778 59.480 -27.330 1.00 26.93 224 ASN B CA 1
ATOM 2784 C C . ASN B 1 224 ? -31.131 58.949 -26.897 1.00 27.21 224 ASN B C 1
ATOM 2785 O O . ASN B 1 224 ? -32.118 59.663 -27.016 1.00 27.65 224 ASN B O 1
ATOM 2790 N N . ALA B 1 225 ? -31.184 57.704 -26.416 1.00 27.43 225 ALA B N 1
ATOM 2791 C CA . ALA B 1 225 ? -32.442 57.103 -25.934 1.00 27.56 225 ALA B CA 1
ATOM 2792 C C . ALA B 1 225 ? -32.955 57.851 -24.705 1.00 27.81 225 ALA B C 1
ATOM 2793 O O . ALA B 1 225 ? -34.084 58.337 -24.696 1.00 27.95 225 ALA B O 1
ATOM 2795 N N . ASP B 1 226 ? -32.118 57.937 -23.675 1.00 28.20 226 ASP B N 1
ATOM 2796 C CA . ASP B 1 226 ? -32.257 58.947 -22.637 1.00 28.64 226 ASP B CA 1
ATOM 2797 C C . ASP B 1 226 ? -32.318 60.293 -23.360 1.00 28.73 226 ASP B C 1
ATOM 2798 O O . ASP B 1 226 ? -31.611 60.516 -24.344 1.00 28.95 226 ASP B O 1
ATOM 2803 N N . GLY B 1 227 ? -33.164 61.195 -22.897 1.00 28.61 227 GLY B N 1
ATOM 2804 C CA . GLY B 1 227 ? -33.343 62.439 -23.635 1.00 28.56 227 GLY B CA 1
ATOM 2805 C C . GLY B 1 227 ? -32.192 63.428 -23.543 1.00 28.36 227 GLY B C 1
ATOM 2806 O O . GLY B 1 227 ? -31.815 64.036 -24.546 1.00 28.24 227 GLY B O 1
ATOM 2807 N N . ALA B 1 228 ? -31.622 63.548 -22.342 1.00 28.23 228 ALA B N 1
ATOM 2808 C CA . ALA B 1 228 ? -30.920 64.760 -21.895 1.00 28.11 228 ALA B CA 1
ATOM 2809 C C . ALA B 1 228 ? -29.751 65.272 -22.751 1.00 28.37 228 ALA B C 1
ATOM 2810 O O . ALA B 1 228 ? -29.517 66.479 -22.801 1.00 28.38 228 ALA B O 1
ATOM 2812 N N . LEU B 1 229 ? -29.028 64.372 -23.415 1.00 28.58 229 LEU B N 1
ATOM 2813 C CA . LEU B 1 229 ? -27.880 64.769 -24.236 1.00 28.98 229 LEU B CA 1
ATOM 2814 C C . LEU B 1 229 ? -28.013 64.286 -25.679 1.00 29.46 229 LEU B C 1
AT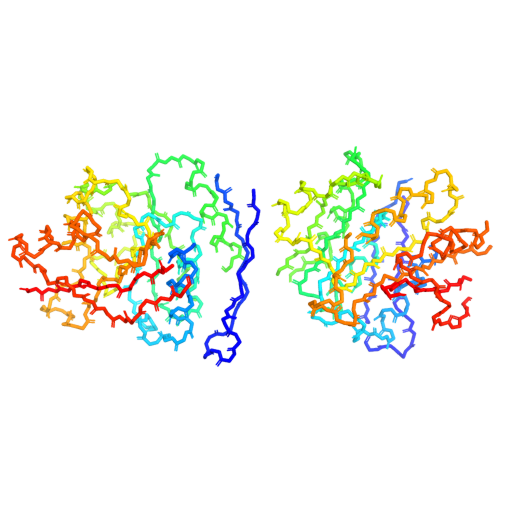OM 2815 O O . LEU B 1 229 ? -28.708 63.303 -25.934 1.00 30.01 229 LEU B O 1
ATOM 2820 N N . ILE B 1 230 ? -27.359 64.970 -26.621 1.00 29.52 230 ILE B N 1
ATOM 2821 C CA . ILE B 1 230 ? -27.213 64.437 -27.976 1.00 29.48 230 ILE B CA 1
ATOM 2822 C C . ILE B 1 230 ? -25.818 63.865 -28.057 1.00 29.19 230 ILE B C 1
ATOM 2823 O O . ILE B 1 230 ? -24.869 64.517 -27.631 1.00 29.30 230 ILE B O 1
ATOM 2828 N N . ALA B 1 231 ? -25.697 62.647 -28.584 1.00 29.11 231 ALA B N 1
ATOM 2829 C CA . ALA B 1 231 ? -24.394 62.056 -28.931 1.00 29.16 231 ALA B CA 1
ATOM 2830 C C . ALA B 1 231 ? -24.235 62.115 -30.446 1.00 29.23 231 ALA B C 1
ATOM 2831 O O . ALA B 1 231 ? -25.139 61.686 -31.170 1.00 29.95 231 ALA B O 1
ATOM 2833 N N . GLU B 1 232 ? -23.117 62.655 -30.929 1.00 28.64 232 GLU B N 1
ATOM 2834 C CA . GLU B 1 232 ? -22.923 62.87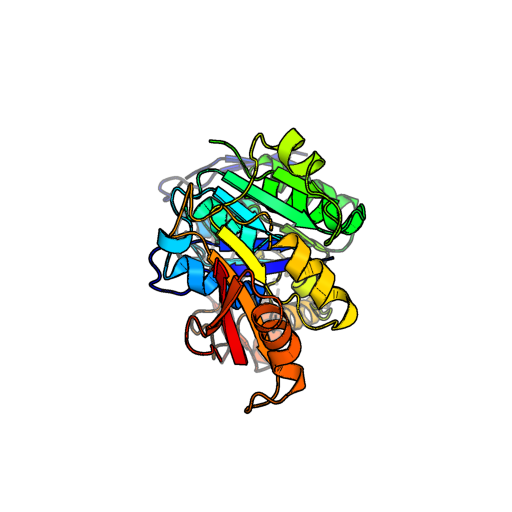2 -32.369 1.00 28.20 232 GLU B CA 1
ATOM 2835 C C . GLU B 1 232 ? -21.487 62.600 -32.748 1.00 27.77 232 GLU B C 1
ATOM 2836 O O . GLU B 1 232 ? -20.591 62.750 -31.903 1.00 28.06 232 GLU B O 1
ATOM 2842 N N . PRO B 1 233 ? -21.250 62.213 -34.022 1.00 27.21 233 PRO B N 1
ATOM 2843 C CA . PRO B 1 233 ? -19.886 62.209 -34.560 1.00 26.53 233 PRO B CA 1
ATOM 2844 C C . PRO B 1 233 ? -19.308 63.622 -34.451 1.00 25.92 233 PRO B C 1
ATOM 2845 O O . PRO B 1 233 ? -20.027 64.613 -34.639 1.00 25.96 233 PRO B O 1
ATOM 2849 N N . TRP B 1 234 ? -18.028 63.716 -34.130 1.00 25.02 234 TRP B N 1
ATOM 2850 C CA . TRP B 1 234 ? -17.417 65.008 -33.876 1.00 24.38 234 TRP B CA 1
ATOM 2851 C C . TRP B 1 234 ? -16.352 65.319 -34.927 1.00 24.46 234 TRP B C 1
ATOM 2852 O O . TRP B 1 234 ? -16.351 66.390 -35.517 1.00 24.64 234 TRP B O 1
ATOM 2863 N N . LEU B 1 235 ? -15.454 64.369 -35.155 1.00 24.55 235 LEU B N 1
ATOM 2864 C CA . LEU B 1 235 ? -14.423 64.480 -36.169 1.00 24.53 235 LEU B CA 1
ATOM 2865 C C . LEU B 1 235 ? -14.288 63.124 -36.850 1.00 24.80 235 LEU B C 1
ATOM 2866 O O . LEU B 1 235 ? -14.831 62.131 -36.367 1.00 24.98 235 LEU B O 1
ATOM 2871 N N . SER B 1 236 ? -13.590 63.080 -37.981 1.00 25.10 236 SER B N 1
ATOM 2872 C CA . SER B 1 236 ? -13.398 61.824 -38.705 1.00 25.17 236 SER B CA 1
ATOM 2873 C C . SER B 1 236 ? -12.418 60.908 -37.959 1.00 25.19 236 SER B C 1
ATOM 2874 O O . SER B 1 236 ? -11.582 61.388 -37.195 1.00 24.92 236 SER B O 1
ATOM 2877 N N . PRO B 1 237 ? -12.534 59.579 -38.163 1.00 25.34 237 PRO B N 1
ATOM 2878 C CA . PRO B 1 237 ? -11.653 58.604 -37.519 1.00 25.55 237 PRO B CA 1
ATOM 2879 C C . PRO B 1 237 ? -10.187 58.872 -37.786 1.00 26.17 237 PRO B C 1
ATOM 2880 O O . PRO B 1 237 ? -9.843 59.450 -38.815 1.00 26.56 237 PRO B O 1
ATOM 2884 N N . LEU B 1 238 ? -9.333 58.457 -36.857 1.00 26.86 238 LEU B N 1
ATOM 2885 C CA . LEU B 1 238 ? -7.886 58.506 -37.043 1.00 27.46 238 LEU B CA 1
ATOM 2886 C C . LEU B 1 238 ? -7.362 57.084 -37.159 1.00 28.48 238 LEU B C 1
ATOM 2887 O O . LEU B 1 238 ? -7.818 56.212 -36.429 1.00 28.82 238 LEU B O 1
ATOM 2892 N N . GLN B 1 239 ? -6.418 56.841 -38.064 1.00 29.83 239 GLN B N 1
ATOM 2893 C CA . GLN B 1 239 ? -6.041 55.466 -38.393 1.00 31.42 239 GLN B CA 1
ATOM 2894 C C . GLN B 1 239 ? -5.186 54.732 -37.350 1.00 32.58 239 GLN B C 1
ATOM 2895 O O . GLN B 1 239 ? -5.587 53.659 -36.875 1.00 33.06 239 GLN B O 1
ATOM 2909 N N . GLN B 1 256 ? -8.170 52.190 -36.203 1.00 27.55 256 GLN B N 1
ATOM 2910 C CA . GLN B 1 256 ? -9.110 53.319 -36.197 1.00 27.83 256 GLN B CA 1
ATOM 2911 C C . GLN B 1 256 ? -9.523 53.810 -34.811 1.00 26.83 256 GLN B C 1
ATOM 2912 O O . GLN B 1 256 ? -10.080 53.045 -34.025 1.00 26.83 256 GLN B O 1
ATOM 2918 N N . VAL B 1 257 ? -9.297 55.090 -34.527 1.00 25.58 257 VAL B N 1
ATOM 2919 C CA . VAL B 1 257 ? -9.867 55.692 -33.321 1.00 24.88 257 VAL B CA 1
ATOM 2920 C C . VAL B 1 257 ? -10.944 56.688 -33.687 1.00 24.19 257 VAL B C 1
ATOM 2921 O O . VAL B 1 257 ? -10.650 57.688 -34.307 1.00 24.28 257 VAL B O 1
ATOM 2925 N N . HIS B 1 258 ? -12.181 56.420 -33.279 1.00 23.73 258 HIS B N 1
ATOM 2926 C CA . HIS B 1 258 ? -13.310 57.314 -33.555 1.00 23.06 258 HIS B CA 1
ATOM 2927 C C . HIS B 1 258 ? -13.437 58.461 -32.562 1.00 22.81 258 HIS B C 1
ATOM 2928 O O . HIS B 1 258 ? -13.040 58.332 -31.415 1.00 23.71 258 HIS B O 1
ATOM 2935 N N . ARG B 1 259 ? -13.989 59.582 -33.016 1.00 22.48 259 ARG B N 1
ATOM 2936 C CA . ARG B 1 259 ? -14.025 60.807 -32.230 1.00 21.77 259 ARG B CA 1
ATOM 2937 C C . ARG B 1 259 ? -15.424 61.393 -32.226 1.00 22.08 259 ARG B C 1
ATOM 2938 O O . ARG B 1 259 ? -15.890 61.969 -33.216 1.00 21.56 259 ARG B O 1
ATOM 2946 N N . TRP B 1 260 ? -16.091 61.210 -31.091 1.00 22.54 260 TRP B N 1
ATOM 2947 C CA . TRP B 1 260 ? -17.491 61.586 -30.909 1.00 22.79 260 TRP B CA 1
ATOM 2948 C C . TRP B 1 260 ? -17.624 62.640 -29.829 1.00 23.15 260 TRP B C 1
ATOM 2949 O O . TRP B 1 260 ? -16.669 62.921 -29.103 1.00 22.91 260 TRP B O 1
ATOM 2960 N N . ARG B 1 261 ? -18.812 63.229 -29.726 1.00 23.48 261 ARG B N 1
ATOM 2961 C CA . ARG B 1 261 ? -19.042 64.203 -28.681 1.00 23.85 261 ARG B CA 1
ATOM 2962 C C . ARG B 1 261 ? -20.450 64.124 -28.125 1.00 24.13 261 ARG B C 1
ATOM 2963 O O . ARG B 1 261 ? -21.361 63.641 -28.797 1.00 24.55 261 ARG B O 1
ATOM 2971 N N . LEU B 1 262 ? -20.594 64.553 -26.872 1.00 24.37 262 LEU B N 1
ATOM 2972 C CA . LEU B 1 262 ? -21.889 64.696 -26.215 1.00 24.45 262 LEU B CA 1
ATOM 2973 C C . LEU B 1 262 ? -22.072 66.154 -25.801 1.00 24.52 262 LEU B C 1
ATOM 2974 O O . LEU B 1 262 ? -21.099 66.861 -25.497 1.00 24.67 262 LEU B O 1
ATOM 2979 N N . ARG B 1 263 ? -23.321 66.599 -25.807 1.00 24.36 263 ARG B N 1
ATOM 2980 C CA . ARG B 1 263 ? -23.694 67.912 -25.305 1.00 24.37 263 ARG B CA 1
ATOM 2981 C C . ARG B 1 263 ? -25.177 67.858 -24.960 1.00 24.45 263 ARG B C 1
ATOM 2982 O O . ARG B 1 263 ? -25.818 66.833 -25.167 1.00 24.38 263 ARG B O 1
ATOM 2990 N N . TRP B 1 264 ? -25.720 68.947 -24.432 1.00 24.66 264 TRP B N 1
ATOM 2991 C CA . TRP B 1 264 ? -27.088 68.945 -23.935 1.00 24.83 264 TRP B CA 1
ATOM 2992 C C . TRP B 1 264 ? -28.153 69.079 -25.015 1.00 25.15 264 TRP B C 1
ATOM 2993 O O . TRP B 1 264 ? -28.041 69.926 -25.895 1.00 25.34 264 TRP B O 1
ATOM 3004 N N . ARG B 1 265 ? -29.173 68.218 -24.918 1.00 25.74 265 ARG B N 1
ATOM 3005 C CA . ARG B 1 265 ? -30.447 68.258 -25.686 1.00 26.17 265 ARG B CA 1
ATOM 3006 C C . ARG B 1 265 ? -30.634 67.088 -26.670 1.00 25.99 265 ARG B C 1
ATOM 3007 O O . ARG B 1 265 ? -31.758 66.676 -26.994 1.00 25.41 265 ARG B O 1
#

Nearest PDB structures (foldseek):
  3bzb-assembly1_A  TM=1.004E+00  e=1.798E-43  Cyanidioschyzon merolae strain 10D
  3bzb-assembly2_B  TM=9.888E-01  e=5.404E-39  Cyanidioschyzon merolae strain 10D
  6h2v-assembly2_C  TM=7.169E-01  e=4.860E-08  Homo sapiens
  6h2v-assembly1_A  TM=6.389E-01  e=1.143E-06  Homo sapiens
  3c6k-assembly2_C  TM=5.529E-01  e=4.800E-05  Homo sapiens

CATH classification: 3.40.50.150

B-factor: mean 35.4, std 14.08, range [15.45, 82.92]

InterPro domains:
  IPR019410 Lysine methyltransferase [PF10294] (58-223)
  IPR019410 Lysine methyltransferase [PTHR14614] (43-227)
  IPR029063 S-adenosyl-L-methionine-dependent methyltransferase superfamily [G3DSA:3.40.50.150] (29-265)
  IPR029063 S-adenosyl-L-methionine-dependent methyltransferase superfamily [SSF53335] (58-190)